Protein AF-0000000071554011 (afdb_homodimer)

Foldseek 3Di:
DVLLVVLLVQFDEDPVLLVVLVCVVCLPPVVLLVCQLPPPPCVQLNPWDKDWFDCVLLVLDGDGQFEGEIEIEDEDPADKDWAADPPAQRFKTWIWHPDPDPVHDQQQDDPRTTGFLVSVQVVVLVSVVVCLVPPRDDFDKDWDDDDPQDQWTKIFTADPVRDTRHMYTYGYKYKAQAFADPQWDQDPLVCVQQNPVLSVLRRIWIWTQGDDPPDDDRRMTGTDSRRSLSVCSVCVASDRCQPVDPVRDFCLSSLLSSVQLLLVLVCVVVVPLQVLDDSVLSSLLSVVLCSVVRHRVLGHPVCNVVSNVSSLVSSLVCLVVLARAGNTRRSDGSSPPPDNSSSVVVSVVSVVCVVVVNVSSVVD/DVLLVVLLVQFDEDPVLVVVLVCVVCLPPVVLLVCQLPPPPCVQQNPWDKDWFDCVLLVLDGDGQFEGEIEIEDEDPADKDWAADPPAQRFKTWIWHPDPDPVHDQQQDDPRTTGFLVSVQVVVLVSVVVCLVPPRDDFDKDWDDDDPQDQWTKIFTADPVRDTRHIYTYGYKYKAQAFADPQWDQDPLVCVQQNPVLSVLRRIWIWTQGDDPPDDDRRMTGTDSRRSLSVCSVCVASDRCQPVDPVRDFCLSSLLSSVQLLLVLVCVVVVPLQVLDDSVLSSLLSVVLCSVVRHRVLGHPVCNVVSNVSSLVSSLVCLVVLARAGNTRRSDGSSPPPDNSSSVVVSVVSVVCVVVVNVSSVVD

Sequence (728 aa):
ALRIKERVKALRLKQEEITKAAAIINGFIDPFIRYLKEYPERPYFKEVTKLTTGSYYEFVKIDHPDEFDVMLALPVTCCVQCTEVDGYNGVYYKVTLPRKSRSFPTPFLEDGNTVSPVKILEEFRKHVSQFIASHYSGWKMTLKRKKQNSPAVTLVLLDDKGGEFMSIDLVPALEILQPWPKSCELEQNVKKWLGKKAKQFTRSFYLVAKQPSGQDDKEVWRISLSRVEKEIMNDHGNTKSCCESYDTKCCRKTCLRLLKSLFEALKKDYPRQLSHLCSYHAKTSFFHTLTQWIADFNWKPSDIVCCFLRVLDDFIQHVENYNLIHFFIPKCNLFSSFPHNGLKFLLARLQEQKENGLQAFADHALRIKERVKALRLKQEEITKAAAIINGFIDPFIRYLKEYPERPYFKEVTKLTTGSYYEFVKIDHPDEFDVMLALPVTCCVQCTEVDGYNGVYYKVTLPRKSRSFPTPFLEDGNTVSPVKILEEFRKHVSQFIASHYSGWKMTLKRKKQNSPAVTLVLLDDKGGEFMSIDLVPALEILQPWPKSCELEQNVKKWLGKKAKQFTRSFYLVAKQPSGQDDKEVWRISLSRVEKEIMNDHGNTKSCCESYDTKCCRKTCLRLLKSLFEALKKDYPRQLSHLCSYHAKTSFFHTLTQWIADFNWKPSDIVCCFLRVLDDFIQHVENYNLIHFFIPKCNLFSSFPHNGLKFLLARLQEQKENGLQAFADH

Structure (mmCIF, N/CA/C/O backbone):
data_AF-0000000071554011-model_v1
#
loop_
_entity.id
_entity.type
_entity.pdbx_description
1 polymer 'Uncharacterized protein'
#
loop_
_atom_site.group_PDB
_atom_site.id
_atom_site.type_symbol
_atom_site.label_atom_id
_atom_site.label_alt_id
_atom_site.label_comp_id
_atom_site.label_asym_id
_atom_site.label_entity_id
_atom_site.label_seq_id
_atom_site.pdbx_PDB_ins_code
_atom_site.Cartn_x
_atom_site.Cartn_y
_atom_site.Cartn_z
_atom_site.occupancy
_atom_site.B_iso_or_equiv
_atom_site.auth_seq_id
_atom_site.auth_comp_id
_atom_site.auth_asym_id
_atom_site.auth_atom_id
_atom_site.pdbx_PDB_model_num
ATOM 1 N N . ALA A 1 1 ? -25.797 -27.766 -2.727 1 84.56 1 ALA A N 1
ATOM 2 C CA . ALA A 1 1 ? -25.281 -26.922 -1.647 1 84.56 1 ALA A CA 1
ATOM 3 C C . ALA A 1 1 ? -24.469 -27.75 -0.656 1 84.56 1 ALA A C 1
ATOM 5 O O . ALA A 1 1 ? -23.359 -27.359 -0.284 1 84.56 1 ALA A O 1
ATOM 6 N N . LEU A 1 2 ? -24.891 -28.859 -0.377 1 88.69 2 LEU A N 1
ATOM 7 C CA . LEU A 1 2 ? -24.219 -29.688 0.616 1 88.69 2 LEU A CA 1
ATOM 8 C C . LEU A 1 2 ? -22.859 -30.172 0.092 1 88.69 2 LEU A C 1
ATOM 10 O O . LEU A 1 2 ? -21.859 -30.141 0.814 1 88.69 2 LEU A O 1
ATOM 14 N N . ARG A 1 3 ? -22.766 -30.594 -1.153 1 94.44 3 ARG A N 1
ATOM 15 C CA . ARG A 1 3 ? -21.531 -31.094 -1.745 1 94.44 3 ARG A CA 1
ATOM 16 C C . ARG A 1 3 ? -20.469 -30 -1.783 1 94.44 3 ARG A C 1
ATOM 18 O O . ARG A 1 3 ? -19.281 -30.281 -1.55 1 94.44 3 ARG A O 1
ATOM 25 N N . ILE A 1 4 ? -20.859 -28.812 -2.092 1 95.94 4 ILE A N 1
ATOM 26 C CA . ILE A 1 4 ? -19.938 -27.703 -2.139 1 95.94 4 ILE A CA 1
ATOM 27 C C . ILE A 1 4 ? -19.344 -27.469 -0.751 1 95.94 4 ILE A C 1
ATOM 29 O O . ILE A 1 4 ? -18.125 -27.359 -0.603 1 95.94 4 ILE A O 1
ATOM 33 N N . LYS A 1 5 ? -20.172 -27.453 0.251 1 95.56 5 LYS A N 1
ATOM 34 C CA . LYS A 1 5 ? -19.734 -27.203 1.621 1 95.56 5 LYS A CA 1
ATOM 35 C C . LYS A 1 5 ? -18.797 -28.312 2.1 1 95.56 5 LYS A C 1
ATOM 37 O O . LYS A 1 5 ? -17.797 -28.047 2.764 1 95.56 5 LYS A O 1
ATOM 42 N N . GLU A 1 6 ? -19.125 -29.516 1.745 1 95.25 6 GLU A N 1
ATOM 43 C CA . GLU A 1 6 ? -18.281 -30.641 2.115 1 95.25 6 GLU A CA 1
ATOM 44 C C . GLU A 1 6 ? -16.922 -30.578 1.412 1 95.25 6 GLU A C 1
ATOM 46 O O . GLU A 1 6 ? -15.898 -30.906 2.004 1 95.25 6 GLU A O 1
ATOM 51 N N . ARG A 1 7 ? -17.016 -30.203 0.177 1 96.06 7 ARG A N 1
ATOM 52 C CA . ARG A 1 7 ? -15.773 -30.125 -0.583 1 96.06 7 ARG A CA 1
ATOM 53 C C . ARG A 1 7 ? -14.859 -29.031 -0.032 1 96.06 7 ARG A C 1
ATOM 55 O O . ARG A 1 7 ? -13.641 -29.172 -0.03 1 96.06 7 ARG A O 1
ATOM 62 N N . VAL A 1 8 ? -15.414 -27.922 0.442 1 96.12 8 VAL A N 1
ATOM 63 C CA . VAL A 1 8 ? -14.648 -26.844 1.066 1 96.12 8 VAL A CA 1
ATOM 64 C C . VAL A 1 8 ? -13.82 -27.406 2.225 1 96.12 8 VAL A C 1
ATOM 66 O O . VAL A 1 8 ? -12.633 -27.109 2.352 1 96.12 8 VAL A O 1
ATOM 69 N N . LYS A 1 9 ? -14.375 -28.234 3.014 1 93.75 9 LYS A N 1
ATOM 70 C CA . LYS A 1 9 ? -13.695 -28.828 4.156 1 93.75 9 LYS A CA 1
ATOM 71 C C . LYS A 1 9 ? -12.586 -29.781 3.707 1 93.75 9 LYS A C 1
ATOM 73 O O . LYS A 1 9 ? -11.508 -29.797 4.305 1 93.75 9 LYS A O 1
ATOM 78 N N . ALA A 1 10 ? -12.898 -30.422 2.641 1 94.25 10 ALA A N 1
ATOM 79 C CA . ALA A 1 10 ? -11.961 -31.438 2.146 1 94.25 10 ALA A CA 1
ATOM 80 C C . ALA A 1 10 ? -10.734 -30.781 1.513 1 94.25 10 ALA A C 1
ATOM 82 O O . ALA A 1 10 ? -9.68 -31.422 1.402 1 94.25 10 ALA A O 1
ATOM 83 N N . LEU A 1 11 ? -10.859 -29.609 1.059 1 94.38 11 LEU A N 1
ATOM 84 C CA . LEU A 1 11 ? -9.797 -28.938 0.324 1 94.38 11 LEU A CA 1
ATOM 85 C C . LEU A 1 11 ? -8.781 -28.312 1.282 1 94.38 11 LEU A C 1
ATOM 87 O O . LEU A 1 11 ? -7.711 -27.875 0.861 1 94.38 11 LEU A O 1
ATOM 91 N N . ARG A 1 12 ? -9.055 -28.25 2.539 1 89.94 12 ARG A N 1
ATOM 92 C CA . ARG A 1 12 ? -8.156 -27.641 3.518 1 89.94 12 ARG A CA 1
ATOM 93 C C . ARG A 1 12 ? -6.879 -28.469 3.66 1 89.94 12 ARG A C 1
ATOM 95 O O . ARG A 1 12 ? -6.934 -29.688 3.811 1 89.94 12 ARG A O 1
ATOM 102 N N . LEU A 1 13 ? -5.785 -27.812 3.529 1 93 13 LEU A N 1
ATOM 103 C CA . LEU A 1 13 ? -4.508 -28.484 3.74 1 93 13 LEU A CA 1
ATOM 104 C C . LEU A 1 13 ? -4.277 -28.766 5.223 1 93 13 LEU A C 1
ATOM 106 O O . LEU A 1 13 ? -4.609 -27.938 6.07 1 93 13 LEU A O 1
ATOM 110 N N . LYS A 1 14 ? -3.693 -29.812 5.5 1 92.75 14 LYS A N 1
ATOM 111 C CA . LYS A 1 14 ? -3.383 -30.156 6.883 1 92.75 14 LYS A CA 1
ATOM 112 C C . LYS A 1 14 ? -2.203 -29.328 7.402 1 92.75 14 LYS A C 1
ATOM 114 O O . LYS A 1 14 ? -1.194 -29.188 6.711 1 92.75 14 LYS A O 1
ATOM 119 N N . GLN A 1 15 ? -2.381 -28.875 8.562 1 92.56 15 GLN A N 1
ATOM 120 C CA . GLN A 1 15 ? -1.373 -28.016 9.172 1 92.56 15 GLN A CA 1
ATOM 121 C C . GLN A 1 15 ? -0.028 -28.734 9.273 1 92.56 15 GLN A C 1
ATOM 123 O O . GLN A 1 15 ? 1.021 -28.125 9.047 1 92.56 15 GLN A O 1
ATOM 128 N N . GLU A 1 16 ? -0.068 -29.922 9.586 1 94.19 16 GLU A N 1
ATOM 129 C CA . GLU A 1 16 ? 1.164 -30.688 9.711 1 94.19 16 GLU A CA 1
ATOM 130 C C . GLU A 1 16 ? 1.902 -30.766 8.375 1 94.19 16 GLU A C 1
ATOM 132 O O . GLU A 1 16 ? 3.131 -30.688 8.336 1 94.19 16 GLU A O 1
ATOM 137 N N . GLU A 1 17 ? 1.088 -30.969 7.32 1 93.81 17 GLU A N 1
ATOM 138 C CA . GLU A 1 17 ? 1.687 -31.047 5.992 1 93.81 17 GLU A CA 1
ATOM 139 C C . GLU A 1 17 ? 2.285 -29.703 5.582 1 93.81 17 GLU A C 1
ATOM 141 O O . GLU A 1 17 ? 3.344 -29.656 4.953 1 93.81 17 GLU A O 1
ATOM 146 N N . ILE A 1 18 ? 1.62 -28.656 5.949 1 94 18 ILE A N 1
ATOM 147 C CA . ILE A 1 18 ? 2.082 -27.312 5.629 1 94 18 ILE A CA 1
ATOM 148 C C . ILE A 1 18 ? 3.41 -27.047 6.332 1 94 18 ILE A C 1
ATOM 150 O O . ILE A 1 18 ? 4.371 -26.594 5.707 1 94 18 ILE A O 1
ATOM 154 N N . THR A 1 19 ? 3.496 -27.297 7.586 1 93.75 19 THR A N 1
ATOM 155 C CA . THR A 1 19 ? 4.688 -27.062 8.391 1 93.75 19 THR A CA 1
ATOM 156 C C . THR A 1 19 ? 5.875 -27.844 7.852 1 93.75 19 THR A C 1
ATOM 158 O O . THR A 1 19 ? 6.977 -27.312 7.711 1 93.75 19 THR A O 1
ATOM 161 N N . LYS A 1 20 ? 5.555 -29.078 7.57 1 92.81 20 LYS A N 1
ATOM 162 C CA . LYS A 1 20 ? 6.602 -29.938 7.027 1 92.81 20 LYS A CA 1
ATOM 163 C C . LYS A 1 20 ? 7.098 -29.422 5.68 1 92.81 20 LYS A C 1
ATOM 165 O O . LYS A 1 20 ? 8.305 -29.328 5.449 1 92.81 20 LYS A O 1
ATOM 170 N N . ALA A 1 21 ? 6.152 -29.141 4.82 1 94.25 21 ALA A N 1
ATOM 171 C CA . ALA A 1 21 ? 6.5 -28.641 3.49 1 94.25 21 ALA A CA 1
ATOM 172 C C . ALA A 1 21 ? 7.309 -27.359 3.582 1 94.25 21 ALA A C 1
ATOM 174 O O . ALA A 1 21 ? 8.297 -27.188 2.869 1 94.25 21 ALA A O 1
ATOM 175 N N . ALA A 1 22 ? 6.926 -26.453 4.461 1 93 22 ALA A N 1
ATOM 176 C CA . ALA A 1 22 ? 7.621 -25.188 4.645 1 93 22 ALA A CA 1
ATOM 177 C C . ALA A 1 22 ? 9.055 -25.406 5.117 1 93 22 ALA A C 1
ATOM 179 O O . ALA A 1 22 ? 9.977 -24.75 4.637 1 93 22 ALA A O 1
ATOM 180 N N . ALA A 1 23 ? 9.211 -26.297 6.039 1 93.88 23 ALA A N 1
ATOM 181 C CA . ALA A 1 23 ? 10.539 -26.609 6.543 1 93.88 23 ALA A CA 1
ATOM 182 C C . ALA A 1 23 ? 11.438 -27.141 5.434 1 93.88 23 ALA A C 1
ATOM 184 O O . ALA A 1 23 ? 12.609 -26.766 5.336 1 93.88 23 ALA A O 1
ATOM 185 N N . ILE A 1 24 ? 10.859 -27.984 4.613 1 93.69 24 ILE A N 1
ATOM 186 C CA . ILE A 1 24 ? 11.617 -28.609 3.537 1 93.69 24 ILE A CA 1
ATOM 187 C C . ILE A 1 24 ? 12.039 -27.562 2.518 1 93.69 24 ILE A C 1
ATOM 189 O O . ILE A 1 24 ? 13.219 -27.453 2.172 1 93.69 24 ILE A O 1
ATOM 193 N N . ILE A 1 25 ? 11.133 -26.797 2.078 1 94.44 25 ILE A N 1
ATOM 194 C CA . ILE A 1 25 ? 11.406 -25.844 1.006 1 94.44 25 ILE A CA 1
ATOM 195 C C . ILE A 1 25 ? 12.375 -24.781 1.497 1 94.44 25 ILE A C 1
ATOM 197 O O . ILE A 1 25 ? 13.32 -24.422 0.793 1 94.44 25 ILE A O 1
ATOM 201 N N . ASN A 1 26 ? 12.141 -24.266 2.691 1 93.25 26 ASN A N 1
ATOM 202 C CA . ASN A 1 26 ? 13.031 -23.25 3.234 1 93.25 26 ASN A CA 1
ATOM 203 C C . ASN A 1 26 ? 14.414 -23.812 3.531 1 93.25 26 ASN A C 1
ATOM 205 O O . ASN A 1 26 ? 15.422 -23.125 3.391 1 93.25 26 ASN A O 1
ATOM 209 N N . GLY A 1 27 ? 14.438 -25.016 3.922 1 94.94 27 GLY A N 1
ATOM 210 C CA . GLY A 1 27 ? 15.695 -25.703 4.176 1 94.94 27 GLY A CA 1
ATOM 211 C C . GLY A 1 27 ? 16.531 -25.891 2.924 1 94.94 27 GLY A C 1
ATOM 212 O O . GLY A 1 27 ? 17.734 -26.109 3.01 1 94.94 27 GLY A O 1
ATOM 213 N N . PHE A 1 28 ? 15.906 -25.859 1.861 1 95.88 28 PHE A N 1
ATOM 214 C CA . PHE A 1 28 ? 16.609 -26.016 0.595 1 95.88 28 PHE A CA 1
ATOM 215 C C . PHE A 1 28 ? 16.906 -24.656 -0.018 1 95.88 28 PHE A C 1
ATOM 217 O O . PHE A 1 28 ? 18.047 -24.375 -0.402 1 95.88 28 PHE A O 1
ATOM 224 N N . ILE A 1 29 ? 15.938 -23.812 -0.161 1 96 29 ILE A N 1
ATOM 225 C CA . ILE A 1 29 ? 16.016 -22.594 -0.958 1 96 29 ILE A CA 1
ATOM 226 C C . ILE A 1 29 ? 17 -21.625 -0.316 1 96 29 ILE A C 1
ATOM 228 O O . ILE A 1 29 ? 17.812 -21 -1.01 1 96 29 ILE A O 1
ATOM 232 N N . ASP A 1 30 ? 17 -21.469 0.981 1 94.62 30 ASP A N 1
ATOM 233 C CA . ASP A 1 30 ? 17.859 -20.484 1.655 1 94.62 30 ASP A CA 1
ATOM 234 C C . ASP A 1 30 ? 19.328 -20.844 1.481 1 94.62 30 ASP A C 1
ATOM 236 O O . ASP A 1 30 ? 20.125 -20 1.048 1 94.62 30 ASP A O 1
ATOM 240 N N . PRO A 1 31 ? 19.703 -22.078 1.719 1 95.5 31 PRO A N 1
ATOM 241 C CA . PRO A 1 31 ? 21.094 -22.438 1.456 1 95.5 31 PRO A CA 1
ATOM 242 C C . PRO A 1 31 ? 21.469 -22.312 -0.019 1 95.5 31 PRO A C 1
ATOM 244 O O . PRO A 1 31 ? 22.609 -21.969 -0.343 1 95.5 31 PRO A O 1
ATOM 247 N N . PHE A 1 32 ? 20.594 -22.672 -0.892 1 96.75 32 PHE A N 1
ATOM 248 C CA . PHE A 1 32 ? 20.875 -22.594 -2.32 1 96.75 32 PHE A CA 1
ATOM 249 C C . PHE A 1 32 ? 21.172 -21.156 -2.729 1 96.75 32 PHE A C 1
ATOM 251 O O . PHE A 1 32 ? 22.109 -20.891 -3.477 1 96.75 32 PHE A O 1
ATOM 258 N N . ILE A 1 33 ? 20.359 -20.219 -2.254 1 95.62 33 ILE A N 1
ATOM 259 C CA . ILE A 1 33 ? 20.547 -18.812 -2.559 1 95.62 33 ILE A CA 1
ATOM 260 C C . ILE A 1 33 ? 21.891 -18.344 -1.995 1 95.62 33 ILE A C 1
ATOM 262 O O . ILE A 1 33 ? 22.609 -17.594 -2.652 1 95.62 33 ILE A O 1
ATOM 266 N N . ARG A 1 34 ? 22.234 -18.734 -0.782 1 94.06 34 ARG A N 1
ATOM 267 C CA . ARG A 1 34 ? 23.531 -18.422 -0.2 1 94.06 34 ARG A CA 1
ATOM 268 C C . ARG A 1 34 ? 24.672 -18.938 -1.075 1 94.06 34 ARG A C 1
ATOM 270 O O . ARG A 1 34 ? 25.672 -18.25 -1.288 1 94.06 34 ARG A O 1
ATOM 277 N N . TYR A 1 35 ? 24.438 -20.125 -1.543 1 94.69 35 TYR A N 1
ATOM 278 C CA . TYR A 1 35 ? 25.406 -20.75 -2.443 1 94.69 35 TYR A CA 1
ATOM 279 C C . TYR A 1 35 ? 25.609 -19.891 -3.695 1 94.69 35 TYR A C 1
ATOM 281 O O . TYR A 1 35 ? 26.734 -19.641 -4.109 1 94.69 35 TYR A O 1
ATOM 289 N N . LEU A 1 36 ? 24.516 -19.453 -4.293 1 94.31 36 LEU A N 1
ATOM 290 C CA . LEU A 1 36 ? 24.594 -18.656 -5.512 1 94.31 36 LEU A CA 1
ATOM 291 C C . LEU A 1 36 ? 25.297 -17.328 -5.246 1 94.31 36 LEU A C 1
ATOM 293 O O . LEU A 1 36 ? 26.078 -16.844 -6.078 1 94.31 36 LEU A O 1
ATOM 297 N N . LYS A 1 37 ? 25.062 -16.781 -4.145 1 91.75 37 LYS A N 1
ATOM 298 C CA . LYS A 1 37 ? 25.609 -15.461 -3.801 1 91.75 37 LYS A CA 1
ATOM 299 C C . LYS A 1 37 ? 27.094 -15.555 -3.459 1 91.75 37 LYS A C 1
ATOM 301 O O . LYS A 1 37 ? 27.844 -14.602 -3.686 1 91.75 37 LYS A O 1
ATOM 306 N N . GLU A 1 38 ? 27.5 -16.625 -2.947 1 89.56 38 GLU A N 1
ATOM 307 C CA . GLU A 1 38 ? 28.859 -16.766 -2.443 1 89.56 38 GLU A CA 1
ATOM 308 C C . GLU A 1 38 ? 29.734 -17.547 -3.416 1 89.56 38 GLU A C 1
ATOM 310 O O . GLU A 1 38 ? 30.938 -17.672 -3.211 1 89.56 38 GLU A O 1
ATOM 315 N N . TYR A 1 39 ? 29.156 -17.969 -4.43 1 81.94 39 TYR A N 1
ATOM 316 C CA . TYR A 1 39 ? 29.906 -18.812 -5.352 1 81.94 39 TYR A CA 1
ATOM 317 C C . TYR A 1 39 ? 30.938 -18 -6.129 1 81.94 39 TYR A C 1
ATOM 319 O O . TYR A 1 39 ? 30.578 -17.156 -6.949 1 81.94 39 TYR A O 1
ATOM 327 N N . PRO A 1 40 ? 32.219 -18.141 -5.98 1 76.94 40 PRO A N 1
ATOM 328 C CA . PRO A 1 40 ? 33.25 -17.25 -6.531 1 76.94 40 PRO A CA 1
ATOM 329 C C . PRO A 1 40 ? 33.531 -17.531 -8 1 76.94 40 PRO A C 1
ATOM 331 O O . PRO A 1 40 ? 33.938 -16.625 -8.742 1 76.94 40 PRO A O 1
ATOM 334 N N . GLU A 1 41 ? 33.469 -18.625 -8.453 1 76.25 41 GLU A N 1
ATOM 335 C CA . GLU A 1 41 ? 33.906 -18.984 -9.797 1 76.25 41 GLU A CA 1
ATOM 336 C C . GLU A 1 41 ? 32.969 -18.422 -10.852 1 76.25 41 GLU A C 1
ATOM 338 O O . GLU A 1 41 ? 33.406 -17.953 -11.906 1 76.25 41 GLU A O 1
ATOM 343 N N . ARG A 1 42 ? 31.703 -18.391 -10.664 1 76.94 42 ARG A N 1
ATOM 344 C CA . ARG A 1 42 ? 30.672 -17.922 -11.586 1 76.94 42 ARG A CA 1
ATOM 345 C C . ARG A 1 42 ? 29.609 -17.094 -10.852 1 76.94 42 ARG A C 1
ATOM 347 O O . ARG A 1 42 ? 28.469 -17.531 -10.711 1 76.94 42 ARG A O 1
ATOM 354 N N . PRO A 1 43 ? 30.156 -15.89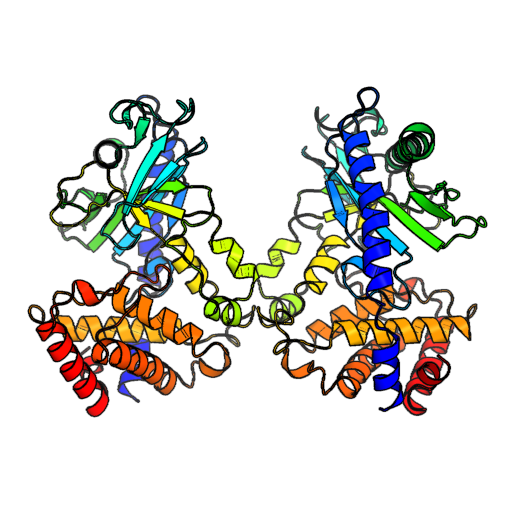8 -10.609 1 78.69 43 PRO A N 1
ATOM 355 C CA . PRO A 1 43 ? 29.297 -15.094 -9.734 1 78.69 43 PRO A CA 1
ATOM 356 C C . PRO A 1 43 ? 28.156 -14.43 -10.492 1 78.69 43 PRO A C 1
ATOM 358 O O . PRO A 1 43 ? 27.812 -13.273 -10.219 1 78.69 43 PRO A O 1
ATOM 361 N N . TYR A 1 44 ? 27.547 -15.211 -11.367 1 85.81 44 TYR A N 1
ATOM 362 C CA . TYR A 1 44 ? 26.578 -14.617 -12.281 1 85.81 44 TYR A CA 1
ATOM 363 C C . TYR A 1 44 ? 25.234 -14.422 -11.602 1 85.81 44 TYR A C 1
ATOM 365 O O . TYR A 1 44 ? 24.406 -13.625 -12.055 1 85.81 44 TYR A O 1
ATOM 373 N N . PHE A 1 45 ? 25.047 -15.125 -10.5 1 90.88 45 PHE A N 1
ATOM 374 C CA . PHE A 1 45 ? 23.75 -15.102 -9.836 1 90.88 45 PHE A CA 1
ATOM 375 C C . PHE A 1 45 ? 23.875 -14.5 -8.445 1 90.88 45 PHE A C 1
ATOM 377 O O . PHE A 1 45 ? 23.031 -14.75 -7.578 1 90.88 45 PHE A O 1
ATOM 384 N N . LYS A 1 46 ? 24.844 -13.688 -8.266 1 89.25 46 LYS A N 1
ATOM 385 C CA . LYS A 1 46 ? 25.125 -13.133 -6.945 1 89.25 46 LYS A CA 1
ATOM 386 C C . LYS A 1 46 ? 24 -12.195 -6.496 1 89.25 46 LYS A C 1
ATOM 388 O O . LYS A 1 46 ? 23.75 -12.055 -5.301 1 89.25 46 LYS A O 1
ATOM 393 N N . GLU A 1 47 ? 23.344 -11.602 -7.445 1 89.12 47 GLU A N 1
ATOM 394 C CA . GLU A 1 47 ? 22.344 -10.578 -7.105 1 89.12 47 GLU A CA 1
ATOM 395 C C . GLU A 1 47 ? 20.938 -11.125 -7.207 1 89.12 47 GLU A C 1
ATOM 397 O O . GLU A 1 47 ? 19.969 -10.359 -7.273 1 89.12 47 GLU A O 1
ATOM 402 N N . VAL A 1 48 ? 20.828 -12.391 -7.219 1 92.75 48 VAL A N 1
ATOM 403 C CA . VAL A 1 48 ? 19.516 -13 -7.402 1 92.75 48 VAL A CA 1
ATOM 404 C C . VAL A 1 48 ? 18.656 -12.742 -6.172 1 92.75 48 VAL A C 1
ATOM 406 O O . VAL A 1 48 ? 19.156 -12.688 -5.051 1 92.75 48 VAL A O 1
ATOM 409 N N . THR A 1 49 ? 17.344 -12.5 -6.445 1 94.31 49 THR A N 1
ATOM 410 C CA . THR A 1 49 ? 16.375 -12.359 -5.379 1 94.31 49 THR A CA 1
ATOM 411 C C . THR A 1 49 ? 15.281 -13.422 -5.492 1 94.31 49 THR A C 1
ATOM 413 O O . THR A 1 49 ? 14.836 -13.742 -6.598 1 94.31 49 THR A O 1
ATOM 416 N N . LYS A 1 50 ? 14.938 -13.961 -4.34 1 96.19 50 LYS A N 1
ATOM 417 C CA . LYS A 1 50 ? 13.914 -15 -4.266 1 96.19 50 LYS A CA 1
ATOM 418 C C . LYS A 1 50 ? 12.516 -14.398 -4.387 1 96.19 50 LYS A C 1
ATOM 420 O O . LYS A 1 50 ? 12.18 -13.438 -3.691 1 96.19 50 LYS A O 1
ATOM 425 N N . LEU A 1 51 ? 11.758 -14.898 -5.293 1 95.19 51 LEU A N 1
ATOM 426 C CA . LEU A 1 51 ? 10.344 -14.555 -5.422 1 95.19 51 LEU A CA 1
ATOM 427 C C . LEU A 1 51 ? 9.477 -15.805 -5.312 1 95.19 51 LEU A C 1
ATOM 429 O O . LEU A 1 51 ? 9.547 -16.703 -6.16 1 95.19 51 LEU A O 1
ATOM 433 N N . THR A 1 52 ? 8.68 -15.836 -4.242 1 92.56 52 THR A N 1
ATOM 434 C CA . THR A 1 52 ? 7.75 -16.953 -4.098 1 92.56 52 THR A CA 1
ATOM 435 C C . THR A 1 52 ? 6.492 -16.719 -4.93 1 92.56 52 THR A C 1
ATOM 437 O O . THR A 1 52 ? 5.918 -15.625 -4.91 1 92.56 52 THR A O 1
ATOM 440 N N . THR A 1 53 ? 6.176 -17.641 -5.734 1 91.31 53 THR A N 1
ATOM 441 C CA . THR A 1 53 ? 5.008 -17.562 -6.598 1 91.31 53 THR A CA 1
ATOM 442 C C . THR A 1 53 ? 4.242 -18.875 -6.594 1 91.31 53 THR A C 1
ATOM 444 O O . THR A 1 53 ? 4.66 -19.844 -5.949 1 91.31 53 THR A O 1
ATOM 447 N N . GLY A 1 54 ? 3.107 -18.875 -7.27 1 92.5 54 GLY A N 1
ATOM 448 C CA . GLY A 1 54 ? 2.354 -20.109 -7.422 1 92.5 54 GLY A CA 1
ATOM 449 C C . GLY A 1 54 ? 1.235 -20.25 -6.406 1 92.5 54 GLY A C 1
ATOM 450 O O . GLY A 1 54 ? 1.068 -19.406 -5.531 1 92.5 54 GLY A O 1
ATOM 451 N N . SER A 1 55 ? 0.655 -21.391 -6.555 1 93.88 55 SER A N 1
ATOM 452 C CA . SER A 1 55 ? -0.599 -21.594 -5.84 1 93.88 55 SER A CA 1
ATOM 453 C C . SER A 1 55 ? -0.365 -21.719 -4.336 1 93.88 55 SER A C 1
ATOM 455 O O . SER A 1 55 ? -1.181 -21.25 -3.537 1 93.88 55 SER A O 1
ATOM 457 N N . TYR A 1 56 ? 0.753 -22.344 -3.971 1 93.44 56 TYR A N 1
ATOM 458 C CA . TYR A 1 56 ? 1.028 -22.516 -2.549 1 93.44 56 TYR A CA 1
ATOM 459 C C . TYR A 1 56 ? 1.163 -21.172 -1.856 1 93.44 56 TYR A C 1
ATOM 461 O O . TYR A 1 56 ? 0.518 -20.922 -0.834 1 93.44 56 TYR A O 1
ATOM 469 N N . TYR A 1 57 ? 1.879 -20.281 -2.457 1 93.69 57 TYR A N 1
ATOM 470 C CA . TYR A 1 57 ? 2.18 -19 -1.828 1 93.69 57 TYR A CA 1
ATOM 471 C C . TYR A 1 57 ? 1.043 -18.016 -2.045 1 93.69 57 TYR A C 1
ATOM 473 O O . TYR A 1 57 ? 1.027 -16.938 -1.44 1 93.69 57 TYR A O 1
ATOM 481 N N . GLU A 1 58 ? 0.112 -18.359 -2.893 1 94.5 58 GLU A N 1
ATOM 482 C CA . GLU A 1 58 ? -1.105 -17.562 -3.078 1 94.5 58 GLU A CA 1
ATOM 483 C C . GLU A 1 58 ? -2.24 -18.094 -2.203 1 94.5 58 GLU A C 1
ATOM 485 O O . GLU A 1 58 ? -3.344 -17.547 -2.211 1 94.5 58 GLU A O 1
ATOM 490 N N . PHE A 1 59 ? -2.014 -19.25 -1.493 1 93.56 59 PHE A N 1
ATOM 491 C CA . PHE A 1 59 ? -2.939 -19.859 -0.545 1 93.56 59 PHE A CA 1
ATOM 492 C C . PHE A 1 59 ? -4.164 -20.422 -1.263 1 93.56 59 PHE A C 1
ATOM 494 O O . PHE A 1 59 ? -5.289 -20.281 -0.774 1 93.56 59 PHE A O 1
ATOM 501 N N . VAL A 1 60 ? -3.896 -20.906 -2.438 1 96.81 60 VAL A N 1
ATOM 502 C CA . VAL A 1 60 ? -5 -21.5 -3.182 1 96.81 60 VAL A CA 1
ATOM 503 C C . VAL A 1 60 ? -4.625 -22.922 -3.613 1 96.81 60 VAL A C 1
ATOM 505 O O . VAL A 1 60 ? -5.223 -23.469 -4.539 1 96.81 60 VAL A O 1
ATOM 508 N N . LYS A 1 61 ? -3.574 -23.438 -2.998 1 94.88 61 LYS A N 1
ATOM 509 C CA . LYS A 1 61 ? -3.205 -24.828 -3.227 1 94.88 61 LYS A CA 1
ATOM 510 C C . LYS A 1 61 ? -4.293 -25.781 -2.727 1 94.88 61 LYS A C 1
ATOM 512 O O . LYS A 1 61 ? -4.867 -25.562 -1.658 1 94.88 61 LYS A O 1
ATOM 517 N N . ILE A 1 62 ? -4.531 -26.75 -3.514 1 93.81 62 ILE A N 1
ATOM 518 C CA . ILE A 1 62 ? -5.531 -27.734 -3.113 1 93.81 62 ILE A CA 1
ATOM 519 C C . ILE A 1 62 ? -4.867 -29.094 -2.889 1 93.81 62 ILE A C 1
ATOM 521 O O . ILE A 1 62 ? -3.811 -29.375 -3.459 1 93.81 62 ILE A O 1
ATOM 525 N N . ASP A 1 63 ? -5.383 -29.938 -2.057 1 87.81 63 ASP A N 1
ATOM 526 C CA . ASP A 1 63 ? -5.02 -31.328 -1.803 1 87.81 63 ASP A CA 1
ATOM 527 C C . ASP A 1 63 ? -3.779 -31.422 -0.916 1 87.81 63 ASP A C 1
ATOM 529 O O . ASP A 1 63 ? -3.887 -31.641 0.293 1 87.81 63 ASP A O 1
ATOM 533 N N . HIS A 1 64 ? -2.57 -31.234 -1.595 1 91.38 64 HIS A N 1
ATOM 534 C CA . HIS A 1 64 ? -1.337 -31.375 -0.827 1 91.38 64 HIS A CA 1
ATOM 535 C C . HIS A 1 64 ? -0.301 -30.344 -1.271 1 91.38 64 HIS A C 1
ATOM 537 O O . HIS A 1 64 ? -0.262 -29.953 -2.443 1 91.38 64 HIS A O 1
ATOM 543 N N . PRO A 1 65 ? 0.367 -29.812 -0.254 1 93.5 65 PRO A N 1
ATOM 544 C CA . PRO A 1 65 ? 1.479 -28.938 -0.625 1 93.5 65 PRO A CA 1
ATOM 545 C C . PRO A 1 65 ? 2.684 -29.703 -1.164 1 93.5 65 PRO A C 1
ATOM 547 O O . PRO A 1 65 ? 3.707 -29.812 -0.484 1 93.5 65 PRO A O 1
ATOM 550 N N . ASP A 1 66 ? 2.592 -30.172 -2.416 1 93.62 66 ASP A N 1
ATOM 551 C CA . ASP A 1 66 ? 3.584 -31.078 -2.984 1 93.62 66 ASP A CA 1
ATOM 552 C C . ASP A 1 66 ? 4.305 -30.422 -4.168 1 93.62 66 ASP A C 1
ATOM 554 O O . ASP A 1 66 ? 5.215 -31.031 -4.746 1 93.62 66 ASP A O 1
ATOM 558 N N . GLU A 1 67 ? 3.875 -29.297 -4.527 1 93.62 67 GLU A N 1
ATOM 559 C CA . GLU A 1 67 ? 4.492 -28.578 -5.637 1 93.62 67 GLU A CA 1
ATOM 560 C C . GLU A 1 67 ? 4.77 -27.125 -5.266 1 93.62 67 GLU A C 1
ATOM 562 O O . GLU A 1 67 ? 3.873 -26.422 -4.805 1 93.62 67 GLU A O 1
ATOM 567 N N . PHE A 1 68 ? 6.035 -26.719 -5.516 1 95.25 68 PHE A N 1
ATOM 568 C CA . PHE A 1 68 ? 6.434 -25.359 -5.168 1 95.25 68 PHE A CA 1
ATOM 569 C C . PHE A 1 68 ? 7.098 -24.672 -6.355 1 95.25 68 PHE A C 1
ATOM 571 O O . PHE A 1 68 ? 7.859 -25.297 -7.094 1 95.25 68 PHE A O 1
ATOM 578 N N . ASP A 1 69 ? 6.742 -23.469 -6.535 1 94.12 69 ASP A N 1
ATOM 579 C CA . ASP A 1 69 ? 7.344 -22.625 -7.559 1 94.12 69 ASP A CA 1
ATOM 580 C C . ASP A 1 69 ? 8.156 -21.5 -6.926 1 94.12 69 ASP A C 1
ATOM 582 O O . ASP A 1 69 ? 7.621 -20.703 -6.141 1 94.12 69 ASP A O 1
ATOM 586 N N . VAL A 1 70 ? 9.383 -21.422 -7.285 1 96.19 70 VAL A N 1
ATOM 587 C CA . VAL A 1 70 ? 10.242 -20.344 -6.801 1 96.19 70 VAL A CA 1
ATOM 588 C C . VAL A 1 70 ? 10.945 -19.672 -7.977 1 96.19 70 VAL A C 1
ATOM 590 O O . VAL A 1 70 ? 11.625 -20.344 -8.766 1 96.19 70 VAL A O 1
ATOM 593 N N . MET A 1 71 ? 10.719 -18.453 -8.062 1 96.69 71 MET A N 1
ATOM 594 C CA . MET A 1 71 ? 11.422 -17.672 -9.07 1 96.69 71 MET A CA 1
ATOM 595 C C . MET A 1 71 ? 12.656 -17 -8.484 1 96.69 71 MET A C 1
ATOM 597 O O . MET A 1 71 ? 12.609 -16.469 -7.375 1 96.69 71 MET A O 1
ATOM 601 N N . LEU A 1 72 ? 13.727 -17.125 -9.125 1 96.5 72 LEU A N 1
ATOM 602 C CA . LEU A 1 72 ? 14.961 -16.422 -8.781 1 96.5 72 LEU A CA 1
ATOM 603 C C . LEU A 1 72 ? 15.266 -15.328 -9.789 1 96.5 72 LEU A C 1
ATOM 605 O O . LEU A 1 72 ? 15.703 -15.602 -10.906 1 96.5 72 LEU A O 1
ATOM 609 N N . ALA A 1 73 ? 15.07 -14.141 -9.352 1 95.62 73 ALA A N 1
ATOM 610 C CA . ALA A 1 73 ? 15.086 -12.992 -10.25 1 95.62 73 ALA A CA 1
ATOM 611 C C . ALA A 1 73 ? 16.484 -12.383 -10.352 1 95.62 73 ALA A C 1
ATOM 613 O O . ALA A 1 73 ? 17.094 -12.062 -9.336 1 95.62 73 ALA A O 1
ATOM 614 N N . LEU A 1 74 ? 16.969 -12.266 -11.531 1 93.38 74 LEU A N 1
ATOM 615 C CA . LEU A 1 74 ? 18.203 -11.562 -11.852 1 93.38 74 LEU A CA 1
ATOM 616 C C . LEU A 1 74 ? 17.922 -10.125 -12.273 1 93.38 74 LEU A C 1
ATOM 618 O O . LEU A 1 74 ? 17.281 -9.898 -13.312 1 93.38 74 LEU A O 1
ATOM 622 N N . PRO A 1 75 ? 18.359 -9.203 -11.5 1 91.5 75 PRO A N 1
ATOM 623 C CA . PRO A 1 75 ? 18.062 -7.812 -11.867 1 91.5 75 PRO A CA 1
ATOM 624 C C . PRO A 1 75 ? 18.844 -7.348 -13.094 1 91.5 75 PRO A C 1
ATOM 626 O O . PRO A 1 75 ? 20.016 -7.711 -13.258 1 91.5 75 PRO A O 1
ATOM 629 N N . VAL A 1 76 ? 18.141 -6.625 -13.922 1 88.44 76 VAL A N 1
ATOM 630 C CA . VAL A 1 76 ? 18.781 -5.969 -15.055 1 88.44 76 VAL A CA 1
ATOM 631 C C . VAL A 1 76 ? 18.828 -4.461 -14.82 1 88.44 76 VAL A C 1
ATOM 633 O O . VAL A 1 76 ? 17.797 -3.783 -14.906 1 88.44 76 VAL A O 1
ATOM 636 N N . THR A 1 77 ? 19.828 -3.895 -14.297 1 74.81 77 THR A N 1
ATOM 637 C CA . THR A 1 77 ? 19.922 -2.533 -13.781 1 74.81 77 THR A CA 1
ATOM 638 C C . THR A 1 77 ? 20.281 -1.557 -14.898 1 74.81 77 THR A C 1
ATOM 640 O O . THR A 1 77 ? 20.125 -0.345 -14.75 1 74.81 77 THR A O 1
ATOM 643 N N . CYS A 1 78 ? 20.797 -1.997 -16.062 1 69.56 78 CYS A N 1
ATOM 644 C CA . CYS A 1 78 ? 21.234 -1.074 -17.094 1 69.56 78 CYS A CA 1
ATOM 645 C C . CYS A 1 78 ? 20.109 -0.765 -18.062 1 69.56 78 CYS A C 1
ATOM 647 O O . CYS A 1 78 ? 19.016 -1.321 -17.953 1 69.56 78 CYS A O 1
ATOM 649 N N . CYS A 1 79 ? 20.406 0.183 -18.922 1 81.19 79 CYS A N 1
ATOM 650 C CA . CYS A 1 79 ? 19.5 0.543 -20 1 81.19 79 CYS A CA 1
ATOM 651 C C . CYS A 1 79 ? 19.078 -0.688 -20.797 1 81.19 79 CYS A C 1
ATOM 653 O O . CYS A 1 79 ? 19.875 -1.238 -21.562 1 81.19 79 CYS A O 1
ATOM 655 N N . VAL A 1 80 ? 18.016 -1.339 -20.375 1 90.38 80 VAL A N 1
ATOM 656 C CA . VAL A 1 80 ? 17.516 -2.557 -21.016 1 90.38 80 VAL A CA 1
ATOM 657 C C . VAL A 1 80 ? 16.391 -2.211 -22 1 90.38 80 VAL A C 1
ATOM 659 O O . VAL A 1 80 ? 15.586 -1.323 -21.734 1 90.38 80 VAL A O 1
ATOM 662 N N . GLN A 1 81 ? 16.484 -2.814 -23.109 1 92.38 81 GLN A N 1
ATOM 663 C CA . GLN A 1 81 ? 15.43 -2.68 -24.109 1 92.38 81 GLN A CA 1
ATOM 664 C C . GLN A 1 81 ? 14.68 -3.996 -24.297 1 92.38 81 GLN A C 1
ATOM 666 O O . GLN A 1 81 ? 15.289 -5.027 -24.578 1 92.38 81 GLN A O 1
ATOM 671 N N . CYS A 1 82 ? 13.414 -3.986 -24.094 1 94.5 82 CYS A N 1
ATOM 672 C CA . CYS A 1 82 ? 12.547 -5.137 -24.312 1 94.5 82 CYS A CA 1
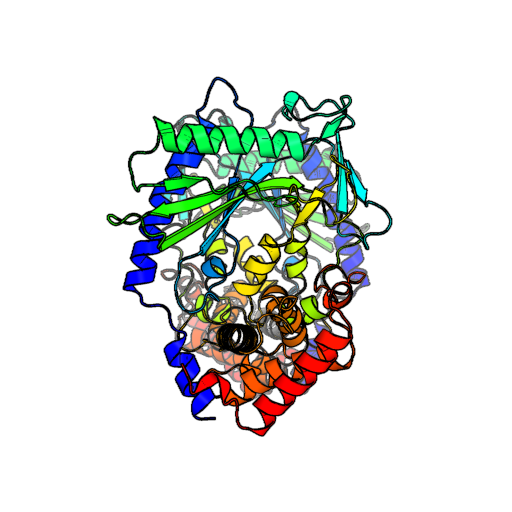ATOM 673 C C . CYS A 1 82 ? 11.68 -4.938 -25.562 1 94.5 82 CYS A C 1
ATOM 675 O O . CYS A 1 82 ? 10.82 -4.059 -25.594 1 94.5 82 CYS A O 1
ATOM 677 N N . THR A 1 83 ? 11.938 -5.77 -26.531 1 94.56 83 THR A N 1
ATOM 678 C CA . THR A 1 83 ? 11.203 -5.648 -27.781 1 94.56 83 THR A CA 1
ATOM 679 C C . THR A 1 83 ? 10.18 -6.777 -27.922 1 94.56 83 THR A C 1
ATOM 681 O O . THR A 1 83 ? 10.539 -7.953 -27.875 1 94.56 83 THR A O 1
ATOM 684 N N . GLU A 1 84 ? 8.961 -6.414 -28.141 1 95.62 84 GLU A N 1
ATOM 685 C CA . GLU A 1 84 ? 7.902 -7.402 -28.312 1 95.62 84 GLU A CA 1
ATOM 686 C C . GLU A 1 84 ? 8.102 -8.211 -29.578 1 95.62 84 GLU A C 1
ATOM 688 O O . GLU A 1 84 ? 8.445 -7.656 -30.625 1 95.62 84 GLU A O 1
ATOM 693 N N . VAL A 1 85 ? 7.953 -9.508 -29.453 1 93.94 85 VAL A N 1
ATOM 694 C CA . VAL A 1 85 ? 8.039 -10.367 -30.625 1 93.94 85 VAL A CA 1
ATOM 695 C C . VAL A 1 85 ? 6.699 -10.367 -31.359 1 93.94 85 VAL A C 1
ATOM 697 O O . VAL A 1 85 ? 5.652 -10.602 -30.75 1 93.94 85 VAL A O 1
ATOM 700 N N . ASP A 1 86 ? 6.711 -10.156 -32.656 1 90.31 86 ASP A N 1
ATOM 701 C CA . ASP A 1 86 ? 5.496 -10.047 -33.438 1 90.31 86 ASP A CA 1
ATOM 702 C C . ASP A 1 86 ? 4.781 -11.398 -33.531 1 90.31 86 ASP A C 1
ATOM 704 O O . ASP A 1 86 ? 5.426 -12.445 -33.625 1 90.31 86 ASP A O 1
ATOM 708 N N . GLY A 1 87 ? 3.51 -11.312 -33.469 1 88.56 87 GLY A N 1
ATOM 709 C CA . GLY A 1 87 ? 2.719 -12.5 -33.75 1 88.56 87 GLY A CA 1
ATOM 710 C C . GLY A 1 87 ? 2.295 -13.25 -32.5 1 88.56 87 GLY A C 1
ATOM 711 O O . GLY A 1 87 ? 1.596 -14.258 -32.594 1 88.56 87 GLY A O 1
ATOM 712 N N . TYR A 1 88 ? 2.701 -12.734 -31.375 1 90.62 88 TYR A N 1
ATOM 713 C CA . TYR A 1 88 ? 2.387 -13.492 -30.172 1 90.62 88 TYR A CA 1
ATOM 714 C C . TYR A 1 88 ? 1.64 -12.633 -29.156 1 90.62 88 TYR A C 1
ATOM 716 O O . TYR A 1 88 ? 1.759 -12.836 -27.953 1 90.62 88 TYR A O 1
ATOM 724 N N . ASN A 1 89 ? 0.996 -11.672 -29.609 1 91.25 89 ASN A N 1
ATOM 725 C CA . ASN A 1 89 ? 0.002 -10.891 -28.891 1 91.25 89 ASN A CA 1
ATOM 726 C C . ASN A 1 89 ? 0.588 -10.281 -27.609 1 91.25 89 ASN A C 1
ATOM 728 O O . ASN A 1 89 ? -0.081 -10.227 -26.578 1 91.25 89 ASN A O 1
ATOM 732 N N . GLY A 1 90 ? 1.886 -10 -27.609 1 93.19 90 GLY A N 1
ATOM 733 C CA . GLY A 1 90 ? 2.482 -9.258 -26.5 1 93.19 90 GLY A CA 1
ATOM 734 C C . GLY A 1 90 ? 2.984 -10.141 -25.391 1 93.19 90 GLY A C 1
ATOM 735 O O . GLY A 1 90 ? 3.271 -9.664 -24.281 1 93.19 90 GLY A O 1
ATOM 736 N N . VAL A 1 91 ? 3.141 -11.422 -25.625 1 95.25 91 VAL A N 1
ATOM 737 C CA . VAL A 1 91 ? 3.504 -12.375 -24.578 1 95.25 91 VAL A CA 1
ATOM 738 C C . VAL A 1 91 ? 5.016 -12.602 -24.578 1 95.25 91 VAL A C 1
ATOM 740 O O . VAL A 1 91 ? 5.613 -12.875 -23.547 1 95.25 91 VAL A O 1
ATOM 743 N N . TYR A 1 92 ? 5.656 -12.398 -25.781 1 96.12 92 TYR A N 1
ATOM 744 C CA . TYR A 1 92 ? 7.062 -12.758 -25.922 1 96.12 92 TYR A CA 1
ATOM 745 C C . TYR A 1 92 ? 7.902 -11.539 -26.281 1 96.12 92 TYR A C 1
ATOM 747 O O . TYR A 1 92 ? 7.445 -10.656 -27.016 1 96.12 92 TYR A O 1
ATOM 755 N N . TYR A 1 93 ? 9.109 -11.594 -25.766 1 96.75 93 TYR A N 1
ATOM 756 C CA . TYR A 1 93 ? 9.977 -10.43 -25.938 1 96.75 93 TYR A CA 1
ATOM 757 C C . TYR A 1 93 ? 11.414 -10.859 -26.203 1 96.75 93 TYR A C 1
ATOM 759 O O . TYR A 1 93 ? 11.828 -11.953 -25.797 1 96.75 93 TYR A O 1
ATOM 767 N N . LYS A 1 94 ? 12.117 -10 -26.891 1 95.12 94 LYS A N 1
ATOM 768 C CA . LYS A 1 94 ? 13.578 -10.047 -26.953 1 95.12 94 LYS A CA 1
ATOM 769 C C . LYS A 1 94 ? 14.195 -8.984 -26.047 1 95.12 94 LYS A C 1
ATOM 771 O O . LYS A 1 94 ? 13.68 -7.867 -25.953 1 95.12 94 LYS A O 1
ATOM 776 N N . VAL A 1 95 ? 15.25 -9.344 -25.375 1 94.69 95 VAL A N 1
ATOM 777 C CA . VAL A 1 95 ? 15.883 -8.43 -24.438 1 94.69 95 VAL A CA 1
ATOM 778 C C . VAL A 1 95 ? 17.297 -8.078 -24.922 1 94.69 95 VAL A C 1
ATOM 780 O O . VAL A 1 95 ? 18.109 -8.969 -25.172 1 94.69 95 VAL A O 1
ATOM 783 N N . THR A 1 96 ? 17.547 -6.781 -25.047 1 93.12 96 THR A N 1
ATOM 784 C CA . THR A 1 96 ? 18.859 -6.32 -25.484 1 93.12 96 THR A CA 1
ATOM 785 C C . THR A 1 96 ? 19.406 -5.262 -24.531 1 93.12 96 THR A C 1
ATOM 787 O O . THR A 1 96 ? 18.641 -4.52 -23.906 1 93.12 96 THR A O 1
ATOM 790 N N . LEU A 1 97 ? 20.703 -5.312 -24.438 1 90.06 97 LEU A N 1
ATOM 791 C CA . LEU A 1 97 ? 21.422 -4.312 -23.656 1 90.06 97 LEU A CA 1
ATOM 792 C C . LEU A 1 97 ? 22.25 -3.4 -24.562 1 90.06 97 LEU A C 1
ATOM 794 O O . LEU A 1 97 ? 23.328 -3.781 -25.016 1 90.06 97 LEU A O 1
ATOM 798 N N . PRO A 1 98 ? 21.75 -2.299 -24.844 1 80.06 98 PRO A N 1
ATOM 799 C CA . PRO A 1 98 ? 22.453 -1.413 -25.766 1 80.06 98 PRO A CA 1
ATOM 800 C C . PRO A 1 98 ? 23.844 -1.027 -25.266 1 80.06 98 PRO A C 1
ATOM 802 O O . PRO A 1 98 ? 24.766 -0.848 -26.062 1 80.06 98 PRO A O 1
ATOM 805 N N . ARG A 1 99 ? 23.922 -0.716 -23.969 1 74.69 99 ARG A N 1
ATOM 806 C CA . ARG A 1 99 ? 25.25 -0.401 -23.453 1 74.69 99 ARG A CA 1
ATOM 807 C C . ARG A 1 99 ? 25.812 -1.553 -22.625 1 74.69 99 ARG A C 1
ATOM 809 O O . ARG A 1 99 ? 25.047 -2.254 -21.938 1 74.69 99 ARG A O 1
ATOM 816 N N . LYS A 1 100 ? 26.938 -1.891 -23.094 1 61 100 LYS A N 1
ATOM 817 C CA . LYS A 1 100 ? 27.562 -2.928 -22.266 1 61 100 LYS A CA 1
ATOM 818 C C . LYS A 1 100 ? 27.484 -2.578 -20.781 1 61 100 LYS A C 1
ATOM 820 O O . LYS A 1 100 ? 27.984 -1.541 -20.359 1 61 100 LYS A O 1
ATOM 825 N N . SER A 1 101 ? 26.562 -3.035 -20.234 1 61.31 101 SER A N 1
ATOM 826 C CA . SER A 1 101 ? 26.406 -2.758 -18.812 1 61.31 101 SER A CA 1
ATOM 827 C C . SER A 1 101 ? 27.422 -3.557 -17.984 1 61.31 101 SER A C 1
ATOM 829 O O . SER A 1 101 ? 27.547 -4.77 -18.156 1 61.31 101 SER A O 1
ATOM 831 N N . ARG A 1 102 ? 28.297 -2.93 -17.359 1 60.78 102 ARG A N 1
ATOM 832 C CA . ARG A 1 102 ? 29.266 -3.535 -16.453 1 60.78 102 ARG A CA 1
ATOM 833 C C . ARG A 1 102 ? 28.578 -4.395 -15.398 1 60.78 102 ARG A C 1
ATOM 835 O O . ARG A 1 102 ? 29.188 -5.293 -14.82 1 60.78 102 ARG A O 1
ATOM 842 N N . SER A 1 103 ? 27.297 -4.301 -15.523 1 70.88 103 SER A N 1
ATOM 843 C CA . SER A 1 103 ? 26.688 -4.906 -14.344 1 70.88 103 SER A CA 1
ATOM 844 C C . SER A 1 103 ? 25.969 -6.207 -14.695 1 70.88 103 SER A C 1
ATOM 846 O O . SER A 1 103 ? 25.594 -6.969 -13.805 1 70.88 103 SER A O 1
ATOM 848 N N . PHE A 1 104 ? 25.906 -6.594 -16.109 1 81.56 104 PHE A N 1
ATOM 849 C CA . PHE A 1 104 ? 25.25 -7.844 -16.438 1 81.56 104 PHE A CA 1
ATOM 850 C C . PHE A 1 104 ? 26.25 -8.875 -16.953 1 81.56 104 PHE A C 1
ATOM 852 O O . PHE A 1 104 ? 27.141 -8.539 -17.734 1 81.56 104 PHE A O 1
ATOM 859 N N . PRO A 1 105 ? 26.078 -10.117 -16.562 1 81.19 105 PRO A N 1
ATOM 860 C CA . PRO A 1 105 ? 27.078 -11.133 -16.922 1 81.19 105 PRO A CA 1
ATOM 861 C C . PRO A 1 105 ? 27.188 -11.328 -18.422 1 81.19 105 PRO A C 1
ATOM 863 O O . PRO A 1 105 ? 26.234 -11.75 -19.078 1 81.19 105 PRO A O 1
ATOM 866 N N . THR A 1 106 ? 28.328 -11.211 -18.891 1 82.94 106 THR A N 1
ATOM 867 C CA . THR A 1 106 ? 28.609 -11.203 -20.328 1 82.94 106 THR A CA 1
ATOM 868 C C . THR A 1 106 ? 28.391 -12.586 -20.938 1 82.94 106 THR A C 1
ATOM 870 O O . THR A 1 106 ? 28 -12.711 -22.094 1 82.94 106 THR A O 1
ATOM 873 N N . PRO A 1 107 ? 28.625 -13.578 -20.203 1 86.94 107 PRO A N 1
ATOM 874 C CA . PRO A 1 107 ? 28.438 -14.906 -20.797 1 86.94 107 PRO A CA 1
ATOM 875 C C . PRO A 1 107 ? 26.984 -15.18 -21.188 1 86.94 107 PRO A C 1
ATOM 877 O O . PRO A 1 107 ? 26.719 -16.109 -21.953 1 86.94 107 PRO A O 1
ATOM 880 N N . PHE A 1 108 ? 26.141 -14.422 -20.719 1 91.44 108 PHE A N 1
ATOM 881 C CA . PHE A 1 108 ? 24.734 -14.641 -21.016 1 91.44 108 PHE A CA 1
ATOM 882 C C . PHE A 1 108 ? 24.312 -13.875 -22.266 1 91.44 108 PHE A C 1
ATOM 884 O O . PHE A 1 108 ? 23.156 -13.992 -22.703 1 91.44 108 PHE A O 1
ATOM 891 N N . LEU A 1 109 ? 25.25 -13.211 -22.828 1 89.88 109 LEU A N 1
ATOM 892 C CA . LEU A 1 109 ? 24.922 -12.383 -23.984 1 89.88 109 LEU A CA 1
ATOM 893 C C . LEU A 1 109 ? 25.234 -13.125 -25.281 1 89.88 109 LEU A C 1
ATOM 895 O O . LEU A 1 109 ? 26.234 -13.82 -25.375 1 89.88 109 LEU A O 1
ATOM 899 N N . GLU A 1 110 ? 24.172 -12.938 -26.125 1 88.06 110 GLU A N 1
ATOM 900 C CA . GLU A 1 110 ? 24.359 -13.398 -27.5 1 88.06 110 GLU A CA 1
ATOM 901 C C . GLU A 1 110 ? 24.688 -12.234 -28.422 1 88.06 110 GLU A C 1
ATOM 903 O O . GLU A 1 110 ? 24.047 -11.18 -28.359 1 88.06 110 GLU A O 1
ATOM 908 N N . ASP A 1 111 ? 25.562 -12.383 -29.375 1 84.38 111 ASP A N 1
ATOM 909 C CA . ASP A 1 111 ? 25.953 -11.383 -30.359 1 84.38 111 ASP A CA 1
ATOM 910 C C . ASP A 1 111 ? 26.344 -10.07 -29.688 1 84.38 111 ASP A C 1
ATOM 912 O O . ASP A 1 111 ? 26.016 -8.992 -30.188 1 84.38 111 ASP A O 1
ATOM 916 N N . GLY A 1 112 ? 26.672 -10.125 -28.469 1 81.81 112 GLY A N 1
ATOM 917 C CA . GLY A 1 112 ? 27.219 -8.977 -27.766 1 81.81 112 GLY A CA 1
ATOM 918 C C . GLY A 1 112 ? 26.188 -8.234 -26.938 1 81.81 112 GLY A C 1
ATOM 919 O O . GLY A 1 112 ? 26.484 -7.73 -25.859 1 81.81 112 GLY A O 1
ATOM 920 N N . ASN A 1 113 ? 24.906 -8.234 -27.438 1 88.62 113 ASN A N 1
ATOM 921 C CA . ASN A 1 113 ? 23.984 -7.344 -26.734 1 88.62 113 ASN A CA 1
ATOM 922 C C . ASN A 1 113 ? 22.688 -8.055 -26.359 1 88.62 113 ASN A C 1
ATOM 924 O O . ASN A 1 113 ? 21.938 -7.566 -25.516 1 88.62 113 ASN A O 1
ATOM 928 N N . THR A 1 114 ? 22.438 -9.133 -26.984 1 92.12 114 THR A N 1
ATOM 929 C CA . THR A 1 114 ? 21.172 -9.812 -26.75 1 92.12 114 THR A CA 1
ATOM 930 C C . THR A 1 114 ? 21.281 -10.789 -25.578 1 92.12 114 THR A C 1
ATOM 932 O O . THR A 1 114 ? 22.172 -11.641 -25.562 1 92.12 114 THR A O 1
ATOM 935 N N . VAL A 1 115 ? 20.391 -10.695 -24.609 1 93.19 115 VAL A N 1
ATOM 936 C CA . VAL A 1 115 ? 20.406 -11.578 -23.453 1 93.19 115 VAL A CA 1
ATOM 937 C C . VAL A 1 115 ? 19.797 -12.93 -23.812 1 93.19 115 VAL A C 1
ATOM 939 O O . VAL A 1 115 ? 18.656 -12.992 -24.266 1 93.19 115 VAL A O 1
ATOM 942 N N . SER A 1 116 ? 20.5 -13.984 -23.609 1 93.94 116 SER A N 1
ATOM 943 C CA . SER A 1 116 ? 20.078 -15.32 -24.031 1 93.94 116 SER A CA 1
ATOM 944 C C . SER A 1 116 ? 19.375 -16.062 -22.891 1 93.94 116 SER A C 1
ATOM 946 O O . SER A 1 116 ? 19.984 -16.391 -21.875 1 93.94 116 SER A O 1
ATOM 948 N N . PRO A 1 117 ? 18.047 -16.391 -23.125 1 95.25 117 PRO A N 1
ATOM 949 C CA . PRO A 1 117 ? 17.375 -17.203 -22.109 1 95.25 117 PRO A CA 1
ATOM 950 C C . PRO A 1 117 ? 17.953 -18.609 -21.969 1 95.25 117 PRO A C 1
ATOM 952 O O . PRO A 1 117 ? 18.031 -19.141 -20.875 1 95.25 117 PRO A O 1
ATOM 955 N N . VAL A 1 118 ? 18.438 -19.141 -23.047 1 92.69 118 VAL A N 1
ATOM 956 C CA . VAL A 1 118 ? 18.969 -20.5 -23.062 1 92.69 118 VAL A CA 1
ATOM 957 C C . VAL A 1 118 ? 20.25 -20.578 -22.25 1 92.69 118 VAL A C 1
ATOM 959 O O . VAL A 1 118 ? 20.422 -21.484 -21.438 1 92.69 118 VAL A O 1
ATOM 962 N N . LYS A 1 119 ? 21.094 -19.656 -22.422 1 93.06 119 LYS A N 1
ATOM 963 C CA . LYS A 1 119 ? 22.359 -19.656 -21.703 1 93.06 119 LYS A CA 1
ATOM 964 C C . LYS A 1 119 ? 22.141 -19.484 -20.203 1 93.06 119 LYS A C 1
ATOM 966 O O . LYS A 1 119 ? 22.797 -20.156 -19.406 1 93.06 119 LYS A O 1
ATOM 971 N N . ILE A 1 120 ? 21.234 -18.641 -19.891 1 94.69 120 ILE A N 1
ATOM 972 C CA . ILE A 1 120 ? 20.953 -18.422 -18.484 1 94.69 120 ILE A CA 1
ATOM 973 C C . ILE A 1 120 ? 20.375 -19.688 -17.859 1 94.69 120 ILE A C 1
ATOM 975 O O . ILE A 1 120 ? 20.797 -20.109 -16.781 1 94.69 120 ILE A O 1
ATOM 979 N N . LEU A 1 121 ? 19.438 -20.266 -18.547 1 95.5 121 LEU A N 1
ATOM 980 C CA . LEU A 1 121 ? 18.797 -21.469 -18.016 1 95.5 121 LEU A CA 1
ATOM 981 C C . LEU A 1 121 ? 19.797 -22.609 -17.875 1 95.5 121 LEU A C 1
ATOM 983 O O . LEU A 1 121 ? 19.781 -23.344 -16.891 1 95.5 121 LEU A O 1
ATOM 987 N N . GLU A 1 122 ? 20.641 -22.719 -18.812 1 93.69 122 GLU A N 1
ATOM 988 C CA . GLU A 1 122 ? 21.656 -23.781 -18.781 1 93.69 122 GLU A CA 1
ATOM 989 C C . GLU A 1 122 ? 22.625 -23.594 -17.625 1 93.69 122 GLU A C 1
ATOM 991 O O . GLU A 1 122 ? 22.953 -24.547 -16.906 1 93.69 122 GLU A O 1
ATOM 996 N N . GLU A 1 123 ? 23.109 -22.391 -17.516 1 94.06 123 GLU A N 1
ATOM 997 C CA . GLU A 1 123 ? 24.016 -22.109 -16.422 1 94.06 123 GLU A CA 1
ATOM 998 C C . GLU A 1 123 ? 23.328 -22.312 -15.062 1 94.06 123 GLU A C 1
ATOM 1000 O O . GLU A 1 123 ? 23.953 -22.812 -14.125 1 94.06 123 GLU A O 1
ATOM 1005 N N . PHE A 1 124 ? 22.125 -21.906 -14.992 1 95.69 124 PHE A N 1
ATOM 1006 C CA . PHE A 1 124 ? 21.344 -22.062 -13.773 1 95.69 124 PHE A CA 1
ATOM 1007 C C . PHE A 1 124 ? 21.188 -23.547 -13.422 1 95.69 124 PHE A C 1
ATOM 1009 O O . PHE A 1 124 ? 21.375 -23.938 -12.266 1 95.69 124 PHE A O 1
ATOM 1016 N N . ARG A 1 125 ? 20.859 -24.281 -14.359 1 95.88 125 ARG A N 1
ATOM 1017 C CA . ARG A 1 125 ? 20.703 -25.719 -14.164 1 95.88 125 ARG A CA 1
ATOM 1018 C C . ARG A 1 125 ? 21.984 -26.344 -13.648 1 95.88 125 ARG A C 1
ATOM 1020 O O . ARG A 1 125 ? 21.953 -27.219 -12.766 1 95.88 125 ARG A O 1
ATOM 1027 N N . LYS A 1 126 ? 23.109 -25.922 -14.156 1 94.25 126 LYS A N 1
ATOM 1028 C CA . LYS A 1 126 ? 24.406 -26.406 -13.688 1 94.25 126 LYS A CA 1
ATOM 1029 C C . LYS A 1 126 ? 24.594 -26.109 -12.211 1 94.25 126 LYS A C 1
ATOM 1031 O O . LYS A 1 126 ? 25.078 -26.953 -11.453 1 94.25 126 LYS A O 1
ATOM 1036 N N . HIS A 1 127 ? 24.219 -24.906 -11.875 1 95.06 127 HIS A N 1
ATOM 1037 C CA . HIS A 1 127 ? 24.359 -24.516 -10.477 1 95.06 127 HIS A CA 1
ATOM 1038 C C . HIS A 1 127 ? 23.469 -25.359 -9.57 1 95.06 127 HIS A C 1
ATOM 1040 O O . HIS A 1 127 ? 23.891 -25.766 -8.484 1 95.06 127 HIS A O 1
ATOM 1046 N N . VAL A 1 128 ? 22.219 -25.609 -10 1 96.19 128 VAL A N 1
ATOM 1047 C CA . VAL A 1 128 ? 21.312 -26.422 -9.195 1 96.19 128 VAL A CA 1
ATOM 1048 C C . VAL A 1 128 ? 21.859 -27.828 -9.047 1 96.19 128 VAL A C 1
ATOM 1050 O O . VAL A 1 128 ? 21.891 -28.375 -7.945 1 96.19 128 VAL A O 1
ATOM 1053 N N . SER A 1 129 ? 22.328 -28.328 -10.148 1 95.5 129 SER A N 1
ATOM 1054 C CA . SER A 1 129 ? 22.891 -29.672 -10.156 1 95.5 129 SER A CA 1
ATOM 1055 C C . SER A 1 129 ? 24.094 -29.781 -9.219 1 95.5 129 SER A C 1
ATOM 1057 O O . SER A 1 129 ? 24.188 -30.719 -8.422 1 95.5 129 SER A O 1
ATOM 1059 N N . GLN A 1 130 ? 24.984 -28.844 -9.328 1 94.12 130 GLN A N 1
ATOM 1060 C CA . GLN A 1 130 ? 26.172 -28.844 -8.484 1 94.12 130 GLN A CA 1
ATOM 1061 C C . GLN A 1 130 ? 25.812 -28.688 -7.012 1 94.12 130 GLN A C 1
ATOM 1063 O O . GLN A 1 130 ? 26.406 -29.344 -6.148 1 94.12 130 GLN A O 1
ATOM 1068 N N . PHE A 1 131 ? 24.859 -27.891 -6.781 1 95.44 131 PHE A N 1
ATOM 1069 C CA . PHE A 1 131 ? 24.453 -27.641 -5.402 1 95.44 131 PHE A CA 1
ATOM 1070 C C . PHE A 1 131 ? 23.906 -28.906 -4.758 1 95.44 131 PHE A C 1
ATOM 1072 O O . PHE A 1 131 ? 24.281 -29.25 -3.639 1 95.44 131 PHE A O 1
ATOM 1079 N N . ILE A 1 132 ? 23 -29.594 -5.41 1 95.81 132 ILE A N 1
ATOM 1080 C CA . ILE A 1 132 ? 22.359 -30.766 -4.805 1 95.81 132 ILE A CA 1
ATOM 1081 C C . ILE A 1 132 ? 23.359 -31.906 -4.715 1 95.81 132 ILE A C 1
ATOM 1083 O O . ILE A 1 132 ? 23.234 -32.781 -3.848 1 95.81 132 ILE A O 1
ATOM 1087 N N . ALA A 1 133 ? 24.359 -31.922 -5.52 1 93.75 133 ALA A N 1
ATOM 1088 C CA . ALA A 1 133 ? 25.359 -33 -5.535 1 93.75 133 ALA A CA 1
ATOM 1089 C C . ALA A 1 133 ? 26.375 -32.812 -4.426 1 93.75 133 ALA A C 1
ATOM 1091 O O . ALA A 1 133 ? 26.812 -33.781 -3.799 1 93.75 133 ALA A O 1
ATOM 1092 N N . SER A 1 134 ? 26.734 -31.531 -4.145 1 91.69 134 SER A N 1
ATOM 1093 C CA . SER A 1 134 ? 27.953 -31.406 -3.348 1 91.69 134 SER A CA 1
ATOM 1094 C C . SER A 1 134 ? 27.734 -30.438 -2.18 1 91.69 134 SER A C 1
ATOM 1096 O O . SER A 1 134 ? 28.547 -30.391 -1.256 1 91.69 134 SER A O 1
ATOM 1098 N N . HIS A 1 135 ? 26.719 -29.734 -2.236 1 90.38 135 HIS A N 1
ATOM 1099 C CA . HIS A 1 135 ? 26.609 -28.672 -1.241 1 90.38 135 HIS A CA 1
ATOM 1100 C C . HIS A 1 135 ? 25.359 -28.828 -0.39 1 90.38 135 HIS A C 1
ATOM 1102 O O . HIS A 1 135 ? 25.203 -28.141 0.626 1 90.38 135 HIS A O 1
ATOM 1108 N N . TYR A 1 136 ? 24.484 -29.688 -0.836 1 92.12 136 TYR A N 1
ATOM 1109 C CA . TYR A 1 136 ? 23.234 -29.891 -0.123 1 92.12 136 TYR A CA 1
ATOM 1110 C C . TYR A 1 136 ? 23.219 -31.219 0.616 1 92.12 136 TYR A C 1
ATOM 1112 O O . TYR A 1 136 ? 23.547 -32.25 0.037 1 92.12 136 TYR A O 1
ATOM 1120 N N . SER A 1 137 ? 22.906 -31.266 1.928 1 87 137 SER A N 1
ATOM 1121 C CA . SER A 1 137 ? 22.938 -32.5 2.725 1 87 137 SER A CA 1
ATOM 1122 C C . SER A 1 137 ? 21.562 -32.781 3.332 1 87 137 SER A C 1
ATOM 1124 O O . SER A 1 137 ? 21.438 -33.594 4.234 1 87 137 SER A O 1
ATOM 1126 N N . GLY A 1 138 ? 20.625 -32.219 2.891 1 86.62 138 GLY A N 1
ATOM 1127 C CA . GLY A 1 138 ? 19.297 -32.438 3.457 1 86.62 138 GLY A CA 1
ATOM 1128 C C . GLY A 1 138 ? 18.578 -33.625 2.844 1 86.62 138 GLY A C 1
ATOM 1129 O O . GLY A 1 138 ? 19.031 -34.75 2.969 1 86.62 138 GLY A O 1
ATOM 1130 N N . TRP A 1 139 ? 17.547 -33.469 2.174 1 89.75 139 TRP A N 1
ATOM 1131 C CA . TRP A 1 139 ? 16.719 -34.5 1.568 1 89.75 139 TRP A CA 1
ATOM 1132 C C . TRP A 1 139 ? 17.359 -35.031 0.286 1 89.75 139 TRP A C 1
ATOM 1134 O O . TRP A 1 139 ? 18.125 -34.312 -0.371 1 89.75 139 TRP A O 1
ATOM 1144 N N . LYS A 1 140 ? 17.016 -36.25 0.032 1 91.62 140 LYS A N 1
ATOM 1145 C CA . LYS A 1 140 ? 17.422 -36.781 -1.267 1 91.62 140 LYS A CA 1
ATOM 1146 C C . LYS A 1 140 ? 16.656 -36.094 -2.398 1 91.62 140 LYS A C 1
ATOM 1148 O O . LYS A 1 140 ? 15.422 -36.094 -2.393 1 91.62 140 LYS A O 1
ATOM 1153 N N . MET A 1 141 ? 17.375 -35.531 -3.305 1 94.25 141 MET A N 1
ATOM 1154 C CA . MET A 1 141 ? 16.766 -34.781 -4.406 1 94.25 141 MET A CA 1
ATOM 1155 C C . MET A 1 141 ? 17.406 -35.188 -5.738 1 94.25 141 MET A C 1
ATOM 1157 O O . MET A 1 141 ? 18.594 -35.5 -5.793 1 94.25 141 MET A O 1
ATOM 1161 N N . THR A 1 142 ? 16.609 -35.156 -6.77 1 93.94 142 THR A N 1
ATOM 1162 C CA . THR A 1 142 ? 17.094 -35.406 -8.125 1 93.94 142 THR A CA 1
ATOM 1163 C C . THR A 1 142 ? 16.5 -34.375 -9.102 1 93.94 142 THR A C 1
ATOM 1165 O O . THR A 1 142 ? 15.414 -33.844 -8.875 1 93.94 142 THR A O 1
ATOM 1168 N N . LEU A 1 143 ? 17.266 -34.125 -10.148 1 95.12 143 LEU A N 1
ATOM 1169 C CA . LEU A 1 143 ? 16.797 -33.25 -11.203 1 95.12 143 LEU A CA 1
ATOM 1170 C C . LEU A 1 143 ? 15.953 -34 -12.227 1 95.12 143 LEU A C 1
ATOM 1172 O O . LEU A 1 143 ? 16.328 -35.094 -12.641 1 95.12 143 LEU A O 1
ATOM 1176 N N . LYS A 1 144 ? 14.797 -33.406 -12.508 1 93.44 144 LYS A N 1
ATOM 1177 C CA . LYS A 1 144 ? 14.039 -33.969 -13.625 1 93.44 144 LYS A CA 1
ATOM 1178 C C . LYS A 1 144 ? 14.688 -33.594 -14.961 1 93.44 144 LYS A C 1
ATOM 1180 O O . LYS A 1 144 ? 15.383 -32.562 -15.062 1 93.44 144 LYS A O 1
ATOM 1185 N N . ARG A 1 145 ? 14.328 -34.406 -15.859 1 88.19 145 ARG A N 1
ATOM 1186 C CA . ARG A 1 145 ? 14.844 -34.156 -17.203 1 88.19 145 ARG A CA 1
ATOM 1187 C C . ARG A 1 145 ? 14.32 -32.812 -17.75 1 88.19 145 ARG A C 1
ATOM 1189 O O . ARG A 1 145 ? 13.164 -32.469 -17.516 1 88.19 145 ARG A O 1
ATOM 1196 N N . LYS A 1 146 ? 15.234 -32.281 -18.484 1 85.12 146 LYS A N 1
ATOM 1197 C CA . LYS A 1 146 ? 14.883 -31 -19.078 1 85.12 146 LYS A CA 1
ATOM 1198 C C . LYS A 1 146 ? 13.719 -31.156 -20.047 1 85.12 146 LYS A C 1
ATOM 1200 O O . LYS A 1 146 ? 13.742 -32.031 -20.922 1 85.12 146 LYS A O 1
ATOM 1205 N N . LYS A 1 147 ? 12.68 -30.406 -19.766 1 82.31 147 LYS A N 1
ATOM 1206 C CA . LYS A 1 147 ? 11.562 -30.344 -20.703 1 82.31 147 LYS A CA 1
ATOM 1207 C C . LYS A 1 147 ? 11.75 -29.203 -21.703 1 82.31 147 LYS A C 1
ATOM 1209 O O . LYS A 1 147 ? 12.188 -28.109 -21.328 1 82.31 147 LYS A O 1
ATOM 1214 N N . GLN A 1 148 ? 11.422 -29.578 -22.859 1 79.56 148 GLN A N 1
ATOM 1215 C CA . GLN A 1 148 ? 11.555 -28.562 -23.906 1 79.56 148 GLN A CA 1
ATOM 1216 C C . GLN A 1 148 ? 10.664 -27.359 -23.609 1 79.56 148 GLN A C 1
ATOM 1218 O O . GLN A 1 148 ? 9.516 -27.516 -23.188 1 79.56 148 GLN A O 1
ATOM 1223 N N . ASN A 1 149 ? 11.172 -26.234 -23.672 1 80.44 149 ASN A N 1
ATOM 1224 C CA . ASN A 1 149 ? 10.469 -24.969 -23.578 1 80.44 149 ASN A CA 1
ATOM 1225 C C . ASN A 1 149 ? 9.977 -24.719 -22.156 1 80.44 149 ASN A C 1
ATOM 1227 O O . ASN A 1 149 ? 8.992 -24 -21.953 1 80.44 149 ASN A O 1
ATOM 1231 N N . SER A 1 150 ? 10.484 -25.5 -21.25 1 89.38 150 SER A N 1
ATOM 1232 C CA . SER A 1 150 ? 10.18 -25.219 -19.844 1 89.38 150 SER A CA 1
ATOM 1233 C C . SER A 1 150 ? 11.188 -24.234 -19.25 1 89.38 150 SER A C 1
ATOM 1235 O O . SER A 1 150 ? 12.398 -24.422 -19.391 1 89.38 150 SER A O 1
ATOM 1237 N N . PRO A 1 151 ? 10.656 -23.312 -18.625 1 94.44 151 PRO A N 1
ATOM 1238 C CA . PRO A 1 151 ? 11.586 -22.344 -18.031 1 94.44 151 PRO A CA 1
ATOM 1239 C C . PRO A 1 151 ? 12.102 -22.797 -16.672 1 94.44 151 PRO A C 1
ATOM 1241 O O . PRO A 1 151 ? 12.898 -22.094 -16.047 1 94.44 151 PRO A O 1
ATOM 1244 N N . ALA A 1 152 ? 11.695 -23.953 -16.172 1 96.12 152 ALA A N 1
ATOM 1245 C CA . ALA A 1 152 ? 11.969 -24.344 -14.789 1 96.12 152 ALA A CA 1
ATOM 1246 C C . ALA A 1 152 ? 13.016 -25.453 -14.734 1 96.12 152 ALA A C 1
ATOM 1248 O O . ALA A 1 152 ? 13.109 -26.281 -15.656 1 96.12 152 ALA A O 1
ATOM 1249 N N . VAL A 1 153 ? 13.852 -25.375 -13.797 1 97.12 153 VAL A N 1
ATOM 1250 C CA . VAL A 1 153 ? 14.641 -26.5 -13.344 1 97.12 153 VAL A CA 1
ATOM 1251 C C . VAL A 1 153 ? 13.906 -27.234 -12.211 1 97.12 153 VAL A C 1
ATOM 1253 O O . VAL A 1 153 ? 13.812 -26.719 -11.102 1 97.12 153 VAL A O 1
ATOM 1256 N N . THR A 1 154 ? 13.422 -28.375 -12.523 1 96.88 154 THR A N 1
ATOM 1257 C CA . THR A 1 154 ? 12.531 -29.078 -11.602 1 96.88 154 THR A CA 1
ATOM 1258 C C . THR A 1 154 ? 13.305 -30.078 -10.75 1 96.88 154 THR A C 1
ATOM 1260 O O . THR A 1 154 ? 13.977 -30.953 -11.281 1 96.88 154 THR A O 1
ATOM 1263 N N . LEU A 1 155 ? 13.203 -29.922 -9.461 1 96.62 155 LEU A N 1
ATOM 1264 C CA . LEU A 1 155 ? 13.758 -30.859 -8.484 1 96.62 155 LEU A CA 1
ATOM 1265 C C . LEU A 1 155 ? 12.672 -31.75 -7.898 1 96.62 155 LEU A C 1
ATOM 1267 O O . LEU A 1 155 ? 11.562 -31.281 -7.629 1 96.62 155 LEU A O 1
ATOM 1271 N N . VAL A 1 156 ? 13.008 -33 -7.785 1 96.56 156 VAL A N 1
ATOM 1272 C CA . VAL A 1 156 ? 12.094 -33.938 -7.164 1 96.56 156 VAL A CA 1
ATOM 1273 C C . VAL A 1 156 ? 12.703 -34.5 -5.875 1 96.56 156 VAL A C 1
ATOM 1275 O O . VAL A 1 156 ? 13.898 -34.812 -5.836 1 96.56 156 VAL A O 1
ATOM 1278 N N . LEU A 1 157 ? 11.914 -34.438 -4.867 1 95.44 157 LEU A N 1
ATOM 1279 C CA . LEU A 1 157 ? 12.344 -35 -3.592 1 95.44 157 LEU A CA 1
ATOM 1280 C C . LEU A 1 157 ? 11.859 -36.438 -3.439 1 95.44 157 LEU A C 1
ATOM 1282 O O . LEU A 1 157 ? 10.711 -36.75 -3.781 1 95.44 157 LEU A O 1
ATOM 1286 N N . LEU A 1 158 ? 12.719 -37.219 -2.939 1 94.25 158 LEU A N 1
ATOM 1287 C CA . LEU A 1 158 ? 12.43 -38.625 -2.814 1 94.25 158 LEU A CA 1
ATOM 1288 C C . LEU A 1 158 ? 12.352 -39.031 -1.348 1 94.25 158 LEU A C 1
ATOM 1290 O O . LEU A 1 158 ? 13.117 -38.562 -0.518 1 94.25 158 LEU A O 1
ATOM 1294 N N . ASP A 1 159 ? 11.398 -39.844 -1.098 1 90.69 159 ASP A N 1
ATOM 1295 C CA . ASP A 1 159 ? 11.336 -40.406 0.246 1 90.69 159 ASP A CA 1
ATOM 1296 C C . ASP A 1 159 ? 12.305 -41.562 0.391 1 90.69 159 ASP A C 1
ATOM 1298 O O . ASP A 1 159 ? 13.109 -41.844 -0.507 1 90.69 159 ASP A O 1
ATOM 1302 N N . ASP A 1 160 ? 12.273 -42.156 1.617 1 89.12 160 ASP A N 1
ATOM 1303 C CA . ASP A 1 160 ? 13.211 -43.219 1.935 1 89.12 160 ASP A CA 1
ATOM 1304 C C . ASP A 1 160 ? 13.039 -44.406 0.986 1 89.12 160 ASP A C 1
ATOM 1306 O O . ASP A 1 160 ? 13.992 -45.156 0.728 1 89.12 160 ASP A O 1
ATOM 1310 N N . LYS A 1 161 ? 11.859 -44.625 0.42 1 92.56 161 LYS A N 1
ATOM 1311 C CA . LYS A 1 161 ? 11.57 -45.719 -0.473 1 92.56 161 LYS A CA 1
ATOM 1312 C C . LYS A 1 161 ? 11.82 -45.344 -1.93 1 92.56 161 LYS A C 1
ATOM 1314 O O . LYS A 1 161 ? 11.617 -46.156 -2.834 1 92.56 161 LYS A O 1
ATOM 1319 N N . GLY A 1 162 ? 12.242 -44.125 -2.189 1 88.12 162 GLY A N 1
ATOM 1320 C CA . GLY A 1 162 ? 12.547 -43.688 -3.539 1 88.12 162 GLY A CA 1
ATOM 1321 C C . GLY A 1 162 ? 11.344 -43.062 -4.242 1 88.12 162 GLY A C 1
ATOM 1322 O O . GLY A 1 162 ? 11.414 -42.75 -5.438 1 88.12 162 GLY A O 1
ATOM 1323 N N . GLY A 1 163 ? 10.305 -42.969 -3.506 1 92.38 163 GLY A N 1
ATOM 1324 C CA . GLY A 1 163 ? 9.109 -42.375 -4.082 1 92.38 163 GLY A CA 1
ATOM 1325 C C . GLY A 1 163 ? 9.125 -40.875 -4.062 1 92.38 163 GLY A C 1
ATOM 1326 O O . GLY A 1 163 ? 9.562 -40.25 -3.08 1 92.38 163 GLY A O 1
ATOM 1327 N N . GLU A 1 164 ? 8.695 -40.281 -5.156 1 91.94 164 GLU A N 1
ATOM 1328 C CA . GLU A 1 164 ? 8.602 -38.844 -5.23 1 91.94 164 GLU A CA 1
ATOM 1329 C C . GLU A 1 164 ? 7.445 -38.312 -4.375 1 91.94 164 GLU A C 1
ATOM 1331 O O . GLU A 1 164 ? 6.324 -38.812 -4.465 1 91.94 164 GLU A O 1
ATOM 1336 N N . PHE A 1 165 ? 7.719 -37.344 -3.51 1 92.81 165 PHE A N 1
ATOM 1337 C CA . PHE A 1 165 ? 6.625 -36.844 -2.676 1 92.81 165 PHE A CA 1
ATOM 1338 C C . PHE A 1 165 ? 6.508 -35.344 -2.773 1 92.81 165 PHE A C 1
ATOM 1340 O O . PHE A 1 165 ? 5.523 -34.75 -2.312 1 92.81 165 PHE A O 1
ATOM 1347 N N . MET A 1 166 ? 7.434 -34.688 -3.426 1 95.12 166 MET A N 1
ATOM 1348 C CA . MET A 1 166 ? 7.426 -33.25 -3.559 1 95.12 166 MET A CA 1
ATOM 1349 C C . MET A 1 166 ? 8.281 -32.781 -4.742 1 95.12 166 MET A C 1
ATOM 1351 O O . MET A 1 166 ? 9.242 -33.469 -5.102 1 95.12 166 MET A O 1
ATOM 1355 N N . SER A 1 167 ? 7.852 -31.75 -5.355 1 95.81 167 SER A N 1
ATOM 1356 C CA . SER A 1 167 ? 8.633 -31.188 -6.457 1 95.81 167 SER A CA 1
ATOM 1357 C C . SER A 1 167 ? 8.812 -29.688 -6.289 1 95.81 167 SER A C 1
ATOM 1359 O O . SER A 1 167 ? 7.941 -29 -5.746 1 95.81 167 SER A O 1
ATOM 1361 N N . ILE A 1 168 ? 9.945 -29.219 -6.699 1 96.12 168 ILE A N 1
ATOM 1362 C CA . ILE A 1 168 ? 10.258 -27.781 -6.664 1 96.12 168 ILE A CA 1
ATOM 1363 C C . ILE A 1 168 ? 10.641 -27.312 -8.062 1 96.12 168 ILE A C 1
ATOM 1365 O O . ILE A 1 168 ? 11.57 -27.844 -8.672 1 96.12 168 ILE A O 1
ATOM 1369 N N . ASP A 1 169 ? 9.922 -26.359 -8.547 1 96.06 169 ASP A N 1
ATOM 1370 C CA . ASP A 1 169 ? 10.266 -25.703 -9.812 1 96.06 169 ASP A CA 1
ATOM 1371 C C . ASP A 1 169 ? 11.055 -24.422 -9.562 1 96.06 169 ASP A C 1
ATOM 1373 O O . ASP A 1 169 ? 10.492 -23.422 -9.094 1 96.06 169 ASP A O 1
ATOM 1377 N N . LEU A 1 170 ? 12.312 -24.453 -9.875 1 97.12 170 LEU A N 1
ATOM 1378 C CA . LEU A 1 170 ? 13.156 -23.266 -9.82 1 97.12 170 LEU A CA 1
ATOM 1379 C C . LEU A 1 170 ? 13.195 -22.547 -11.164 1 97.12 170 LEU A C 1
ATOM 1381 O O . LEU A 1 170 ? 13.617 -23.141 -12.164 1 97.12 170 LEU A O 1
ATOM 1385 N N . VAL A 1 171 ? 12.773 -21.328 -11.133 1 97.06 171 VAL A N 1
ATOM 1386 C CA . VAL A 1 171 ? 12.648 -20.625 -12.406 1 97.06 171 VAL A CA 1
ATOM 1387 C C . VAL A 1 171 ? 13.523 -19.375 -12.398 1 97.06 171 VAL A C 1
ATOM 1389 O O . VAL A 1 171 ? 13.172 -18.375 -11.766 1 97.06 171 VAL A O 1
ATOM 1392 N N . PRO A 1 172 ? 14.617 -19.406 -13.094 1 96.56 172 PRO A N 1
ATOM 1393 C CA . PRO A 1 172 ? 15.344 -18.156 -13.258 1 96.56 172 PRO A CA 1
ATOM 1394 C C . PRO A 1 172 ? 14.578 -17.125 -14.102 1 96.56 172 PRO A C 1
ATOM 1396 O O . PRO A 1 172 ? 13.914 -17.5 -15.07 1 96.56 172 PRO A O 1
ATOM 1399 N N . ALA A 1 173 ? 14.57 -15.898 -13.68 1 97.12 173 ALA A N 1
ATOM 1400 C CA . ALA A 1 173 ? 13.844 -14.836 -14.383 1 97.12 173 ALA A CA 1
ATOM 1401 C C . ALA A 1 173 ? 14.664 -13.547 -14.422 1 97.12 173 ALA A C 1
ATOM 1403 O O . ALA A 1 173 ? 15.547 -13.344 -13.586 1 97.12 173 ALA A O 1
ATOM 1404 N N . LEU A 1 174 ? 14.461 -12.789 -15.43 1 96.31 174 LEU A N 1
ATOM 1405 C CA . LEU A 1 174 ? 14.977 -11.422 -15.445 1 96.31 174 LEU A CA 1
ATOM 1406 C C . LEU A 1 174 ? 14 -10.469 -14.766 1 96.31 174 LEU A C 1
ATOM 1408 O O . LEU A 1 174 ? 12.789 -10.57 -14.953 1 96.31 174 LEU A O 1
ATOM 1412 N N . GLU A 1 175 ? 14.508 -9.695 -13.961 1 95.75 175 GLU A N 1
ATOM 1413 C CA . GLU A 1 175 ? 13.727 -8.617 -13.367 1 95.75 175 GLU A CA 1
ATOM 1414 C C . GLU A 1 175 ? 13.93 -7.309 -14.117 1 95.75 175 GLU A C 1
ATOM 1416 O O . GLU A 1 175 ? 15.047 -6.781 -14.164 1 95.75 175 GLU A O 1
ATOM 1421 N N . ILE A 1 176 ? 12.891 -6.809 -14.664 1 94.69 176 ILE A N 1
ATOM 1422 C CA . ILE A 1 176 ? 12.922 -5.562 -15.422 1 94.69 176 ILE A CA 1
ATOM 1423 C C . ILE A 1 176 ? 12.289 -4.441 -14.594 1 94.69 176 ILE A C 1
ATOM 1425 O O . ILE A 1 176 ? 11.078 -4.453 -14.352 1 94.69 176 ILE A O 1
ATOM 1429 N N . LEU A 1 177 ? 13.117 -3.527 -14.219 1 90.94 177 LEU A N 1
ATOM 1430 C CA . LEU A 1 177 ? 12.641 -2.428 -13.383 1 90.94 177 LEU A CA 1
ATOM 1431 C C . LEU A 1 177 ? 12.164 -1.261 -14.242 1 90.94 177 LEU A C 1
ATOM 1433 O O . LEU A 1 177 ? 12.68 -0.146 -14.117 1 90.94 177 LEU A O 1
ATOM 1437 N N . GLN A 1 178 ? 11.281 -1.495 -15.102 1 91.31 178 GLN A N 1
ATOM 1438 C CA . GLN A 1 178 ? 10.594 -0.553 -15.977 1 91.31 178 GLN A CA 1
ATOM 1439 C C . GLN A 1 178 ? 9.078 -0.762 -15.93 1 91.31 178 GLN A C 1
ATOM 1441 O O . GLN A 1 178 ? 8.609 -1.815 -15.492 1 91.31 178 GLN A O 1
ATOM 1446 N N . PRO A 1 179 ? 8.359 0.288 -16.312 1 90.69 179 PRO A N 1
ATOM 1447 C CA . PRO A 1 179 ? 6.906 0.096 -16.391 1 90.69 179 PRO A CA 1
ATOM 1448 C C . PRO A 1 179 ? 6.516 -1.026 -17.359 1 90.69 179 PRO A C 1
ATOM 1450 O O . PRO A 1 179 ? 7.285 -1.362 -18.266 1 90.69 179 PRO A O 1
ATOM 1453 N N . TRP A 1 180 ? 5.375 -1.591 -17.125 1 94.25 180 TRP A N 1
ATOM 1454 C CA . TRP A 1 180 ? 4.844 -2.652 -17.969 1 94.25 180 TRP A CA 1
ATOM 1455 C C . TRP A 1 180 ? 4.898 -2.252 -19.438 1 94.25 180 TRP A C 1
ATOM 1457 O O . TRP A 1 180 ? 4.754 -1.073 -19.781 1 94.25 180 TRP A O 1
ATOM 1467 N N . PRO A 1 181 ? 5.219 -3.186 -20.328 1 94 181 PRO A N 1
ATOM 1468 C CA . PRO A 1 181 ? 5.129 -2.883 -21.75 1 94 181 PRO A CA 1
ATOM 1469 C C . PRO A 1 181 ? 3.711 -2.527 -22.203 1 94 181 PRO A C 1
ATOM 1471 O O . PRO A 1 181 ? 2.754 -2.756 -21.453 1 94 181 PRO A O 1
ATOM 1474 N N . LYS A 1 182 ? 3.615 -2.008 -23.375 1 92.06 182 LYS A N 1
ATOM 1475 C CA . LYS A 1 182 ? 2.35 -1.508 -23.906 1 92.06 182 LYS A CA 1
ATOM 1476 C C . LYS A 1 182 ? 1.324 -2.631 -24.031 1 92.06 182 LYS A C 1
ATOM 1478 O O . LYS A 1 182 ? 0.117 -2.379 -24.016 1 92.06 182 LYS A O 1
ATOM 1483 N N . SER A 1 183 ? 1.857 -3.836 -24.125 1 93.25 183 SER A N 1
ATOM 1484 C CA . SER A 1 183 ? 0.972 -4.984 -24.312 1 93.25 183 SER A CA 1
ATOM 1485 C C . SER A 1 183 ? 0.253 -5.332 -23 1 93.25 183 SER A C 1
ATOM 1487 O O . SER A 1 183 ? -0.721 -6.086 -23.016 1 93.25 183 SER A O 1
ATOM 1489 N N . CYS A 1 184 ? 0.736 -4.859 -21.859 1 93.81 184 CYS A N 1
ATOM 1490 C CA . CYS A 1 184 ? 0.159 -5.156 -20.547 1 93.81 184 CYS A CA 1
ATOM 1491 C C . CYS A 1 184 ? -0.632 -3.967 -20.016 1 93.81 184 CYS A C 1
ATOM 1493 O O . CYS A 1 184 ? -0.253 -2.816 -20.25 1 93.81 184 CYS A O 1
ATOM 1495 N N . GLU A 1 185 ? -1.727 -4.289 -19.391 1 91.12 185 GLU A N 1
ATOM 1496 C CA . GLU A 1 185 ? -2.543 -3.211 -18.844 1 91.12 185 GLU A CA 1
ATOM 1497 C C . GLU A 1 185 ? -3.277 -3.66 -17.578 1 91.12 185 GLU A C 1
ATOM 1499 O O . GLU A 1 185 ? -3.656 -4.828 -17.469 1 91.12 185 GLU A O 1
ATOM 1504 N N . LEU A 1 186 ? -3.238 -2.754 -16.656 1 85.31 186 LEU A N 1
ATOM 1505 C CA . LEU A 1 186 ? -4.148 -2.945 -15.531 1 85.31 186 LEU A CA 1
ATOM 1506 C C . LEU A 1 186 ? -5.516 -2.336 -15.828 1 85.31 186 LEU A C 1
ATOM 1508 O O . LEU A 1 186 ? -5.633 -1.122 -16 1 85.31 186 LEU A O 1
ATOM 1512 N N . GLU A 1 187 ? -6.453 -3.117 -16.016 1 73.56 187 GLU A N 1
ATOM 1513 C CA . GLU A 1 187 ? -7.785 -2.711 -16.453 1 73.56 187 GLU A CA 1
ATOM 1514 C C . GLU A 1 187 ? -8.43 -1.754 -15.453 1 73.56 187 GLU A C 1
ATOM 1516 O O . GLU A 1 187 ? -8.07 -1.751 -14.273 1 73.56 187 GLU A O 1
ATOM 1521 N N . GLN A 1 188 ? -9.289 -0.941 -16.016 1 76 188 GLN A N 1
ATOM 1522 C CA . GLN A 1 188 ? -10.078 0.04 -15.281 1 76 188 GLN A CA 1
ATOM 1523 C C . GLN A 1 188 ? -10.867 -0.623 -14.156 1 76 188 GLN A C 1
ATOM 1525 O O . GLN A 1 188 ? -10.984 -0.065 -13.062 1 76 188 GLN A O 1
ATOM 1530 N N . ASN A 1 189 ? -11.117 -1.834 -14.422 1 78.38 189 ASN A N 1
ATOM 1531 C CA . ASN A 1 189 ? -11.945 -2.506 -13.43 1 78.38 189 ASN A CA 1
ATOM 1532 C C . ASN A 1 189 ? -11.141 -2.877 -12.188 1 78.38 189 ASN A C 1
ATOM 1534 O O . ASN A 1 189 ? -11.68 -2.938 -11.086 1 78.38 189 ASN A O 1
ATOM 1538 N N . VAL A 1 190 ? -9.82 -3.035 -12.391 1 87.31 190 VAL A N 1
ATOM 1539 C CA . VAL A 1 190 ? -8.977 -3.318 -11.234 1 87.31 190 VAL A CA 1
ATOM 1540 C C . VAL A 1 190 ? -8.906 -2.088 -10.328 1 87.31 190 VAL A C 1
ATOM 1542 O O . VAL A 1 190 ? -8.961 -2.205 -9.102 1 87.31 190 VAL A O 1
ATOM 1545 N N . LYS A 1 191 ? -9 -0.978 -10.992 1 86.75 191 LYS A N 1
ATOM 1546 C CA . LYS A 1 191 ? -8.945 0.271 -10.242 1 86.75 191 LYS A CA 1
ATOM 1547 C C . LYS A 1 191 ? -10.195 0.46 -9.391 1 86.75 191 LYS A C 1
ATOM 1549 O O . LYS A 1 191 ? -10.125 0.995 -8.281 1 86.75 191 LYS A O 1
ATOM 1554 N N . LYS A 1 192 ? -11.234 0.043 -9.906 1 88.06 192 LYS A N 1
ATOM 1555 C CA . LYS A 1 192 ? -12.484 0.152 -9.164 1 88.06 192 LYS A CA 1
ATOM 1556 C C . LYS A 1 192 ? -12.508 -0.816 -7.984 1 88.06 192 LYS A C 1
ATOM 1558 O O . LYS A 1 192 ? -13.195 -0.569 -6.984 1 88.06 192 LYS A O 1
ATOM 1563 N N . TRP A 1 193 ? -11.703 -1.861 -8.109 1 92.88 193 TRP A N 1
ATOM 1564 C CA . TRP A 1 193 ? -11.648 -2.939 -7.133 1 92.88 193 TRP A CA 1
ATOM 1565 C C . TRP A 1 193 ? -10.516 -2.707 -6.133 1 92.88 193 TRP A C 1
ATOM 1567 O O . TRP A 1 193 ? -10.758 -2.561 -4.934 1 92.88 193 TRP A O 1
ATOM 1577 N N . LEU A 1 194 ? -9.328 -2.441 -6.621 1 93.19 194 LEU A N 1
ATOM 1578 C CA . LEU A 1 194 ? -8.148 -2.346 -5.766 1 93.19 194 LEU A CA 1
ATOM 1579 C C . LEU A 1 194 ? -7.719 -0.892 -5.594 1 93.19 194 LEU A C 1
ATOM 1581 O O . LEU A 1 194 ? -6.809 -0.597 -4.816 1 93.19 194 LEU A O 1
ATOM 1585 N N . GLY A 1 195 ? -8.312 -0.051 -6.336 1 89.75 195 GLY A N 1
ATOM 1586 C CA . GLY A 1 195 ? -7.977 1.358 -6.219 1 89.75 195 GLY A CA 1
ATOM 1587 C C . GLY A 1 195 ? -6.863 1.785 -7.156 1 89.75 195 GLY A C 1
ATOM 1588 O O . GLY A 1 195 ? -6.242 0.946 -7.812 1 89.75 195 GLY A O 1
ATOM 1589 N N . LYS A 1 196 ? -6.617 3.039 -7.168 1 87.62 196 LYS A N 1
ATOM 1590 C CA . LYS A 1 196 ? -5.613 3.623 -8.047 1 87.62 196 LYS A CA 1
ATOM 1591 C C . LYS A 1 196 ? -4.203 3.246 -7.602 1 87.62 196 LYS A C 1
ATOM 1593 O O . LYS A 1 196 ? -3.273 3.23 -8.414 1 87.62 196 LYS A O 1
ATOM 1598 N N . LYS A 1 197 ? -4.078 2.973 -6.367 1 84.06 197 LYS A N 1
ATOM 1599 C CA . LYS A 1 197 ? -2.77 2.602 -5.832 1 84.06 197 LYS A CA 1
ATOM 1600 C C . LYS A 1 197 ? -2.285 1.285 -6.434 1 84.06 197 LYS A C 1
ATOM 1602 O O . LYS A 1 197 ? -1.099 0.96 -6.355 1 84.06 197 LYS A O 1
ATOM 1607 N N . ALA A 1 198 ? -3.148 0.535 -7.066 1 89.12 198 ALA A N 1
ATOM 1608 C CA . ALA A 1 198 ? -2.777 -0.706 -7.742 1 89.12 198 ALA A CA 1
ATOM 1609 C C . ALA A 1 198 ? -1.802 -0.438 -8.883 1 89.12 198 ALA A C 1
ATOM 1611 O O . ALA A 1 198 ? -1.148 -1.358 -9.383 1 89.12 198 ALA A O 1
ATOM 1612 N N . LYS A 1 199 ? -1.672 0.812 -9.266 1 86.75 199 LYS A N 1
ATOM 1613 C CA . LYS A 1 199 ? -0.746 1.193 -10.328 1 86.75 199 LYS A CA 1
ATOM 1614 C C . LYS A 1 199 ? 0.687 0.809 -9.969 1 86.75 199 LYS A C 1
ATOM 1616 O O . LYS A 1 199 ? 1.523 0.621 -10.859 1 86.75 199 LYS A O 1
ATOM 1621 N N . GLN A 1 200 ? 0.947 0.682 -8.695 1 87.38 200 GLN A N 1
ATOM 1622 C CA . GLN A 1 200 ? 2.291 0.327 -8.25 1 87.38 200 GLN A CA 1
ATOM 1623 C C . GLN A 1 200 ? 2.688 -1.058 -8.758 1 87.38 200 GLN A C 1
ATOM 1625 O O . GLN A 1 200 ? 3.875 -1.38 -8.836 1 87.38 200 GLN A O 1
ATOM 1630 N N . PHE A 1 201 ? 1.688 -1.867 -9.164 1 87.5 201 PHE A N 1
ATOM 1631 C CA . PHE A 1 201 ? 1.947 -3.207 -9.672 1 87.5 201 PHE A CA 1
ATOM 1632 C C . PHE A 1 201 ? 2.625 -3.146 -11.039 1 87.5 201 PHE A C 1
ATOM 1634 O O . PHE A 1 201 ? 3.252 -4.117 -11.469 1 87.5 201 PHE A O 1
ATOM 1641 N N . THR A 1 202 ? 2.525 -2.014 -11.727 1 90.12 202 THR A N 1
ATOM 1642 C CA . THR A 1 202 ? 2.93 -1.949 -13.125 1 90.12 202 THR A CA 1
ATOM 1643 C C . THR A 1 202 ? 4.34 -1.382 -13.25 1 90.12 202 THR A C 1
ATOM 1645 O O . THR A 1 202 ? 4.805 -1.105 -14.359 1 90.12 202 THR A O 1
ATOM 1648 N N . ARG A 1 203 ? 5.059 -1.259 -12.148 1 89.5 203 ARG A N 1
ATOM 1649 C CA . ARG A 1 203 ? 6.348 -0.577 -12.148 1 89.5 203 ARG A CA 1
ATOM 1650 C C . ARG A 1 203 ? 7.473 -1.528 -12.547 1 89.5 203 ARG A C 1
ATOM 1652 O O . ARG A 1 203 ? 8.594 -1.094 -12.828 1 89.5 203 ARG A O 1
ATOM 1659 N N . SER A 1 204 ? 7.23 -2.77 -12.594 1 92.31 204 SER A N 1
ATOM 1660 C CA . SER A 1 204 ? 8.227 -3.766 -12.969 1 92.31 204 SER A CA 1
ATOM 1661 C C . SER A 1 204 ? 7.566 -5.043 -13.477 1 92.31 204 SER A C 1
ATOM 1663 O O . SER A 1 204 ? 6.359 -5.23 -13.312 1 92.31 204 SER A O 1
ATOM 1665 N N . PHE A 1 205 ? 8.312 -5.816 -14.141 1 95.12 205 PHE A N 1
ATOM 1666 C CA . PHE A 1 205 ? 7.84 -7.117 -14.602 1 95.12 205 PHE A CA 1
ATOM 1667 C C . PHE A 1 205 ? 9 -8.086 -14.758 1 95.12 205 PHE A C 1
ATOM 1669 O O . PHE A 1 205 ? 10.156 -7.734 -14.5 1 95.12 205 PHE A O 1
ATOM 1676 N N . TYR A 1 206 ? 8.633 -9.367 -15.094 1 97.06 206 TYR A N 1
ATOM 1677 C CA . TYR A 1 206 ? 9.641 -10.414 -15.156 1 97.06 206 TYR A CA 1
ATOM 1678 C C . TYR A 1 206 ? 9.57 -11.156 -16.484 1 97.06 206 TYR A C 1
ATOM 1680 O O . TYR A 1 206 ? 8.523 -11.195 -17.125 1 97.06 206 TYR A O 1
ATOM 1688 N N . LEU A 1 207 ? 10.703 -11.633 -16.906 1 97.69 207 LEU A N 1
ATOM 1689 C CA . LEU A 1 207 ? 10.812 -12.445 -18.125 1 97.69 207 LEU A CA 1
ATOM 1690 C C . LEU A 1 207 ? 11.438 -13.797 -17.812 1 97.69 207 LEU A C 1
ATOM 1692 O O . LEU A 1 207 ? 12.461 -13.875 -17.125 1 97.69 207 LEU A O 1
ATOM 1696 N N . VAL A 1 208 ? 10.797 -14.844 -18.281 1 97.31 208 VAL A N 1
ATOM 1697 C CA . VAL A 1 208 ? 11.297 -16.188 -18.016 1 97.31 208 VAL A CA 1
ATOM 1698 C C . VAL A 1 208 ? 11.727 -16.844 -19.328 1 97.31 208 VAL A C 1
ATOM 1700 O O . VAL A 1 208 ? 11.289 -16.438 -20.406 1 97.31 208 VAL A O 1
ATOM 1703 N N . ALA A 1 209 ? 12.562 -17.828 -19.203 1 94.69 209 ALA A N 1
ATOM 1704 C CA . ALA A 1 209 ? 13.164 -18.484 -20.359 1 94.69 209 ALA A CA 1
ATOM 1705 C C . ALA A 1 209 ? 12.211 -19.5 -20.969 1 94.69 209 ALA A C 1
ATOM 1707 O O . ALA A 1 209 ? 12.438 -20.719 -20.875 1 94.69 209 ALA A O 1
ATOM 1708 N N . LYS A 1 210 ? 11.188 -19.078 -21.578 1 92.81 210 LYS A N 1
ATOM 1709 C CA . LYS A 1 210 ? 10.219 -19.938 -22.25 1 92.81 210 LYS A CA 1
ATOM 1710 C C . LYS A 1 210 ? 9.977 -19.469 -23.672 1 92.81 210 LYS A C 1
ATOM 1712 O O . LYS A 1 210 ? 9.609 -18.312 -23.906 1 92.81 210 LYS A O 1
ATOM 1717 N N . GLN A 1 211 ? 10.133 -20.359 -24.578 1 87.81 211 GLN A N 1
ATOM 1718 C CA . GLN A 1 211 ? 9.961 -20.047 -26 1 87.81 211 GLN A CA 1
ATOM 1719 C C . GLN A 1 211 ? 8.555 -20.391 -26.469 1 87.81 211 GLN A C 1
ATOM 1721 O O . GLN A 1 211 ? 7.879 -21.234 -25.875 1 87.81 211 GLN A O 1
ATOM 1726 N N . PRO A 1 212 ? 8.172 -19.578 -27.5 1 86.19 212 PRO A N 1
ATOM 1727 C CA . PRO A 1 212 ? 6.875 -19.938 -28.078 1 86.19 212 PRO A CA 1
ATOM 1728 C C . PRO A 1 212 ? 6.891 -21.328 -28.734 1 86.19 212 PRO A C 1
ATOM 1730 O O . PRO A 1 212 ? 7.941 -21.781 -29.172 1 86.19 212 PRO A O 1
ATOM 1733 N N . SER A 1 213 ? 5.766 -21.906 -28.766 1 78.12 213 SER A N 1
ATOM 1734 C CA . SER A 1 213 ? 5.676 -23.234 -29.359 1 78.12 213 SER A CA 1
ATOM 1735 C C . SER A 1 213 ? 5.973 -23.188 -30.859 1 78.12 213 SER A C 1
ATOM 1737 O O . SER A 1 213 ? 5.52 -22.281 -31.562 1 78.12 213 SER A O 1
ATOM 1739 N N . GLY A 1 214 ? 6.719 -24.078 -31.422 1 70.06 214 GLY A N 1
ATOM 1740 C CA . GLY A 1 214 ? 6.938 -24.297 -32.844 1 70.06 214 GLY A CA 1
ATOM 1741 C C . GLY A 1 214 ? 8.078 -23.453 -33.406 1 70.06 214 GLY A C 1
ATOM 1742 O O . GLY A 1 214 ? 8.453 -23.609 -34.562 1 70.06 214 GLY A O 1
ATOM 1743 N N . GLN A 1 215 ? 8.516 -22.469 -32.688 1 67.06 215 GLN A N 1
ATOM 1744 C CA . GLN A 1 215 ? 9.609 -21.656 -33.219 1 67.06 215 GLN A CA 1
ATOM 1745 C C . GLN A 1 215 ? 10.883 -21.859 -32.406 1 67.06 215 GLN A C 1
ATOM 1747 O O . GLN A 1 215 ? 10.828 -22.078 -31.203 1 67.06 215 GLN A O 1
ATOM 1752 N N . ASP A 1 216 ? 11.828 -22.047 -33.219 1 66.38 216 ASP A N 1
ATOM 1753 C CA . ASP A 1 216 ? 13.133 -22.203 -32.562 1 66.38 216 ASP A CA 1
ATOM 1754 C C . ASP A 1 216 ? 13.852 -20.859 -32.438 1 66.38 216 ASP A C 1
ATOM 1756 O O . ASP A 1 216 ? 14.805 -20.594 -33.188 1 66.38 216 ASP A O 1
ATOM 1760 N N . ASP A 1 217 ? 13.242 -19.969 -31.719 1 76.69 217 ASP A N 1
ATOM 1761 C CA . ASP A 1 217 ? 13.914 -18.703 -31.453 1 76.69 217 ASP A CA 1
ATOM 1762 C C . ASP A 1 217 ? 14.531 -18.688 -30.047 1 76.69 217 ASP A C 1
ATOM 1764 O O . ASP A 1 217 ? 13.867 -18.328 -29.078 1 76.69 217 ASP A O 1
ATOM 1768 N N . LYS A 1 218 ? 15.75 -18.938 -29.984 1 82.62 218 LYS A N 1
ATOM 1769 C CA . LYS A 1 218 ? 16.516 -19.172 -28.766 1 82.62 218 LYS A CA 1
ATOM 1770 C C . LYS A 1 218 ? 16.75 -17.875 -27.984 1 82.62 218 LYS A C 1
ATOM 1772 O O . LYS A 1 218 ? 17.281 -17.891 -26.875 1 82.62 218 LYS A O 1
ATOM 1777 N N . GLU A 1 219 ? 16.219 -16.859 -28.5 1 90.31 219 GLU A N 1
ATOM 1778 C CA . GLU A 1 219 ? 16.484 -15.578 -27.844 1 90.31 219 GLU A CA 1
ATOM 1779 C C . GLU A 1 219 ? 15.219 -14.961 -27.281 1 90.31 219 GLU A C 1
ATOM 1781 O O . GLU A 1 219 ? 15.227 -13.82 -26.812 1 90.31 219 GLU A O 1
ATOM 1786 N N . VAL A 1 220 ? 14.195 -15.711 -27.266 1 93.5 220 VAL A N 1
ATOM 1787 C CA . VAL A 1 220 ? 12.891 -15.141 -26.922 1 93.5 220 VAL A CA 1
ATOM 1788 C C . VAL A 1 220 ? 12.547 -15.477 -25.469 1 93.5 220 VAL A C 1
ATOM 1790 O O . VAL A 1 220 ? 12.805 -16.594 -25 1 93.5 220 VAL A O 1
ATOM 1793 N N . TRP A 1 221 ? 12.047 -14.453 -24.766 1 96.38 221 TRP A N 1
ATOM 1794 C CA . TRP A 1 221 ? 11.594 -14.547 -23.375 1 96.38 221 TRP A CA 1
ATOM 1795 C C . TRP A 1 221 ? 10.07 -14.445 -23.297 1 96.38 221 TRP A C 1
ATOM 1797 O O . TRP A 1 221 ? 9.445 -13.766 -24.109 1 96.38 221 TRP A O 1
ATOM 1807 N N . ARG A 1 222 ? 9.531 -15.125 -22.359 1 96.81 222 ARG A N 1
ATOM 1808 C CA . ARG A 1 222 ? 8.109 -14.938 -22.062 1 96.81 222 ARG A CA 1
ATOM 1809 C C . ARG A 1 222 ? 7.91 -14.047 -20.844 1 96.81 222 ARG A C 1
ATOM 1811 O O . ARG A 1 222 ? 8.617 -14.18 -19.844 1 96.81 222 ARG A O 1
ATOM 1818 N N . ILE A 1 223 ? 6.941 -13.172 -20.922 1 97.31 223 ILE A N 1
ATOM 1819 C CA . ILE A 1 223 ? 6.648 -12.297 -19.797 1 97.31 223 ILE A CA 1
ATOM 1820 C C . ILE A 1 223 ? 5.969 -13.086 -18.688 1 97.31 223 ILE A C 1
ATOM 1822 O O . ILE A 1 223 ? 5.168 -13.984 -18.953 1 97.31 223 ILE A O 1
ATOM 1826 N N . SER A 1 224 ? 6.387 -12.844 -17.453 1 96.56 224 SER A N 1
ATOM 1827 C CA . SER A 1 224 ? 5.766 -13.438 -16.281 1 96.56 224 SER A CA 1
ATOM 1828 C C . SER A 1 224 ? 5.16 -12.375 -15.367 1 96.56 224 SER A C 1
ATOM 1830 O O . SER A 1 224 ? 5.84 -11.422 -14.984 1 96.56 224 SER A O 1
ATOM 1832 N N . LEU A 1 225 ? 3.904 -12.586 -15.031 1 92.81 225 LEU A N 1
ATOM 1833 C CA . LEU A 1 225 ? 3.201 -11.648 -14.156 1 92.81 225 LEU A CA 1
ATOM 1834 C C . LEU A 1 225 ? 2.775 -12.328 -12.859 1 92.81 225 LEU A C 1
ATOM 1836 O O . LEU A 1 225 ? 1.793 -11.922 -12.234 1 92.81 225 LEU A O 1
ATOM 1840 N N . SER A 1 226 ? 3.527 -13.328 -12.484 1 93.06 226 SER A N 1
ATOM 1841 C CA . SER A 1 226 ? 3.215 -14.133 -11.305 1 93.06 226 SER A CA 1
ATOM 1842 C C . SER A 1 226 ? 3.293 -13.297 -10.031 1 93.06 226 SER A C 1
ATOM 1844 O O . SER A 1 226 ? 2.531 -13.516 -9.086 1 93.06 226 SER A O 1
ATOM 1846 N N . ARG A 1 227 ? 4.188 -12.414 -10 1 92.75 227 ARG A N 1
ATOM 1847 C CA . ARG A 1 227 ? 4.324 -11.578 -8.812 1 92.75 227 ARG A CA 1
ATOM 1848 C C . ARG A 1 227 ? 3.066 -10.758 -8.57 1 92.75 227 ARG A C 1
ATOM 1850 O O . ARG A 1 227 ? 2.562 -10.695 -7.445 1 92.75 227 ARG A O 1
ATOM 1857 N N . VAL A 1 228 ? 2.631 -10.094 -9.586 1 93.56 228 VAL A N 1
ATOM 1858 C CA . VAL A 1 228 ? 1.444 -9.25 -9.469 1 93.56 228 VAL A CA 1
ATOM 1859 C C . VAL A 1 228 ? 0.237 -10.109 -9.102 1 93.56 228 VAL A C 1
ATOM 1861 O O . VAL A 1 228 ? -0.603 -9.703 -8.297 1 93.56 228 VAL A O 1
ATOM 1864 N N . GLU A 1 229 ? 0.188 -11.289 -9.664 1 94.56 229 GLU A N 1
ATOM 1865 C CA . GLU A 1 229 ? -0.893 -12.211 -9.328 1 94.56 229 GLU A CA 1
ATOM 1866 C C . GLU A 1 229 ? -0.896 -12.547 -7.84 1 94.56 229 GLU A C 1
ATOM 1868 O O . GLU A 1 229 ? -1.948 -12.531 -7.199 1 94.56 229 GLU A O 1
ATOM 1873 N N . LYS A 1 230 ? 0.217 -12.82 -7.367 1 94.69 230 LYS A N 1
ATOM 1874 C CA . LYS A 1 230 ? 0.334 -13.125 -5.941 1 94.69 230 LYS A CA 1
ATOM 1875 C C . LYS A 1 230 ? -0.053 -11.922 -5.086 1 94.69 230 LYS A C 1
ATOM 1877 O O . LYS A 1 230 ? -0.756 -12.07 -4.086 1 94.69 230 LYS A O 1
ATOM 1882 N N . GLU A 1 231 ? 0.406 -10.781 -5.488 1 92.75 231 GLU A N 1
ATOM 1883 C CA . GLU A 1 231 ? 0.082 -9.57 -4.738 1 92.75 231 GLU A CA 1
ATOM 1884 C C . GLU A 1 231 ? -1.425 -9.328 -4.703 1 92.75 231 GLU A C 1
ATOM 1886 O O . GLU A 1 231 ? -1.979 -8.977 -3.662 1 92.75 231 GLU A O 1
ATOM 1891 N N . ILE A 1 232 ? -2.057 -9.547 -5.781 1 93.56 232 ILE A N 1
ATOM 1892 C CA . ILE A 1 232 ? -3.502 -9.359 -5.871 1 93.56 232 ILE A CA 1
ATOM 1893 C C . ILE A 1 232 ? -4.207 -10.391 -4.988 1 93.56 232 ILE A C 1
ATOM 1895 O O . ILE A 1 232 ? -5.137 -10.055 -4.25 1 93.56 232 ILE A O 1
ATOM 1899 N N . MET A 1 233 ? -3.709 -11.594 -5.043 1 95.38 233 MET A N 1
ATOM 1900 C CA . MET A 1 233 ? -4.32 -12.648 -4.246 1 95.38 233 MET A CA 1
ATOM 1901 C C . MET A 1 233 ? -4.176 -12.367 -2.756 1 95.38 233 MET A C 1
ATOM 1903 O O . MET A 1 233 ? -5.082 -12.656 -1.974 1 95.38 233 MET A O 1
ATOM 1907 N N . ASN A 1 234 ? -3.08 -11.789 -2.385 1 91.19 234 ASN A N 1
ATOM 1908 C CA . ASN A 1 234 ? -2.818 -11.508 -0.978 1 91.19 234 ASN A CA 1
ATOM 1909 C C . ASN A 1 234 ? -3.549 -10.25 -0.512 1 91.19 234 ASN A C 1
ATOM 1911 O O . ASN A 1 234 ? -3.736 -10.047 0.688 1 91.19 234 ASN A O 1
ATOM 1915 N N . ASP A 1 235 ? -3.912 -9.438 -1.432 1 90.88 235 ASP A N 1
ATOM 1916 C CA . ASP A 1 235 ? -4.637 -8.203 -1.144 1 90.88 235 ASP A CA 1
ATOM 1917 C C . ASP A 1 235 ? -5.91 -8.102 -1.978 1 90.88 235 ASP A C 1
ATOM 1919 O O . ASP A 1 235 ? -6.16 -7.086 -2.627 1 90.88 235 ASP A O 1
ATOM 1923 N N . HIS A 1 236 ? -6.688 -9.078 -1.884 1 94.44 236 HIS A N 1
ATOM 1924 C CA . HIS A 1 236 ? -7.75 -9.281 -2.863 1 94.44 236 HIS A CA 1
ATOM 1925 C C . HIS A 1 236 ? -9.023 -8.547 -2.459 1 94.44 236 HIS A C 1
ATOM 1927 O O . HIS A 1 236 ? -9.961 -8.438 -3.252 1 94.44 236 HIS A O 1
ATOM 1933 N N . GLY A 1 237 ? -9.109 -8.094 -1.309 1 93.69 237 GLY A N 1
ATOM 1934 C CA . GLY A 1 237 ? -10.336 -7.453 -0.871 1 93.69 237 GLY A CA 1
ATOM 1935 C C . GLY A 1 237 ? -10.477 -6.027 -1.369 1 93.69 237 GLY A C 1
ATOM 1936 O O . GLY A 1 237 ? -9.492 -5.398 -1.747 1 93.69 237 GLY A O 1
ATOM 1937 N N . ASN A 1 238 ? -11.695 -5.629 -1.426 1 93.69 238 ASN A N 1
ATOM 1938 C CA . ASN A 1 238 ? -11.945 -4.211 -1.671 1 93.69 238 ASN A CA 1
ATOM 1939 C C . ASN A 1 238 ? -11.664 -3.369 -0.429 1 93.69 238 ASN A C 1
ATOM 1941 O O . ASN A 1 238 ? -11.164 -2.25 -0.531 1 93.69 238 ASN A O 1
ATOM 1945 N N . THR A 1 239 ? -12.062 -3.973 0.705 1 93.81 239 THR A N 1
ATOM 1946 C CA . THR A 1 239 ? -11.727 -3.303 1.957 1 93.81 239 THR A CA 1
ATOM 1947 C C . THR A 1 239 ? -10.289 -3.605 2.363 1 93.81 239 THR A C 1
ATOM 1949 O O . THR A 1 239 ? -9.773 -4.691 2.084 1 93.81 239 THR A O 1
ATOM 1952 N N . LYS A 1 240 ? -9.719 -2.744 3.061 1 92.5 240 LYS A N 1
ATOM 1953 C CA . LYS A 1 240 ? -8.336 -2.879 3.494 1 92.5 240 LYS A CA 1
ATOM 1954 C C . LYS A 1 240 ? -8.195 -3.951 4.57 1 92.5 240 LYS A C 1
ATOM 1956 O O . LYS A 1 240 ? -7.094 -4.453 4.812 1 92.5 240 LYS A O 1
ATOM 1961 N N . SER A 1 241 ? -9.219 -4.348 5.227 1 90.44 241 SER A N 1
ATOM 1962 C CA . SER A 1 241 ? -9.18 -5.281 6.348 1 90.44 241 SER A CA 1
ATOM 1963 C C . SER A 1 241 ? -9.625 -6.676 5.926 1 90.44 241 SER A C 1
ATOM 1965 O O . SER A 1 241 ? -9.719 -7.582 6.758 1 90.44 241 SER A O 1
ATOM 1967 N N . CYS A 1 242 ? -9.875 -6.844 4.684 1 93.88 242 CYS A N 1
ATOM 1968 C CA . CYS A 1 242 ? -10.328 -8.148 4.207 1 93.88 242 CYS A CA 1
ATOM 1969 C C . CYS A 1 242 ? -9.344 -9.242 4.605 1 93.88 242 CYS A C 1
ATOM 1971 O O . CYS A 1 242 ? -8.164 -9.172 4.266 1 93.88 242 CYS A O 1
ATOM 1973 N N . CYS A 1 243 ? -9.844 -10.242 5.336 1 93.12 243 CYS A N 1
ATOM 1974 C CA . CYS A 1 243 ? -9.133 -11.461 5.707 1 93.12 243 CYS A CA 1
ATOM 1975 C C . CYS A 1 243 ? -8.008 -11.164 6.691 1 93.12 243 CYS A C 1
ATOM 1977 O O . CYS A 1 243 ? -7.043 -11.922 6.789 1 93.12 243 CYS A O 1
ATOM 1979 N N . GLU A 1 244 ? -8.086 -10.047 7.293 1 89.62 244 GLU A N 1
ATOM 1980 C CA . GLU A 1 244 ? -7.062 -9.719 8.281 1 89.62 244 GLU A CA 1
ATOM 1981 C C . GLU A 1 244 ? -7.48 -10.156 9.68 1 89.62 244 GLU A C 1
ATOM 1983 O O . GLU A 1 244 ? -6.676 -10.117 10.617 1 89.62 244 GLU A O 1
ATOM 1988 N N . SER A 1 245 ? -8.688 -10.469 9.867 1 86.12 245 SER A N 1
ATOM 1989 C CA . SER A 1 245 ? -9.242 -11.039 11.094 1 86.12 245 SER A CA 1
ATOM 1990 C C . SER A 1 245 ? -10.312 -12.078 10.781 1 86.12 245 SER A C 1
ATOM 1992 O O . SER A 1 245 ? -10.727 -12.227 9.625 1 86.12 245 SER A O 1
ATOM 1994 N N . TYR A 1 246 ? -10.672 -12.797 11.758 1 86.81 246 TYR A N 1
ATOM 1995 C CA . TYR A 1 246 ? -11.695 -13.82 11.578 1 86.81 246 TYR A CA 1
ATOM 1996 C C . TYR A 1 246 ? -13 -13.211 11.078 1 86.81 246 TYR A C 1
ATOM 1998 O O . TYR A 1 246 ? -13.672 -13.781 10.219 1 86.81 246 TYR A O 1
ATOM 2006 N N . ASP A 1 247 ? -13.258 -12.039 11.586 1 86.62 247 ASP A N 1
ATOM 2007 C CA . ASP A 1 247 ? -14.531 -11.383 11.297 1 86.62 247 ASP A CA 1
ATOM 2008 C C . ASP A 1 247 ? -14.547 -10.812 9.875 1 86.62 247 ASP A C 1
ATOM 2010 O O . ASP A 1 247 ? -15.609 -10.523 9.336 1 86.62 247 ASP A O 1
ATOM 2014 N N . THR A 1 248 ? -13.398 -10.609 9.289 1 91 248 THR A N 1
ATOM 2015 C CA . THR A 1 248 ? -13.336 -9.992 7.973 1 91 248 THR A CA 1
ATOM 2016 C C . THR A 1 248 ? -12.922 -11.008 6.91 1 91 248 THR A C 1
ATOM 2018 O O . THR A 1 248 ? -12.516 -10.633 5.809 1 91 248 THR A O 1
ATOM 2021 N N . LYS A 1 249 ? -13.086 -12.273 7.242 1 94.62 249 LYS A N 1
ATOM 2022 C CA . LYS A 1 249 ? -12.719 -13.336 6.316 1 94.62 249 LYS A CA 1
ATOM 2023 C C . LYS A 1 249 ? -13.68 -13.398 5.133 1 94.62 249 LYS A C 1
ATOM 2025 O O . LYS A 1 249 ? -14.891 -13.25 5.305 1 94.62 249 LYS A O 1
ATOM 2030 N N . CYS A 1 250 ? -13.164 -13.578 3.965 1 97.81 250 CYS A N 1
ATOM 2031 C CA . CYS A 1 250 ? -13.992 -13.789 2.783 1 97.81 250 CYS A CA 1
ATOM 2032 C C . CYS A 1 250 ? -13.797 -15.188 2.219 1 97.81 250 CYS A C 1
ATOM 2034 O O . CYS A 1 250 ? -12.969 -15.953 2.719 1 97.81 250 CYS A O 1
ATOM 2036 N N . CYS A 1 251 ? -14.531 -15.578 1.161 1 98.38 251 CYS A N 1
ATOM 2037 C CA . CYS A 1 251 ? -14.422 -16.938 0.637 1 98.38 251 CYS A CA 1
ATOM 2038 C C . CYS A 1 251 ? -13.922 -16.922 -0.8 1 98.38 251 CYS A C 1
ATOM 2040 O O . CYS A 1 251 ? -14.062 -17.922 -1.519 1 98.38 251 CYS A O 1
ATOM 2042 N N . ARG A 1 252 ? -13.367 -15.773 -1.233 1 98.5 252 ARG A N 1
ATOM 2043 C CA . ARG A 1 252 ? -12.906 -15.656 -2.611 1 98.5 252 ARG A CA 1
ATOM 2044 C C . ARG A 1 252 ? -11.93 -16.766 -2.959 1 98.5 252 ARG A C 1
ATOM 2046 O O . ARG A 1 252 ? -12.148 -17.516 -3.914 1 98.5 252 ARG A O 1
ATOM 2053 N N . LYS A 1 253 ? -10.891 -16.938 -2.193 1 98 253 LYS A N 1
ATOM 2054 C CA . LYS A 1 253 ? -9.867 -17.922 -2.492 1 98 253 LYS A CA 1
ATOM 2055 C C . LYS A 1 253 ? -10.43 -19.344 -2.42 1 98 253 LYS A C 1
ATOM 2057 O O . LYS A 1 253 ? -10.023 -20.219 -3.18 1 98 253 LYS A O 1
ATOM 2062 N N . THR A 1 254 ? -11.352 -19.547 -1.485 1 98.06 254 THR A N 1
ATOM 2063 C CA . THR A 1 254 ? -12.016 -20.844 -1.396 1 98.06 254 THR A CA 1
ATOM 2064 C C . THR A 1 254 ? -12.758 -21.156 -2.689 1 98.06 254 THR A C 1
ATOM 2066 O O . THR A 1 254 ? -12.766 -22.297 -3.145 1 98.06 254 THR A O 1
ATOM 2069 N N . CYS A 1 255 ? -13.383 -20.172 -3.264 1 98.75 255 CYS A N 1
ATOM 2070 C CA . CYS A 1 255 ? -14.086 -20.359 -4.527 1 98.75 255 CYS A CA 1
ATOM 2071 C C . CYS A 1 255 ? -13.133 -20.781 -5.633 1 98.75 255 CYS A C 1
ATOM 2073 O O . CYS A 1 255 ? -13.453 -21.656 -6.438 1 98.75 255 CYS A O 1
ATOM 2075 N N . LEU A 1 256 ? -11.953 -20.156 -5.656 1 98.75 256 LEU A N 1
ATOM 2076 C CA . LEU A 1 256 ? -10.961 -20.547 -6.652 1 98.75 256 LEU A CA 1
ATOM 2077 C C . LEU A 1 256 ? -10.484 -21.969 -6.43 1 98.75 256 LEU A C 1
ATOM 2079 O O . LEU A 1 256 ? -10.312 -22.734 -7.391 1 98.75 256 LEU A O 1
ATOM 2083 N N . ARG A 1 257 ? -10.297 -22.344 -5.176 1 98.25 257 ARG A N 1
ATOM 2084 C CA . ARG A 1 257 ? -9.891 -23.719 -4.859 1 98.25 257 ARG A CA 1
ATOM 2085 C C . ARG A 1 257 ? -10.953 -24.719 -5.312 1 98.25 257 ARG A C 1
ATOM 2087 O O . ARG A 1 257 ? -10.625 -25.781 -5.82 1 98.25 257 ARG A O 1
ATOM 2094 N N . LEU A 1 258 ? -12.195 -24.375 -5.117 1 98.31 258 LEU A N 1
ATOM 2095 C CA . LEU A 1 258 ? -13.289 -25.234 -5.555 1 98.31 258 LEU A CA 1
ATOM 2096 C C . LEU A 1 258 ? -13.273 -25.406 -7.07 1 98.31 258 LEU A C 1
ATOM 2098 O O . LEU A 1 258 ? -13.453 -26.516 -7.574 1 98.31 258 LEU A O 1
ATOM 2102 N N . LEU A 1 259 ? -13.07 -24.281 -7.766 1 98.75 259 LEU A N 1
ATOM 2103 C CA . LEU A 1 259 ? -13.039 -24.359 -9.219 1 98.75 259 LEU A CA 1
ATOM 2104 C C . LEU A 1 259 ? -11.875 -25.219 -9.695 1 98.75 259 LEU A C 1
ATOM 2106 O O . LEU A 1 259 ? -12.039 -26.062 -10.57 1 98.75 259 LEU A O 1
ATOM 2110 N N . LYS A 1 260 ? -10.719 -25.031 -9.07 1 98 260 LYS A N 1
ATOM 2111 C CA . LYS A 1 260 ? -9.555 -25.859 -9.391 1 98 260 LYS A CA 1
ATOM 2112 C C . LYS A 1 260 ? -9.836 -27.344 -9.125 1 98 260 LYS A C 1
ATOM 2114 O O . LYS A 1 260 ? -9.438 -28.203 -9.906 1 98 260 LYS A O 1
ATOM 2119 N N . SER A 1 261 ? -10.484 -27.562 -8.031 1 97.38 261 SER A N 1
ATOM 2120 C CA . SER A 1 261 ? -10.836 -28.922 -7.676 1 97.38 261 SER A CA 1
ATOM 2121 C C . SER A 1 261 ? -11.773 -29.547 -8.703 1 97.38 261 SER A C 1
ATOM 2123 O O . SER A 1 261 ? -11.648 -30.719 -9.047 1 97.38 261 SER A O 1
ATOM 2125 N N . LEU A 1 262 ? -12.711 -28.797 -9.148 1 98.06 262 LEU A N 1
ATOM 2126 C CA . LEU A 1 262 ? -13.625 -29.266 -10.18 1 98.06 262 LEU A CA 1
ATOM 2127 C C . LEU A 1 262 ? -12.867 -29.594 -11.469 1 98.06 262 LEU A C 1
ATOM 2129 O O . LEU A 1 262 ? -13.125 -30.625 -12.094 1 98.06 262 LEU A O 1
ATOM 2133 N N . PHE A 1 263 ? -11.922 -28.703 -11.852 1 98.12 263 PHE A N 1
ATOM 2134 C CA . PHE A 1 263 ? -11.086 -28.938 -13.023 1 98.12 263 PHE A CA 1
ATOM 2135 C C . PHE A 1 263 ? -10.344 -30.266 -12.891 1 98.12 263 PHE A C 1
ATOM 2137 O O . PHE A 1 263 ? -10.328 -31.062 -13.828 1 98.12 263 PHE A O 1
ATOM 2144 N N . GLU A 1 264 ? -9.805 -30.484 -11.711 1 95.94 264 GLU A N 1
ATOM 2145 C CA . GLU A 1 264 ? -9.031 -31.703 -11.484 1 95.94 264 GLU A CA 1
ATOM 2146 C C . GLU A 1 264 ? -9.914 -32.938 -11.594 1 95.94 264 GLU A C 1
ATOM 2148 O O . GLU A 1 264 ? -9.516 -33.938 -12.18 1 95.94 264 GLU A O 1
ATOM 2153 N N . ALA A 1 265 ? -11.078 -32.875 -11.016 1 96.31 265 ALA A N 1
ATOM 2154 C CA . ALA A 1 265 ? -12.008 -34 -11.07 1 96.31 265 ALA A CA 1
ATOM 2155 C C . ALA A 1 265 ? -12.422 -34.312 -12.5 1 96.31 265 ALA A C 1
ATOM 2157 O O . ALA A 1 265 ? -12.445 -35.469 -12.914 1 96.31 265 ALA A O 1
ATOM 2158 N N . LEU A 1 266 ? -12.727 -33.25 -13.227 1 97.31 266 LEU A N 1
ATOM 2159 C CA . LEU A 1 266 ? -13.148 -33.438 -14.609 1 97.31 266 LEU A CA 1
ATOM 2160 C C . LEU A 1 266 ? -12 -33.969 -15.461 1 97.31 266 LEU A C 1
ATOM 2162 O O . LEU A 1 266 ? -12.211 -34.844 -16.312 1 97.31 266 LEU A O 1
ATOM 2166 N N . LYS A 1 267 ? -10.828 -33.469 -15.289 1 96.81 267 LYS A N 1
ATOM 2167 C CA . LYS A 1 267 ? -9.672 -33.938 -16.047 1 96.81 267 LYS A CA 1
ATOM 2168 C C . LYS A 1 267 ? -9.359 -35.406 -15.719 1 96.81 267 LYS A C 1
ATOM 2170 O O . LYS A 1 267 ? -8.875 -36.156 -16.578 1 96.81 267 LYS A O 1
ATOM 2175 N N . LYS A 1 268 ? -9.578 -35.812 -14.508 1 95.69 268 LYS A N 1
ATOM 2176 C CA . LYS A 1 268 ? -9.398 -37.219 -14.133 1 95.69 268 LYS A CA 1
ATOM 2177 C C . LYS A 1 268 ? -10.367 -38.125 -14.891 1 95.69 268 LYS A C 1
ATOM 2179 O O . LYS A 1 268 ? -9.992 -39.188 -15.336 1 95.69 268 LYS A O 1
ATOM 2184 N N . ASP A 1 269 ? -11.547 -37.688 -15.008 1 95.5 269 ASP A N 1
ATOM 2185 C CA . ASP A 1 269 ? -12.578 -38.469 -15.688 1 95.5 269 ASP A CA 1
ATOM 2186 C C . ASP A 1 269 ? -12.375 -38.438 -17.203 1 95.5 269 ASP A C 1
ATOM 2188 O O . ASP A 1 269 ? -12.719 -39.406 -17.906 1 95.5 269 ASP A O 1
ATOM 2192 N N . TYR A 1 270 ? -11.867 -37.312 -17.672 1 96.38 270 TYR A N 1
ATOM 2193 C CA . TYR A 1 270 ? -11.703 -37.125 -19.109 1 96.38 270 TYR A CA 1
ATOM 2194 C C . TYR A 1 270 ? -10.312 -36.562 -19.438 1 96.38 270 TYR A C 1
ATOM 2196 O O . TYR A 1 270 ? -10.188 -35.5 -20.016 1 96.38 270 TYR A O 1
ATOM 2204 N N . PRO A 1 271 ? -9.281 -37.312 -19.219 1 96.25 271 PRO A N 1
ATOM 2205 C CA . PRO A 1 271 ? -7.898 -36.844 -19.312 1 96.25 271 PRO A CA 1
ATOM 2206 C C . PRO A 1 271 ? -7.516 -36.438 -20.734 1 96.25 271 PRO A C 1
ATOM 2208 O O . PRO A 1 271 ? -6.758 -35.469 -20.938 1 96.25 271 PRO A O 1
ATOM 2211 N N . ARG A 1 272 ? -8.008 -37.125 -21.719 1 94.81 272 ARG A N 1
ATOM 2212 C CA . ARG A 1 272 ? -7.656 -36.812 -23.109 1 94.81 272 ARG A CA 1
ATOM 2213 C C . ARG A 1 272 ? -8.43 -35.625 -23.625 1 94.81 272 ARG A C 1
ATOM 2215 O O . ARG A 1 272 ? -7.844 -34.688 -24.172 1 94.81 272 ARG A O 1
ATOM 2222 N N . GLN A 1 273 ? -9.703 -35.594 -23.391 1 94.44 273 GLN A N 1
ATOM 2223 C CA . GLN A 1 273 ? -10.578 -34.562 -23.938 1 94.44 273 GLN A CA 1
ATOM 2224 C C . GLN A 1 273 ? -10.289 -33.188 -23.297 1 94.44 273 GLN A C 1
ATOM 2226 O O . GLN A 1 273 ? -10.469 -32.156 -23.938 1 94.44 273 GLN A O 1
ATOM 2231 N N . LEU A 1 274 ? -9.781 -33.312 -22.016 1 96.69 274 LEU A N 1
ATOM 2232 C CA . LEU A 1 274 ? -9.594 -32.062 -21.281 1 96.69 274 LEU A CA 1
ATOM 2233 C C . LEU A 1 274 ? -8.125 -31.828 -20.953 1 96.69 274 LEU A C 1
ATOM 2235 O O . LEU A 1 274 ? -7.801 -31.188 -19.953 1 96.69 274 LEU A O 1
ATOM 2239 N N . SER A 1 275 ? -7.27 -32.312 -21.797 1 95 275 SER A N 1
ATOM 2240 C CA . SER A 1 275 ? -5.832 -32.25 -21.578 1 95 275 SER A CA 1
ATOM 2241 C C . SER A 1 275 ? -5.344 -30.797 -21.625 1 95 275 SER A C 1
ATOM 2243 O O . SER A 1 275 ? -4.344 -30.453 -20.984 1 95 275 SER A O 1
ATOM 2245 N N . HIS A 1 276 ? -6.051 -29.891 -22.297 1 95.06 276 HIS A N 1
ATOM 2246 C CA . HIS A 1 276 ? -5.625 -28.516 -22.484 1 95.06 276 HIS A CA 1
ATOM 2247 C C . HIS A 1 276 ? -6.125 -27.625 -21.344 1 95.06 276 HIS A C 1
ATOM 2249 O O . HIS A 1 276 ? -5.68 -26.484 -21.203 1 95.06 276 HIS A O 1
ATOM 2255 N N . LEU A 1 277 ? -7.031 -28.141 -20.531 1 96.94 277 LEU A N 1
ATOM 2256 C CA . LEU A 1 277 ? -7.547 -27.391 -19.406 1 96.94 277 LEU A CA 1
ATOM 2257 C C . LEU A 1 277 ? -6.504 -27.281 -18.297 1 96.94 277 LEU A C 1
ATOM 2259 O O . LEU A 1 277 ? -5.918 -28.297 -17.891 1 96.94 277 LEU A O 1
ATOM 2263 N N . CYS A 1 278 ? -6.156 -26.109 -17.891 1 94.38 278 CYS A N 1
ATOM 2264 C CA . CYS A 1 278 ? -5.18 -25.969 -16.812 1 94.38 278 CYS A CA 1
ATOM 2265 C C . CYS A 1 278 ? -5.672 -24.984 -15.75 1 94.38 278 CYS A C 1
ATOM 2267 O O . CYS A 1 278 ? -6.703 -24.328 -15.938 1 94.38 278 CYS A O 1
ATOM 2269 N N . SER A 1 279 ? -4.941 -24.938 -14.656 1 95 279 SER A N 1
ATOM 2270 C CA . SER A 1 279 ? -5.34 -24.141 -13.5 1 95 279 SER A CA 1
ATOM 2271 C C . SER A 1 279 ? -5.305 -22.641 -13.812 1 95 279 SER A C 1
ATOM 2273 O O . SER A 1 279 ? -6.031 -21.859 -13.203 1 95 279 SER A O 1
ATOM 2275 N N . TYR A 1 280 ? -4.5 -22.281 -14.781 1 95.88 280 TYR A N 1
ATOM 2276 C CA . TYR A 1 280 ? -4.375 -20.859 -15.094 1 95.88 280 TYR A CA 1
ATOM 2277 C C . TYR A 1 280 ? -5.66 -20.328 -15.727 1 95.88 280 TYR A C 1
ATOM 2279 O O . TYR A 1 280 ? -5.973 -19.141 -15.594 1 95.88 280 TYR A O 1
ATOM 2287 N N . HIS A 1 281 ? -6.406 -21.172 -16.391 1 98.12 281 HIS A N 1
ATOM 2288 C CA . HIS A 1 281 ? -7.723 -20.766 -16.891 1 98.12 281 HIS A CA 1
ATOM 2289 C C . HIS A 1 281 ? -8.648 -20.375 -15.734 1 98.12 281 HIS A C 1
ATOM 2291 O O . HIS A 1 281 ? -9.344 -19.359 -15.812 1 98.12 281 HIS A O 1
ATOM 2297 N N . ALA A 1 282 ? -8.555 -21.188 -14.695 1 98.38 282 ALA A N 1
ATOM 2298 C CA . ALA A 1 282 ? -9.375 -20.922 -13.523 1 98.38 282 ALA A CA 1
ATOM 2299 C C . ALA A 1 282 ? -8.992 -19.609 -12.867 1 98.38 282 ALA A C 1
ATOM 2301 O O . ALA A 1 282 ? -9.859 -18.781 -12.57 1 98.38 282 ALA A O 1
ATOM 2302 N N . LYS A 1 283 ? -7.727 -19.406 -12.719 1 97.81 283 LYS A N 1
ATOM 2303 C CA . LYS A 1 283 ? -7.238 -18.203 -12.055 1 97.81 283 LYS A CA 1
ATOM 2304 C C . LYS A 1 283 ? -7.594 -16.953 -12.844 1 97.81 283 LYS A C 1
ATOM 2306 O O . LYS A 1 283 ? -8.047 -15.961 -12.273 1 97.81 283 LYS A O 1
ATOM 2311 N N . THR A 1 284 ? -7.375 -17.016 -14.18 1 97.56 284 THR A N 1
ATOM 2312 C CA . THR A 1 284 ? -7.664 -15.859 -15.031 1 97.56 284 THR A CA 1
ATOM 2313 C C . THR A 1 284 ? -9.148 -15.516 -14.984 1 97.56 284 THR A C 1
ATOM 2315 O O . THR A 1 284 ? -9.516 -14.352 -14.789 1 97.56 284 THR A O 1
ATOM 2318 N N . SER A 1 285 ? -9.977 -16.516 -15.133 1 98.56 285 SER A N 1
ATOM 2319 C CA . SER A 1 285 ? -11.414 -16.281 -15.055 1 98.56 285 SER A CA 1
ATOM 2320 C C . SER A 1 285 ? -11.812 -15.711 -13.703 1 98.56 285 SER A C 1
ATOM 2322 O O . SER A 1 285 ? -12.648 -14.805 -13.625 1 98.56 285 SER A O 1
ATOM 2324 N N . PHE A 1 286 ? -11.211 -16.266 -12.711 1 98.5 286 PHE A N 1
ATOM 2325 C CA . PHE A 1 286 ? -11.477 -15.836 -11.344 1 98.5 286 PHE A CA 1
ATOM 2326 C C . PHE A 1 286 ? -11.148 -14.359 -11.172 1 98.5 286 PHE A C 1
ATOM 2328 O O . PHE A 1 286 ? -11.938 -13.609 -10.586 1 98.5 286 PHE A O 1
ATOM 2335 N N . PHE A 1 287 ? -10.031 -13.93 -11.695 1 96.94 287 PHE A N 1
ATOM 2336 C CA . PHE A 1 287 ? -9.664 -12.523 -11.625 1 96.94 287 PHE A CA 1
ATOM 2337 C C . PHE A 1 287 ? -10.711 -11.648 -12.312 1 96.94 287 PHE A C 1
ATOM 2339 O O . PHE A 1 287 ? -11.078 -10.594 -11.805 1 96.94 287 PHE A O 1
ATOM 2346 N N . HIS A 1 288 ? -11.172 -12.094 -13.422 1 96.81 288 HIS A N 1
ATOM 2347 C CA . HIS A 1 288 ? -12.227 -11.352 -14.109 1 96.81 288 HIS A CA 1
ATOM 2348 C C . HIS A 1 288 ? -13.484 -11.266 -13.258 1 96.81 288 HIS A C 1
ATOM 2350 O O . HIS A 1 288 ? -14.141 -10.219 -13.211 1 96.81 288 HIS A O 1
ATOM 2356 N N . THR A 1 289 ? -13.82 -12.352 -12.578 1 97.69 289 THR A N 1
ATOM 2357 C CA . THR A 1 289 ? -14.984 -12.359 -11.703 1 97.69 289 THR A CA 1
ATOM 2358 C C . THR A 1 289 ? -14.836 -11.32 -10.594 1 97.69 289 THR A C 1
ATOM 2360 O O . THR A 1 289 ? -15.797 -10.633 -10.25 1 97.69 289 THR A O 1
ATOM 2363 N N . LEU A 1 290 ? -13.617 -11.219 -10.047 1 96.25 290 LEU A N 1
ATOM 2364 C CA . LEU A 1 290 ? -13.367 -10.305 -8.938 1 96.25 290 LEU A CA 1
ATOM 2365 C C . LEU A 1 290 ? -13.578 -8.852 -9.367 1 96.25 290 LEU A C 1
ATOM 2367 O O . LEU A 1 290 ? -13.93 -8 -8.555 1 96.25 290 LEU A O 1
ATOM 2371 N N . THR A 1 291 ? -13.383 -8.562 -10.656 1 94.19 291 THR A N 1
ATOM 2372 C CA . THR A 1 291 ? -13.578 -7.199 -11.133 1 94.19 291 THR A CA 1
ATOM 2373 C C . THR A 1 291 ? -15.062 -6.895 -11.32 1 94.19 291 THR A C 1
ATOM 2375 O O . THR A 1 291 ? -15.453 -5.73 -11.414 1 94.19 291 THR A O 1
ATOM 2378 N N . GLN A 1 292 ? -15.828 -7.898 -11.43 1 93.94 292 GLN A N 1
ATOM 2379 C CA . GLN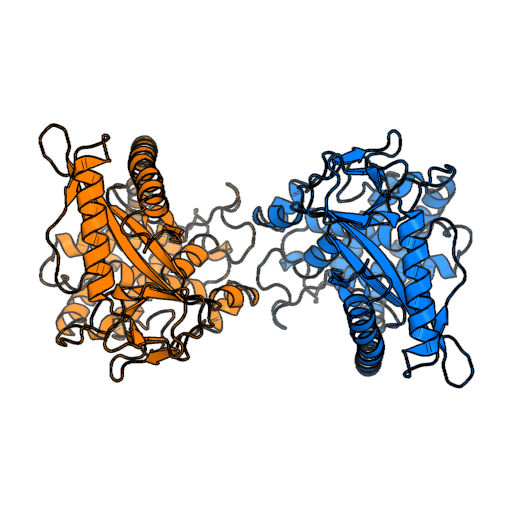 A 1 292 ? -17.266 -7.727 -11.617 1 93.94 292 GLN A CA 1
ATOM 2380 C C . GLN A 1 292 ? -17.984 -7.637 -10.281 1 93.94 292 GLN A C 1
ATOM 2382 O O . GLN A 1 292 ? -18.984 -6.914 -10.156 1 93.94 292 GLN A O 1
ATOM 2387 N N . TRP A 1 293 ? -17.453 -8.398 -9.359 1 95.31 293 TRP A N 1
ATOM 2388 C CA . TRP A 1 293 ? -18.016 -8.422 -8.008 1 95.31 293 TRP A CA 1
ATOM 2389 C C . TRP A 1 293 ? -17.016 -7.883 -6.996 1 95.31 293 TRP A C 1
ATOM 2391 O O . TRP A 1 293 ? -16.375 -8.656 -6.273 1 95.31 293 TRP A O 1
ATOM 2401 N N . ILE A 1 294 ? -16.938 -6.609 -6.836 1 93 294 ILE A N 1
ATOM 2402 C CA . ILE A 1 294 ? -15.812 -5.957 -6.18 1 93 294 ILE A CA 1
ATOM 2403 C C . ILE A 1 294 ? -16.062 -5.887 -4.672 1 93 294 ILE A C 1
ATOM 2405 O O . ILE A 1 294 ? -15.125 -5.973 -3.877 1 93 294 ILE A O 1
ATOM 2409 N N . ALA A 1 295 ? -17.344 -5.809 -4.219 1 92.5 295 ALA A N 1
ATOM 2410 C CA . ALA A 1 295 ? -17.656 -5.555 -2.816 1 92.5 295 ALA A CA 1
ATOM 2411 C C . ALA A 1 295 ? -17.406 -6.797 -1.964 1 92.5 295 ALA A C 1
ATOM 2413 O O . ALA A 1 295 ? -17.891 -7.887 -2.299 1 92.5 295 ALA A O 1
ATOM 2414 N N . ASP A 1 296 ? -16.828 -6.625 -0.833 1 94.31 296 ASP A N 1
ATOM 2415 C CA . ASP A 1 296 ? -16.484 -7.742 0.038 1 94.31 296 ASP A CA 1
ATOM 2416 C C . ASP A 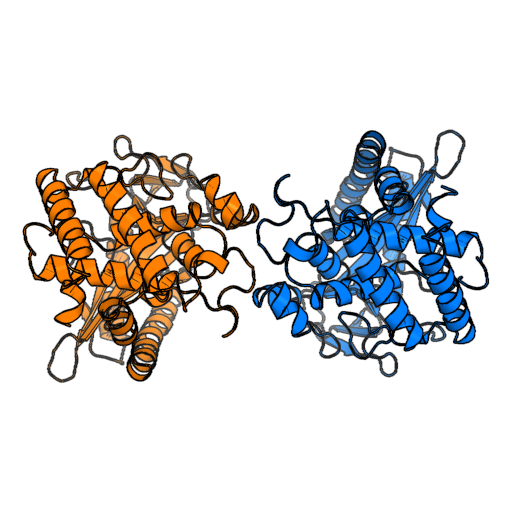1 296 ? -17.734 -8.445 0.571 1 94.31 296 ASP A C 1
ATOM 2418 O O . ASP A 1 296 ? -17.703 -9.648 0.828 1 94.31 296 ASP A O 1
ATOM 2422 N N . PHE A 1 297 ? -18.75 -7.727 0.71 1 93.19 297 PHE A N 1
ATOM 2423 C CA . PHE A 1 297 ? -19.953 -8.312 1.279 1 93.19 297 PHE A CA 1
ATOM 2424 C C . PHE A 1 297 ? -20.547 -9.352 0.34 1 93.19 297 PHE A C 1
ATOM 2426 O O . PHE A 1 297 ? -21.359 -10.18 0.754 1 93.19 297 PHE A O 1
ATOM 2433 N N . ASN A 1 298 ? -20.156 -9.375 -0.906 1 96.56 298 ASN A N 1
ATOM 2434 C CA . ASN A 1 298 ? -20.625 -10.367 -1.871 1 96.56 298 ASN A CA 1
ATOM 2435 C C . ASN A 1 298 ? -19.859 -11.68 -1.725 1 96.56 298 ASN A C 1
ATOM 2437 O O . ASN A 1 298 ? -20.141 -12.648 -2.434 1 96.56 298 ASN A O 1
ATOM 2441 N N . TRP A 1 299 ? -18.938 -11.773 -0.772 1 98.12 299 TRP A N 1
ATOM 2442 C CA . TRP A 1 299 ? -18.047 -12.93 -0.674 1 98.12 299 TRP A CA 1
ATOM 2443 C C . TRP A 1 299 ? -18 -13.469 0.752 1 98.12 299 TRP A C 1
ATOM 2445 O O . TRP A 1 299 ? -16.969 -13.945 1.212 1 98.12 299 TRP A O 1
ATOM 2455 N N . LYS A 1 300 ? -19.047 -13.359 1.438 1 97 300 LYS A N 1
ATOM 2456 C CA . LYS A 1 300 ? -19.125 -13.875 2.805 1 97 300 LYS A CA 1
ATOM 2457 C C . LYS A 1 300 ? -18.969 -15.391 2.836 1 97 300 LYS A C 1
ATOM 2459 O O . LYS A 1 300 ? -19.547 -16.094 2.004 1 97 300 LYS A O 1
ATOM 2464 N N . PRO A 1 301 ? -18.266 -15.891 3.799 1 97 301 PRO A N 1
ATOM 2465 C CA . PRO A 1 301 ? -18.094 -17.344 3.916 1 97 301 PRO A CA 1
ATOM 2466 C C . PRO A 1 301 ? -19.438 -18.078 4.051 1 97 301 PRO A C 1
ATOM 2468 O O . PRO A 1 301 ? -19.578 -19.188 3.547 1 97 301 PRO A O 1
ATOM 2471 N N . SER A 1 302 ? -20.391 -17.469 4.703 1 96.56 302 SER A N 1
ATOM 2472 C CA . SER A 1 302 ? -21.719 -18.078 4.871 1 96.56 302 SER A CA 1
ATOM 2473 C C . SER A 1 302 ? -22.406 -18.281 3.527 1 96.56 302 SER A C 1
ATOM 2475 O O . SER A 1 302 ? -23.312 -19.109 3.41 1 96.56 302 SER A O 1
ATOM 2477 N N . ASP A 1 303 ? -21.938 -17.531 2.533 1 97.56 303 ASP A N 1
ATOM 2478 C CA . ASP A 1 303 ? -22.562 -17.578 1.216 1 97.56 303 ASP A CA 1
ATOM 2479 C C . ASP A 1 303 ? -21.688 -18.344 0.219 1 97.56 303 ASP A C 1
ATOM 2481 O O . ASP A 1 303 ? -21.703 -18.047 -0.977 1 97.56 303 ASP A O 1
ATOM 2485 N N . ILE A 1 304 ? -20.953 -19.266 0.676 1 98.19 304 ILE A N 1
ATOM 2486 C CA . ILE A 1 304 ? -19.938 -19.938 -0.125 1 98.19 304 ILE A CA 1
ATOM 2487 C C . ILE A 1 304 ? -20.594 -20.609 -1.329 1 98.19 304 ILE A C 1
ATOM 2489 O O . ILE A 1 304 ? -20.031 -20.641 -2.422 1 98.19 304 ILE A O 1
ATOM 2493 N N . VAL A 1 305 ? -21.812 -21.094 -1.172 1 97.56 305 VAL A N 1
ATOM 2494 C CA . VAL A 1 305 ? -22.469 -21.812 -2.254 1 97.56 305 VAL A CA 1
ATOM 2495 C C . VAL A 1 305 ? -22.781 -20.844 -3.4 1 97.56 305 VAL A C 1
ATOM 2497 O O . VAL A 1 305 ? -22.406 -21.094 -4.547 1 97.56 305 VAL A O 1
ATOM 2500 N N . CYS A 1 306 ? -23.406 -19.734 -3.064 1 97.81 306 CYS A N 1
ATOM 2501 C CA . CYS A 1 306 ? -23.734 -18.734 -4.074 1 97.81 306 CYS A CA 1
ATOM 2502 C C . CYS A 1 306 ? -22.469 -18.125 -4.676 1 97.81 306 CYS A C 1
ATOM 2504 O O . CYS A 1 306 ? -22.422 -17.859 -5.879 1 97.81 306 CYS A O 1
ATOM 2506 N N . CYS A 1 307 ? -21.5 -17.891 -3.852 1 98.5 307 CYS A N 1
ATOM 2507 C CA . CYS A 1 307 ? -20.234 -17.312 -4.316 1 98.5 307 CYS A CA 1
ATOM 2508 C C . CYS A 1 307 ? -19.547 -18.234 -5.309 1 98.5 307 CYS A C 1
ATOM 2510 O O . CYS A 1 307 ? -19.062 -17.781 -6.355 1 98.5 307 CYS A O 1
ATOM 2512 N N . PHE A 1 308 ? -19.578 -19.531 -5.02 1 98.69 308 PHE A N 1
ATOM 2513 C CA . PHE A 1 308 ? -18.922 -20.469 -5.926 1 98.69 308 PHE A CA 1
ATOM 2514 C C . PHE A 1 308 ? -19.688 -20.562 -7.242 1 98.69 308 PHE A C 1
ATOM 2516 O O . PHE A 1 308 ? -19.094 -20.609 -8.312 1 98.69 308 PHE A O 1
ATOM 2523 N N . LEU A 1 309 ? -20.953 -20.641 -7.168 1 98.19 309 LEU A N 1
ATOM 2524 C CA . LEU A 1 309 ? -21.75 -20.719 -8.383 1 98.19 309 LEU A CA 1
ATOM 2525 C C . LEU A 1 309 ? -21.531 -19.484 -9.258 1 98.19 309 LEU A C 1
ATOM 2527 O O . LEU A 1 309 ? -21.547 -19.578 -10.484 1 98.19 309 LEU A O 1
ATOM 2531 N N . ARG A 1 310 ? -21.312 -18.328 -8.641 1 98.25 310 ARG A N 1
ATOM 2532 C CA . ARG A 1 310 ? -20.969 -17.109 -9.359 1 98.25 310 ARG A CA 1
ATOM 2533 C C . ARG A 1 310 ? -19.688 -17.281 -10.156 1 98.25 310 ARG A C 1
ATOM 2535 O O . ARG A 1 310 ? -19.609 -16.922 -11.328 1 98.25 310 ARG A O 1
ATOM 2542 N N . VAL A 1 311 ? -18.688 -17.828 -9.484 1 98.75 311 VAL A N 1
ATOM 2543 C CA . VAL A 1 311 ? -17.375 -18.062 -10.094 1 98.75 311 VAL A CA 1
ATOM 2544 C C . VAL A 1 311 ? -17.516 -19.078 -11.219 1 98.75 311 VAL A C 1
ATOM 2546 O O . VAL A 1 311 ? -16.984 -18.875 -12.312 1 98.75 311 VAL A O 1
ATOM 2549 N N . LEU A 1 312 ? -18.25 -20.109 -10.945 1 98.69 312 LEU A N 1
ATOM 2550 C CA . LEU A 1 312 ? -18.453 -21.172 -11.938 1 98.69 312 LEU A CA 1
ATOM 2551 C C . LEU A 1 312 ? -19.219 -20.641 -13.148 1 98.69 312 LEU A C 1
ATOM 2553 O O . LEU A 1 312 ? -18.844 -20.906 -14.289 1 98.69 312 LEU A O 1
ATOM 2557 N N . ASP A 1 313 ? -20.25 -19.875 -12.883 1 98.5 313 ASP A N 1
ATOM 2558 C CA . ASP A 1 313 ? -21.062 -19.328 -13.961 1 98.5 313 ASP A CA 1
ATOM 2559 C C . ASP A 1 313 ? -20.234 -18.406 -14.852 1 98.5 313 ASP A C 1
ATOM 2561 O O . ASP A 1 313 ? -20.391 -18.406 -16.078 1 98.5 313 ASP A O 1
ATOM 2565 N N . ASP A 1 314 ? -19.469 -17.609 -14.242 1 98.56 314 ASP A N 1
ATOM 2566 C CA . ASP A 1 314 ? -18.594 -16.719 -15.008 1 98.56 314 ASP A CA 1
ATOM 2567 C C . ASP A 1 314 ? -17.656 -17.516 -15.914 1 98.56 314 ASP A C 1
ATOM 2569 O O . ASP A 1 314 ? -17.469 -17.156 -17.078 1 98.56 314 ASP A O 1
ATOM 2573 N N . PHE A 1 315 ? -17.047 -18.578 -15.383 1 98.81 315 PHE A N 1
ATOM 2574 C CA . PHE A 1 315 ? -16.156 -19.406 -16.188 1 98.81 315 PHE A CA 1
ATOM 2575 C C . PHE A 1 315 ? -16.922 -20.031 -17.359 1 98.81 315 PHE A C 1
ATOM 2577 O O . PHE A 1 315 ? -16.422 -20.062 -18.484 1 98.81 315 PHE A O 1
ATOM 2584 N N . ILE A 1 316 ? -18.094 -20.547 -17.062 1 98.69 316 ILE A N 1
ATOM 2585 C CA . ILE A 1 316 ? -18.922 -21.172 -18.094 1 98.69 316 ILE A CA 1
ATOM 2586 C C . ILE A 1 316 ? -19.203 -20.172 -19.203 1 98.69 316 ILE A C 1
ATOM 2588 O O . ILE A 1 316 ? -19.172 -20.516 -20.391 1 98.69 316 ILE A O 1
ATOM 2592 N N . GLN A 1 317 ? -19.438 -18.953 -18.812 1 98.44 317 GLN A N 1
ATOM 2593 C CA . GLN A 1 317 ? -19.703 -17.922 -19.812 1 98.44 317 GLN A CA 1
ATOM 2594 C C . GLN A 1 317 ? -18.484 -17.703 -20.703 1 98.44 317 GLN A C 1
ATOM 2596 O O . GLN A 1 317 ? -18.625 -17.5 -21.906 1 98.44 317 GLN A O 1
ATOM 2601 N N . HIS A 1 318 ? -17.312 -17.703 -20.141 1 98.56 318 HIS A N 1
ATOM 2602 C CA . HIS A 1 318 ? -16.094 -17.594 -20.938 1 98.56 318 HIS A CA 1
ATOM 2603 C C . HIS A 1 318 ? -15.953 -18.75 -21.906 1 98.56 318 HIS A C 1
ATOM 2605 O O . HIS A 1 318 ? -15.578 -18.562 -23.062 1 98.56 318 HIS A O 1
ATOM 2611 N N . VAL A 1 319 ? -16.203 -19.953 -21.422 1 98.62 319 VAL A N 1
ATOM 2612 C CA . VAL A 1 319 ? -16.094 -21.141 -22.266 1 98.62 319 VAL A CA 1
ATOM 2613 C C . VAL A 1 319 ? -17.125 -21.062 -23.406 1 98.62 319 VAL A C 1
ATOM 2615 O O . VAL A 1 319 ? -16.797 -21.344 -24.562 1 98.62 319 VAL A O 1
ATOM 2618 N N . GLU A 1 320 ? -18.297 -20.641 -23.078 1 97.81 320 GLU A N 1
ATOM 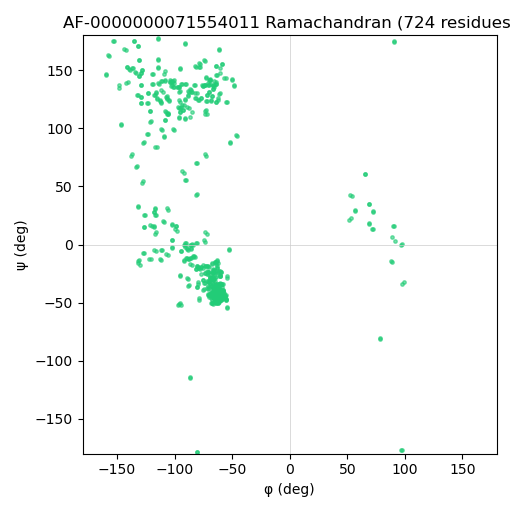2619 C CA . GLU A 1 320 ? -19.375 -20.531 -24.047 1 97.81 320 GLU A CA 1
ATOM 2620 C C . GLU A 1 320 ? -19.016 -19.531 -25.156 1 97.81 320 GLU A C 1
ATOM 2622 O O . GLU A 1 320 ? -19.328 -19.75 -26.328 1 97.81 320 GLU A O 1
ATOM 2627 N N . ASN A 1 321 ? -18.375 -18.516 -24.781 1 97.56 321 ASN A N 1
ATOM 2628 C CA . ASN A 1 321 ? -18.031 -17.438 -25.719 1 97.56 321 ASN A CA 1
ATOM 2629 C C . ASN A 1 321 ? -16.672 -17.703 -26.391 1 97.56 321 ASN A C 1
ATOM 2631 O O . ASN A 1 321 ? -16.266 -16.938 -27.266 1 97.56 321 ASN A O 1
ATOM 2635 N N . TYR A 1 322 ? -16 -18.734 -26.016 1 96.69 322 TYR A N 1
ATOM 2636 C CA . TYR A 1 322 ? -14.68 -19.078 -26.516 1 96.69 322 TYR A CA 1
ATOM 2637 C C . TYR A 1 322 ? -13.719 -17.906 -26.344 1 96.69 322 TYR A C 1
ATOM 2639 O O . TYR A 1 322 ? -12.984 -17.547 -27.266 1 96.69 322 TYR A O 1
ATOM 2647 N N . ASN A 1 323 ? -13.906 -17.328 -25.156 1 97.62 323 ASN A N 1
ATOM 2648 C CA . ASN A 1 323 ? -13.164 -16.094 -24.938 1 97.62 323 ASN A CA 1
ATOM 2649 C C . ASN A 1 323 ? -12.766 -15.945 -23.469 1 97.62 323 ASN A C 1
ATOM 2651 O O . ASN A 1 323 ? -13.594 -15.609 -22.625 1 97.62 323 ASN A O 1
ATOM 2655 N N . LEU A 1 324 ? -11.508 -16.219 -23.219 1 98 324 LEU A N 1
ATOM 2656 C CA . LEU A 1 324 ? -10.906 -15.969 -21.922 1 98 324 LEU A CA 1
ATOM 2657 C C . LEU A 1 324 ? -9.641 -15.125 -22.062 1 98 324 LEU A C 1
ATOM 2659 O O . LEU A 1 324 ? -8.531 -15.656 -22.094 1 98 324 LEU A O 1
ATOM 2663 N N . ILE A 1 325 ? -9.883 -13.852 -22.031 1 96.25 325 ILE A N 1
ATOM 2664 C CA . ILE A 1 325 ? -8.797 -12.898 -22.25 1 96.25 325 ILE A CA 1
ATOM 2665 C C . ILE A 1 325 ? -7.855 -12.914 -21.047 1 96.25 325 ILE A C 1
ATOM 2667 O O . ILE A 1 325 ? -8.305 -12.922 -19.891 1 96.25 325 ILE A O 1
ATOM 2671 N N . HIS A 1 326 ? -6.59 -13.023 -21.344 1 95.88 326 HIS A N 1
ATOM 2672 C CA . HIS A 1 326 ? -5.586 -12.891 -20.297 1 95.88 326 HIS A CA 1
ATOM 2673 C C . HIS A 1 326 ? -5.84 -11.656 -19.438 1 95.88 326 HIS A C 1
ATOM 2675 O O . HIS A 1 326 ? -6.109 -10.578 -19.969 1 95.88 326 HIS A O 1
ATOM 2681 N N . PHE A 1 327 ? -5.73 -11.781 -18.188 1 95.62 327 PHE A N 1
ATOM 2682 C CA . PHE A 1 327 ? -6.184 -10.719 -17.297 1 95.62 327 PHE A CA 1
ATOM 2683 C C . PHE A 1 327 ? -5.324 -9.469 -17.453 1 95.62 327 PHE A C 1
ATOM 2685 O O . PHE A 1 327 ? -5.82 -8.352 -17.328 1 95.62 327 PHE A O 1
ATOM 2692 N N . PHE A 1 328 ? -4.039 -9.625 -17.797 1 95.31 328 PHE A N 1
ATOM 2693 C CA . PHE A 1 328 ? -3.105 -8.5 -17.859 1 95.31 328 PHE A CA 1
ATOM 2694 C C . PHE A 1 328 ? -2.691 -8.211 -19.297 1 95.31 328 PHE A C 1
ATOM 2696 O O . PHE A 1 328 ? -2 -7.227 -19.562 1 95.31 328 PHE A O 1
ATOM 2703 N N . ILE A 1 329 ? -2.988 -9.102 -20.156 1 95.38 329 ILE A N 1
ATOM 2704 C CA . ILE A 1 329 ? -2.627 -8.953 -21.562 1 95.38 329 ILE A CA 1
ATOM 2705 C C . ILE A 1 329 ? -3.881 -9.047 -22.438 1 95.38 329 ILE A C 1
ATOM 2707 O O . ILE A 1 329 ? -4.211 -10.117 -22.953 1 95.38 329 ILE A O 1
ATOM 2711 N N . PRO A 1 330 ? -4.461 -7.965 -22.781 1 94.06 330 PRO A N 1
ATOM 2712 C CA . PRO A 1 330 ? -5.789 -7.938 -23.406 1 94.06 330 PRO A CA 1
ATOM 2713 C C . PRO A 1 330 ? -5.801 -8.562 -24.797 1 94.06 330 PRO A C 1
ATOM 2715 O O . PRO A 1 330 ? -6.855 -8.992 -25.281 1 94.06 330 PRO A O 1
ATOM 2718 N N . LYS A 1 331 ? -4.719 -8.648 -25.469 1 94.06 331 LYS A N 1
ATOM 2719 C CA . LYS A 1 331 ? -4.68 -9.203 -26.828 1 94.06 331 LYS A CA 1
ATOM 2720 C C . LYS A 1 331 ? -4.547 -10.719 -26.797 1 94.06 331 LYS A C 1
ATOM 2722 O O . LYS A 1 331 ? -4.625 -11.375 -27.828 1 94.06 331 LYS A O 1
ATOM 2727 N N . CYS A 1 332 ? -4.418 -11.25 -25.641 1 94.88 332 CYS A N 1
ATOM 2728 C CA . CYS A 1 332 ? -4.16 -12.68 -25.516 1 94.88 332 CYS A CA 1
ATOM 2729 C C . CYS A 1 332 ? -5.406 -13.414 -25.031 1 94.88 332 CYS A C 1
ATOM 2731 O O . CYS A 1 332 ? -5.828 -13.234 -23.891 1 94.88 332 CYS A O 1
ATOM 2733 N N . ASN A 1 333 ? -5.953 -14.211 -25.891 1 96.25 333 ASN A N 1
ATOM 2734 C CA . ASN A 1 333 ? -7.031 -15.117 -25.516 1 96.25 333 ASN A CA 1
ATOM 2735 C C . ASN A 1 333 ? -6.496 -16.484 -25.109 1 96.25 333 ASN A C 1
ATOM 2737 O O . ASN A 1 333 ? -5.969 -17.219 -25.953 1 96.25 333 ASN A O 1
ATOM 2741 N N . LEU A 1 334 ? -6.656 -16.906 -23.891 1 95.94 334 LEU A N 1
ATOM 2742 C CA . LEU A 1 334 ? -6.09 -18.141 -23.375 1 95.94 334 LEU A CA 1
ATOM 2743 C C . LEU A 1 334 ? -6.723 -19.344 -24.047 1 95.94 334 LEU A C 1
ATOM 2745 O O . LEU A 1 334 ? -6.137 -20.438 -24.062 1 95.94 334 LEU A O 1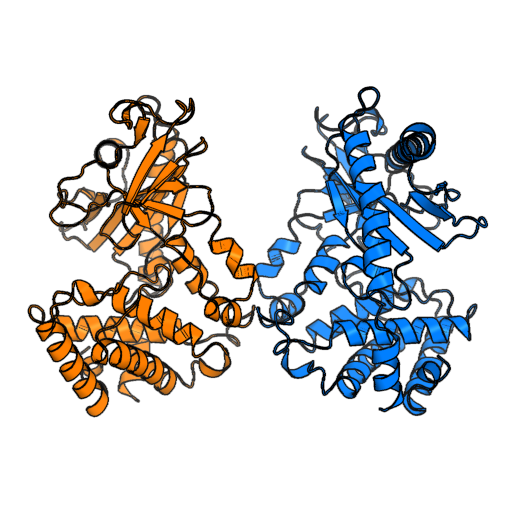
ATOM 2749 N N . PHE A 1 335 ? -7.93 -19.203 -24.641 1 96.81 335 PHE A N 1
ATOM 2750 C CA . PHE A 1 335 ? -8.609 -20.328 -25.266 1 96.81 335 PHE A CA 1
ATOM 2751 C C . PHE A 1 335 ? -8.156 -20.484 -26.719 1 96.81 335 PHE A C 1
ATOM 2753 O O . PHE A 1 335 ? -8.562 -21.422 -27.391 1 96.81 335 PHE A O 1
ATOM 2760 N N . SER A 1 336 ? -7.273 -19.609 -27.141 1 91.5 336 SER A N 1
ATOM 2761 C CA . SER A 1 336 ? -6.789 -19.703 -28.516 1 91.5 336 SER A CA 1
ATOM 2762 C C . SER A 1 336 ? -6.07 -21.031 -28.766 1 91.5 336 SER A C 1
ATOM 2764 O O . SER A 1 336 ? -6.086 -21.562 -29.875 1 91.5 336 SER A O 1
ATOM 2766 N N . SER A 1 337 ? -5.398 -21.531 -27.75 1 84.69 337 SER A N 1
ATOM 2767 C CA . SER A 1 337 ? -4.668 -22.797 -27.875 1 84.69 337 SER A CA 1
ATOM 2768 C C . SER A 1 337 ? -5.555 -23.984 -27.547 1 84.69 337 SER A C 1
ATOM 2770 O O . SER A 1 337 ? -5.121 -25.141 -27.641 1 84.69 337 SER A O 1
ATOM 2772 N N . PHE A 1 338 ? -6.77 -23.75 -27.125 1 90 338 PHE A N 1
ATOM 2773 C CA . PHE A 1 338 ? -7.73 -24.781 -26.766 1 90 338 PHE A CA 1
ATOM 2774 C C . PHE A 1 338 ? -8.523 -25.234 -27.984 1 90 338 PHE A C 1
ATOM 2776 O O . PHE A 1 338 ? -9.203 -24.422 -28.625 1 90 338 PHE A O 1
ATOM 2783 N N . PRO A 1 339 ? -8.398 -26.484 -28.344 1 92.75 339 PRO A N 1
ATOM 2784 C CA . PRO A 1 339 ? -9.203 -26.938 -29.484 1 92.75 339 PRO A CA 1
ATOM 2785 C C . PRO A 1 339 ? -10.695 -26.688 -29.297 1 92.75 339 PRO A C 1
ATOM 2787 O O . PRO A 1 339 ? -11.219 -26.844 -28.188 1 92.75 339 PRO A O 1
ATOM 2790 N N . HIS A 1 340 ? -11.383 -26.344 -30.344 1 93.5 340 HIS A N 1
ATOM 2791 C CA . HIS A 1 340 ? -12.797 -25.984 -30.297 1 93.5 340 HIS A CA 1
ATOM 2792 C C . HIS A 1 340 ? -13.633 -27.141 -29.766 1 93.5 340 HIS A C 1
ATOM 2794 O O . HIS A 1 340 ? -14.555 -26.938 -28.969 1 93.5 340 HIS A O 1
ATOM 2800 N N . ASN A 1 341 ? -13.328 -28.266 -30.25 1 94.44 341 ASN A N 1
ATOM 2801 C CA . ASN A 1 341 ? -14.07 -29.438 -29.781 1 94.44 341 ASN A CA 1
ATOM 2802 C C . ASN A 1 341 ? -13.859 -29.688 -28.297 1 94.44 341 ASN A C 1
ATOM 2804 O O . ASN A 1 341 ? -14.766 -30.141 -27.609 1 94.44 341 ASN A O 1
ATOM 2808 N N . GLY A 1 342 ? -12.633 -29.422 -27.828 1 95.81 342 GLY A N 1
ATOM 2809 C CA . GLY A 1 342 ? -12.352 -29.516 -26.406 1 95.81 342 GLY A CA 1
ATOM 2810 C C . GLY A 1 342 ? -13.156 -28.562 -25.562 1 95.81 342 GLY A C 1
ATOM 2811 O O . GLY A 1 342 ? -13.656 -28.922 -24.5 1 95.81 342 GLY A O 1
ATOM 2812 N N . LEU A 1 343 ? -13.344 -27.375 -26.078 1 97.38 343 LEU A N 1
ATOM 2813 C CA . LEU A 1 343 ? -14.117 -26.359 -25.359 1 97.38 343 LEU A CA 1
ATOM 2814 C C . LEU A 1 343 ? -15.594 -26.719 -25.328 1 97.38 343 LEU A C 1
ATOM 2816 O O . LEU A 1 343 ? -16.266 -26.516 -24.328 1 97.38 343 LEU A O 1
ATOM 2820 N N . LYS A 1 344 ? -16.094 -27.172 -26.438 1 97.38 344 LYS A N 1
ATOM 2821 C CA . LYS A 1 344 ? -17.484 -27.625 -26.484 1 97.38 344 LYS A CA 1
ATOM 2822 C C . LYS A 1 344 ? -17.719 -28.75 -25.484 1 97.38 344 LYS A C 1
ATOM 2824 O O . LYS A 1 344 ? -18.75 -28.781 -24.812 1 97.38 344 LYS A O 1
ATOM 2829 N N . PHE A 1 345 ? -16.766 -29.641 -25.516 1 98.25 345 PHE A N 1
ATOM 2830 C CA . PHE A 1 345 ? -16.859 -30.75 -24.578 1 98.25 345 PHE A CA 1
ATOM 2831 C C . PHE A 1 345 ? -16.828 -30.234 -23.141 1 98.25 345 PHE A C 1
ATOM 2833 O O . PHE A 1 345 ? -17.641 -30.672 -22.312 1 98.25 345 PHE A O 1
ATOM 2840 N N . LEU A 1 346 ? -15.891 -29.391 -22.828 1 98.44 346 LEU A N 1
ATOM 2841 C CA . LEU A 1 346 ? -15.781 -28.797 -21.5 1 98.44 346 LEU A CA 1
ATOM 2842 C C . LEU A 1 346 ? -17.078 -28.109 -21.109 1 98.44 346 LEU A C 1
ATOM 2844 O O . LEU A 1 346 ? -17.547 -28.266 -19.969 1 98.44 346 LEU A O 1
ATOM 2848 N N . LEU A 1 347 ? -17.672 -27.312 -21.984 1 98.44 347 LEU A N 1
ATOM 2849 C CA . LEU A 1 347 ? -18.922 -26.609 -21.734 1 98.44 347 LEU A CA 1
ATOM 2850 C C . LEU A 1 347 ? -20.016 -27.578 -21.328 1 98.44 347 LEU A C 1
ATOM 2852 O O . LEU A 1 347 ? -20.719 -27.359 -20.344 1 98.44 347 LEU A O 1
ATOM 2856 N N . ALA A 1 348 ? -20.125 -28.609 -22.062 1 98.38 348 ALA A N 1
ATOM 2857 C CA . ALA A 1 348 ? -21.156 -29.609 -21.781 1 98.38 348 ALA A CA 1
ATOM 2858 C C . ALA A 1 348 ? -20.969 -30.25 -20.406 1 98.38 348 ALA A C 1
ATOM 2860 O O . ALA A 1 348 ? -21.938 -30.469 -19.688 1 98.38 348 ALA A O 1
ATOM 2861 N N . ARG A 1 349 ? -19.734 -30.578 -20.078 1 98.06 349 ARG A N 1
ATOM 2862 C CA . ARG A 1 349 ? -19.438 -31.219 -18.797 1 98.06 349 ARG A CA 1
ATOM 2863 C C . ARG A 1 349 ? -19.719 -30.266 -17.625 1 98.06 349 ARG A C 1
ATOM 2865 O O . ARG A 1 349 ? -20.234 -30.672 -16.594 1 98.06 349 ARG A O 1
ATOM 2872 N N . LEU A 1 350 ? -19.359 -29.016 -17.797 1 98.44 350 LEU A N 1
ATOM 2873 C CA . LEU A 1 350 ? -19.578 -28.016 -16.75 1 98.44 350 LEU A CA 1
ATOM 2874 C C . LEU A 1 350 ? -21.078 -27.797 -16.516 1 98.44 350 LEU A C 1
ATOM 2876 O O . LEU A 1 350 ? -21.516 -27.719 -15.367 1 98.44 350 LEU A O 1
ATOM 2880 N N . GLN A 1 351 ? -21.812 -27.703 -17.594 1 97.69 351 GLN A N 1
ATOM 2881 C CA . GLN A 1 351 ? -23.266 -27.547 -17.484 1 97.69 351 GLN A CA 1
ATOM 2882 C C . GLN A 1 351 ? -23.906 -28.75 -16.812 1 97.69 351 GLN A C 1
ATOM 2884 O O . GLN A 1 351 ? -24.812 -28.594 -16 1 97.69 351 GLN A O 1
ATOM 2889 N N . GLU A 1 352 ? -23.453 -29.844 -17.172 1 97.12 352 GLU A N 1
ATOM 2890 C CA . GLU A 1 352 ? -23.922 -31.062 -16.531 1 97.12 352 GLU A CA 1
ATOM 2891 C C . GLU A 1 352 ? -23.656 -31.047 -15.031 1 97.12 352 GLU A C 1
ATOM 2893 O O . GLU A 1 352 ? -24.531 -31.422 -14.242 1 97.12 352 GLU A O 1
ATOM 2898 N N . GLN A 1 353 ? -22.453 -30.672 -14.648 1 96.5 353 GLN A N 1
ATOM 2899 C CA . GLN A 1 353 ? -22.094 -30.578 -13.234 1 96.5 353 GLN A CA 1
ATOM 2900 C C . GLN A 1 353 ? -23.016 -29.609 -12.5 1 96.5 353 GLN A C 1
ATOM 2902 O O . GLN A 1 353 ? -23.484 -29.906 -11.398 1 96.5 353 GLN A O 1
AT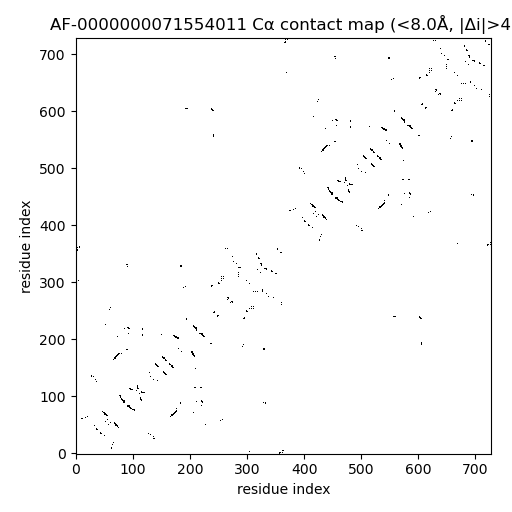OM 2907 N N . LYS A 1 354 ? -23.219 -28.5 -13.094 1 95.12 354 LYS A N 1
ATOM 2908 C CA . LYS A 1 354 ? -24.062 -27.484 -12.477 1 95.12 354 LYS A CA 1
ATOM 2909 C C . LYS A 1 354 ? -25.5 -27.984 -12.297 1 95.12 354 LYS A C 1
ATOM 2911 O O . LYS A 1 354 ? -26.109 -27.797 -11.242 1 95.12 354 LYS A O 1
ATOM 2916 N N . GLU A 1 355 ? -26.016 -28.656 -13.266 1 94.38 355 GLU A N 1
ATOM 2917 C CA . GLU A 1 355 ? -27.391 -29.141 -13.258 1 94.38 355 GLU A CA 1
ATOM 2918 C C . GLU A 1 355 ? -27.562 -30.297 -12.273 1 94.38 355 GLU A C 1
ATOM 2920 O O . GLU A 1 355 ? -28.641 -30.469 -11.703 1 94.38 355 GLU A O 1
ATOM 2925 N N . ASN A 1 356 ? -26.531 -31.031 -12.125 1 92.69 356 ASN A N 1
ATOM 2926 C CA . ASN A 1 356 ? -26.625 -32.219 -11.281 1 92.69 356 ASN A CA 1
ATOM 2927 C C . ASN A 1 356 ? -26.062 -31.969 -9.883 1 92.69 356 ASN A C 1
ATOM 2929 O O . ASN A 1 356 ? -25.703 -32.906 -9.172 1 92.69 356 ASN A O 1
ATOM 2933 N N . GLY A 1 357 ? -25.891 -30.719 -9.508 1 92.62 357 GLY A N 1
ATOM 2934 C CA . GLY A 1 357 ? -25.484 -30.344 -8.164 1 92.62 357 GLY A CA 1
ATOM 2935 C C . GLY A 1 357 ? -24.031 -30.656 -7.879 1 92.62 357 GLY A C 1
ATOM 2936 O O . GLY A 1 357 ? -23.688 -31.109 -6.781 1 92.62 357 GLY A O 1
ATOM 2937 N N . LEU A 1 358 ? -23.172 -30.656 -8.906 1 95.69 358 LEU A N 1
ATOM 2938 C CA . LEU A 1 358 ? -21.719 -30.812 -8.789 1 95.69 358 LEU A CA 1
ATOM 2939 C C . LEU A 1 358 ? -21.375 -32.188 -8.258 1 95.69 358 LEU A C 1
ATOM 2941 O O . LEU A 1 358 ? -20.656 -32.312 -7.262 1 95.69 358 LEU A O 1
ATOM 2945 N N . GLN A 1 359 ? -21.75 -33.156 -8.953 1 93.81 359 GLN A N 1
ATOM 2946 C CA . GLN A 1 359 ? -21.531 -34.562 -8.594 1 93.81 359 GLN A CA 1
ATOM 2947 C C . GLN A 1 359 ? -20.047 -34.875 -8.477 1 93.81 359 GLN A C 1
ATOM 2949 O O . GLN A 1 359 ? -19.656 -35.781 -7.711 1 93.81 359 GLN A O 1
ATOM 2954 N N . ALA A 1 360 ? -19.25 -34.156 -9.172 1 94.06 360 ALA A N 1
ATOM 2955 C CA . ALA A 1 360 ? -17.797 -34.344 -9.156 1 94.06 360 ALA A CA 1
ATOM 2956 C C . ALA A 1 360 ? -17.234 -34.156 -7.75 1 94.06 360 ALA A C 1
ATOM 2958 O O . ALA A 1 360 ? -16.156 -34.656 -7.43 1 94.06 360 ALA A O 1
ATOM 2959 N N . PHE A 1 361 ? -17.922 -33.438 -6.938 1 93.44 361 PHE A N 1
ATOM 2960 C CA . PHE A 1 361 ? -17.469 -33.156 -5.582 1 93.44 361 PHE A CA 1
ATOM 2961 C C . PHE A 1 361 ? -17.781 -34.312 -4.656 1 93.44 361 PHE A C 1
ATOM 2963 O O . PHE A 1 361 ? -17.25 -34.406 -3.545 1 93.44 361 PHE A O 1
ATOM 2970 N N . ALA A 1 362 ? -18.719 -35.188 -4.965 1 84.19 362 ALA A N 1
ATOM 2971 C CA . ALA A 1 362 ? -19.109 -36.312 -4.129 1 84.19 362 ALA A CA 1
ATOM 2972 C C . ALA A 1 362 ? -18.016 -37.375 -4.086 1 84.19 362 ALA A C 1
ATOM 2974 O O . ALA A 1 362 ? -17.844 -38.062 -3.072 1 84.19 362 ALA A O 1
ATOM 2975 N N . ASP A 1 363 ? -17.422 -37.75 -5.172 1 66.06 363 ASP A N 1
ATOM 2976 C CA . ASP A 1 363 ? -16.5 -38.875 -5.309 1 66.06 363 ASP A CA 1
ATOM 2977 C C . ASP A 1 363 ? -15.164 -38.562 -4.645 1 66.06 363 ASP A C 1
ATOM 2979 O O . ASP A 1 363 ? -14.227 -39.375 -4.715 1 66.06 363 ASP A O 1
ATOM 2983 N N . HIS A 1 364 ? -15.086 -37.531 -3.959 1 54.19 364 HIS A N 1
ATOM 2984 C CA . HIS A 1 364 ? -13.805 -37.25 -3.322 1 54.19 364 HIS A CA 1
ATOM 2985 C C . HIS A 1 364 ? -13.977 -37 -1.829 1 54.19 364 HIS A C 1
ATOM 2987 O O . HIS A 1 364 ? -14.992 -36.469 -1.402 1 54.19 364 HIS A O 1
ATOM 2993 N N . ALA B 1 1 ? -29.844 21.5 9.633 1 84.06 1 ALA B N 1
ATOM 2994 C CA . ALA B 1 1 ? -29.438 20.766 8.438 1 84.06 1 ALA B CA 1
ATOM 2995 C C . ALA B 1 1 ? -29.094 21.719 7.297 1 84.06 1 ALA B C 1
ATOM 2997 O O . ALA B 1 1 ? -28.047 21.562 6.656 1 84.06 1 ALA B O 1
ATOM 2998 N N . LEU B 1 2 ? -29.812 22.688 7.16 1 88.62 2 LEU B N 1
ATOM 2999 C CA . LEU B 1 2 ? -29.594 23.609 6.051 1 88.62 2 LEU B CA 1
ATOM 3000 C C . LEU B 1 2 ? -28.297 24.391 6.238 1 88.62 2 LEU B C 1
ATOM 3002 O O . LEU B 1 2 ? -27.516 24.562 5.293 1 88.62 2 LEU B O 1
ATOM 3006 N N . ARG B 1 3 ? -28 24.859 7.438 1 94.38 3 ARG B N 1
ATOM 3007 C CA . ARG B 1 3 ? -26.797 25.641 7.719 1 94.38 3 ARG B CA 1
ATOM 3008 C C . ARG B 1 3 ? -25.547 24.828 7.469 1 94.38 3 ARG B C 1
ATOM 3010 O O . ARG B 1 3 ? -24.547 25.344 6.957 1 94.38 3 ARG B O 1
ATOM 3017 N N . ILE B 1 4 ? -25.594 23.594 7.84 1 95.81 4 ILE B N 1
ATOM 3018 C CA . ILE B 1 4 ? -24.453 22.703 7.629 1 95.81 4 ILE B CA 1
ATOM 3019 C C . ILE B 1 4 ? -24.172 22.562 6.133 1 95.81 4 ILE B C 1
ATOM 3021 O O . ILE B 1 4 ? -23.031 22.719 5.688 1 95.81 4 ILE B O 1
ATOM 3025 N N . LYS B 1 5 ? -25.203 22.328 5.363 1 95.56 5 LYS B N 1
ATOM 3026 C CA . LYS B 1 5 ? -25.062 22.141 3.92 1 95.56 5 LYS B CA 1
ATOM 3027 C C . LYS B 1 5 ? -24.547 23.422 3.254 1 95.56 5 LYS B C 1
ATOM 3029 O O . LYS B 1 5 ? -23.703 23.359 2.359 1 95.56 5 LYS B O 1
ATOM 3034 N N . GLU B 1 6 ? -25.016 24.531 3.705 1 95.25 6 GLU B N 1
ATOM 3035 C CA . GLU B 1 6 ? -24.562 25.797 3.168 1 95.25 6 GLU B CA 1
ATOM 3036 C C . GLU B 1 6 ? -23.109 26.062 3.518 1 95.25 6 GLU B C 1
ATOM 3038 O O . GLU B 1 6 ? -22.344 26.594 2.699 1 95.25 6 GLU B O 1
ATOM 3043 N N . ARG B 1 7 ? -22.797 25.719 4.73 1 96 7 ARG B N 1
ATOM 3044 C CA . ARG B 1 7 ? -21.422 25.938 5.16 1 96 7 ARG B CA 1
ATOM 3045 C C . ARG B 1 7 ? -20.469 25.047 4.375 1 96 7 ARG B C 1
ATOM 3047 O O . ARG B 1 7 ? -19.344 25.469 4.082 1 96 7 ARG B O 1
ATOM 3054 N N . VAL B 1 8 ? -20.859 23.844 4.023 1 96.06 8 VAL B N 1
ATOM 3055 C CA . VAL B 1 8 ? -20.047 22.938 3.205 1 96.06 8 VAL B CA 1
ATOM 3056 C C . VAL B 1 8 ? -19.672 23.625 1.895 1 96.06 8 VAL B C 1
ATOM 3058 O O . VAL B 1 8 ? -18.516 23.594 1.473 1 96.06 8 VAL B O 1
ATOM 3061 N N . LYS B 1 9 ? -20.578 24.266 1.282 1 93.75 9 LYS B N 1
ATOM 3062 C CA . LYS B 1 9 ? -20.344 24.969 0.021 1 93.75 9 LYS B CA 1
ATOM 3063 C C . LYS B 1 9 ? -19.391 26.156 0.209 1 93.75 9 LYS B C 1
ATOM 3065 O O . LYS B 1 9 ? -18.531 26.406 -0.635 1 93.75 9 LYS B O 1
ATOM 3070 N N . ALA B 1 10 ? -19.578 26.75 1.337 1 94.19 10 ALA B N 1
ATOM 3071 C CA . ALA B 1 10 ? -18.797 27.969 1.61 1 94.19 10 ALA B CA 1
ATOM 3072 C C . ALA B 1 10 ? -17.344 27.625 1.908 1 94.19 10 ALA B C 1
ATOM 3074 O O . ALA B 1 10 ? -16.453 28.469 1.77 1 94.19 10 ALA B O 1
ATOM 3075 N N . LEU B 1 11 ? -17.078 26.453 2.359 1 94.38 11 LEU B N 1
ATOM 3076 C CA . LEU B 1 11 ? -15.75 26.062 2.793 1 94.38 11 LEU B CA 1
ATOM 3077 C C . LEU B 1 11 ? -14.891 25.641 1.604 1 94.38 11 LEU B C 1
ATOM 3079 O O . LEU B 1 11 ? -13.68 25.469 1.737 1 94.38 11 LEU B O 1
ATOM 3083 N N . ARG B 1 12 ? -15.453 25.484 0.449 1 90.06 12 ARG B N 1
ATOM 3084 C CA . ARG B 1 12 ? -14.703 25.062 -0.733 1 90.06 12 ARG B CA 1
ATOM 3085 C C . ARG B 1 12 ? -13.719 26.141 -1.169 1 90.06 12 ARG B C 1
ATOM 3087 O O . ARG B 1 12 ? -14.07 27.312 -1.272 1 90.06 12 ARG B O 1
ATOM 3094 N N . LEU B 1 13 ? -12.516 25.75 -1.327 1 93.12 13 LEU B N 1
ATOM 3095 C CA . LEU B 1 13 ? -11.508 26.672 -1.833 1 93.12 13 LEU B CA 1
ATOM 3096 C C . LEU B 1 13 ? -11.719 26.938 -3.318 1 93.12 13 LEU B C 1
ATOM 3098 O O . LEU B 1 13 ? -12.062 26.031 -4.078 1 93.12 13 LEU B O 1
ATOM 3102 N N . LYS B 1 14 ? -11.477 28.094 -3.703 1 92.75 14 LYS B N 1
ATOM 3103 C CA . LYS B 1 14 ? -11.602 28.438 -5.113 1 92.75 14 LYS B CA 1
ATOM 3104 C C . LYS B 1 14 ? -10.438 27.891 -5.926 1 92.75 14 LYS B C 1
ATOM 3106 O O . LYS B 1 14 ? -9.281 27.984 -5.512 1 92.75 14 LYS B O 1
ATOM 3111 N N . GLN B 1 15 ? -10.789 27.359 -7.027 1 92.69 15 GLN B N 1
ATOM 3112 C CA . GLN B 1 15 ? -9.797 26.719 -7.887 1 92.69 15 GLN B CA 1
ATOM 3113 C C . GLN B 1 15 ? -8.711 27.719 -8.305 1 92.69 15 GLN B C 1
ATOM 3115 O O . GLN B 1 15 ? -7.531 27.359 -8.352 1 92.69 15 GLN B O 1
ATOM 3120 N N . GLU B 1 16 ? -9.094 28.859 -8.562 1 94.19 16 GLU B N 1
ATOM 3121 C CA . GLU B 1 16 ? -8.133 29.875 -8.969 1 94.19 16 GLU B CA 1
ATOM 3122 C C . GLU B 1 16 ? -7.125 30.156 -7.855 1 94.19 16 GLU B C 1
ATOM 3124 O O . GLU B 1 16 ? -5.938 30.359 -8.117 1 94.19 16 GLU B O 1
ATOM 3129 N N . GLU B 1 17 ? -7.676 30.203 -6.625 1 93.88 17 GLU B N 1
ATOM 3130 C CA . GLU B 1 17 ? -6.801 30.453 -5.484 1 93.88 17 GLU B CA 1
ATOM 3131 C C . GLU B 1 17 ? -5.836 29.297 -5.27 1 93.88 17 GLU B C 1
ATOM 3133 O O . GLU B 1 17 ? -4.672 29.5 -4.926 1 93.88 17 GLU B O 1
ATOM 3138 N N . ILE B 1 18 ? -6.32 28.125 -5.484 1 94.06 18 ILE B N 1
ATOM 3139 C CA . ILE B 1 18 ? -5.508 26.922 -5.324 1 94.06 18 ILE B CA 1
ATOM 3140 C C . ILE B 1 18 ? -4.367 26.938 -6.344 1 94.06 18 ILE B C 1
ATOM 3142 O O . ILE B 1 18 ? -3.207 26.719 -5.984 1 94.06 18 ILE B O 1
ATOM 3146 N N . THR B 1 19 ? -4.664 27.156 -7.57 1 93.69 19 THR B N 1
ATOM 3147 C CA . THR B 1 19 ? -3.686 27.172 -8.656 1 93.69 19 THR B CA 1
ATOM 3148 C C . THR B 1 19 ? -2.607 28.219 -8.406 1 93.69 19 THR B C 1
ATOM 3150 O O . THR B 1 19 ? -1.416 27.938 -8.555 1 93.69 19 THR B O 1
ATOM 3153 N N . LYS B 1 20 ? -3.111 29.344 -8.016 1 92.81 20 LYS B N 1
ATOM 3154 C CA . LYS B 1 20 ? -2.18 30.438 -7.73 1 92.81 20 LYS B CA 1
ATOM 3155 C C . LYS B 1 20 ? -1.263 30.078 -6.562 1 92.81 20 LYS B C 1
ATOM 3157 O O . LYS B 1 20 ? -0.047 30.266 -6.645 1 92.81 20 LYS B O 1
ATOM 3162 N N . ALA B 1 21 ? -1.877 29.625 -5.496 1 94.12 21 ALA B N 1
ATOM 3163 C CA . ALA B 1 21 ? -1.109 29.266 -4.309 1 94.12 21 ALA B CA 1
ATOM 3164 C C . ALA B 1 21 ? -0.086 28.188 -4.629 1 94.12 21 ALA B C 1
ATOM 3166 O O . ALA B 1 21 ? 1.064 28.25 -4.191 1 94.12 21 ALA B O 1
ATOM 3167 N N . ALA B 1 22 ? -0.469 27.188 -5.406 1 92.88 22 ALA B N 1
ATOM 3168 C CA . ALA B 1 22 ? 0.418 26.094 -5.785 1 92.88 22 ALA B CA 1
ATOM 3169 C C . ALA B 1 22 ? 1.605 26.609 -6.598 1 92.88 22 ALA B C 1
ATOM 3171 O O . ALA B 1 22 ? 2.742 26.172 -6.383 1 92.88 22 ALA B O 1
ATOM 3172 N N . ALA B 1 23 ? 1.319 27.484 -7.508 1 93.81 23 ALA B N 1
ATOM 3173 C CA . ALA B 1 23 ? 2.383 28.062 -8.32 1 93.81 23 ALA B CA 1
ATOM 3174 C C . ALA B 1 23 ? 3.389 28.828 -7.457 1 93.81 23 ALA B C 1
ATOM 3176 O O . ALA B 1 23 ? 4.602 28.703 -7.664 1 93.81 23 ALA B O 1
ATOM 3177 N N . ILE B 1 24 ? 2.865 29.531 -6.5 1 93.56 24 ILE B N 1
ATOM 3178 C CA . ILE B 1 24 ? 3.711 30.344 -5.633 1 93.56 24 ILE B CA 1
ATOM 3179 C C . ILE B 1 24 ? 4.59 29.438 -4.773 1 93.56 24 ILE B C 1
ATOM 3181 O O . ILE B 1 24 ? 5.812 29.609 -4.738 1 93.56 24 ILE B O 1
ATOM 3185 N N . ILE B 1 25 ? 4.008 28.516 -4.148 1 94.31 25 ILE B N 1
ATOM 3186 C CA . ILE B 1 25 ? 4.738 27.672 -3.197 1 94.31 25 ILE B CA 1
ATOM 3187 C C . ILE B 1 25 ? 5.77 26.828 -3.939 1 94.31 25 ILE B C 1
ATOM 3189 O O . ILE B 1 25 ? 6.914 26.719 -3.502 1 94.31 25 ILE B O 1
ATOM 3193 N N . ASN B 1 26 ? 5.359 26.234 -5.047 1 93.12 26 ASN B N 1
ATOM 3194 C CA . ASN B 1 26 ? 6.289 25.422 -5.816 1 93.12 26 ASN B CA 1
ATOM 3195 C C . ASN B 1 26 ? 7.398 26.266 -6.438 1 93.12 26 ASN B C 1
ATOM 3197 O O . ASN B 1 26 ? 8.531 25.812 -6.57 1 93.12 26 ASN B O 1
ATOM 3201 N N . GLY B 1 27 ? 7.051 27.438 -6.793 1 94.81 27 GLY B N 1
ATOM 3202 C CA . GLY B 1 27 ? 8.023 28.375 -7.332 1 94.81 27 GLY B CA 1
ATOM 3203 C C . GLY B 1 27 ? 9.086 28.781 -6.324 1 94.81 27 GLY B C 1
ATOM 3204 O O . GLY B 1 27 ? 10.164 29.25 -6.703 1 94.81 27 GLY B O 1
ATOM 3205 N N . PHE B 1 28 ? 8.75 28.672 -5.145 1 95.81 28 PHE B N 1
ATOM 3206 C CA . PHE B 1 28 ? 9.695 29.016 -4.09 1 95.81 28 PHE B CA 1
ATOM 3207 C C . PHE B 1 28 ? 10.438 27.766 -3.605 1 95.81 28 PHE B C 1
ATOM 3209 O O . PHE B 1 28 ? 11.664 27.766 -3.525 1 95.81 28 PHE B O 1
ATOM 3216 N N . ILE B 1 29 ? 9.742 26.734 -3.248 1 95.94 29 ILE B N 1
ATOM 3217 C CA . ILE B 1 29 ? 10.289 25.578 -2.527 1 95.94 29 ILE B CA 1
ATOM 3218 C C . ILE B 1 29 ? 11.273 24.828 -3.418 1 95.94 29 ILE B C 1
ATOM 3220 O O . ILE B 1 29 ? 12.336 24.406 -2.957 1 95.94 29 ILE B O 1
ATOM 3224 N N . ASP B 1 30 ? 10.977 24.625 -4.672 1 94.56 30 ASP B N 1
ATOM 3225 C CA . ASP B 1 30 ? 11.828 23.844 -5.559 1 94.56 30 ASP B CA 1
ATOM 3226 C C . ASP B 1 30 ? 13.188 24.516 -5.75 1 94.56 30 ASP B C 1
ATOM 3228 O O . ASP B 1 30 ? 14.234 23.891 -5.547 1 94.56 30 ASP B O 1
ATOM 3232 N N . PRO B 1 31 ? 13.219 25.797 -6.043 1 95.38 31 PRO B N 1
ATOM 3233 C CA . PRO B 1 31 ? 14.516 26.469 -6.125 1 95.38 31 PRO B CA 1
ATOM 3234 C C . PRO B 1 31 ? 15.266 26.469 -4.789 1 95.38 31 PRO B C 1
ATOM 3236 O O . PRO B 1 31 ? 16.5 26.406 -4.766 1 95.38 31 PRO B O 1
ATOM 3239 N N . PHE B 1 32 ? 14.562 26.672 -3.723 1 96.62 32 PHE B N 1
ATOM 3240 C CA . PHE B 1 32 ? 15.195 26.688 -2.412 1 96.62 32 PHE B CA 1
ATOM 3241 C C . PHE B 1 32 ? 15.891 25.359 -2.123 1 96.62 32 PHE B C 1
ATOM 3243 O O . PHE B 1 32 ? 17.031 25.344 -1.642 1 96.62 32 PHE B O 1
ATOM 3250 N N . ILE B 1 33 ? 15.211 24.266 -2.406 1 95.44 33 ILE B N 1
ATOM 3251 C CA . ILE B 1 33 ? 15.781 22.938 -2.193 1 95.44 33 ILE B CA 1
ATOM 3252 C C . ILE B 1 33 ? 17.016 22.766 -3.084 1 95.44 33 ILE B C 1
ATOM 3254 O O . ILE B 1 33 ? 18.016 22.203 -2.648 1 95.44 33 ILE B O 1
ATOM 3258 N N . ARG B 1 34 ? 16.953 23.188 -4.324 1 94 34 ARG B N 1
ATOM 3259 C CA . ARG B 1 34 ? 18.109 23.156 -5.219 1 94 34 ARG B CA 1
ATOM 3260 C C . ARG B 1 34 ? 19.281 23.938 -4.641 1 94 34 ARG B C 1
ATOM 3262 O O . ARG B 1 34 ? 20.422 23.484 -4.699 1 94 34 ARG B O 1
ATOM 3269 N N . TYR B 1 35 ? 18.906 25.062 -4.105 1 94.62 35 TYR B N 1
ATOM 3270 C CA . TYR B 1 35 ? 19.906 25.891 -3.457 1 94.62 35 TYR B CA 1
ATOM 3271 C C . TYR B 1 35 ? 20.594 25.156 -2.312 1 94.62 35 TYR B C 1
ATOM 3273 O O . TYR B 1 35 ? 21.828 25.172 -2.199 1 94.62 35 TYR B O 1
ATOM 3281 N N . LEU B 1 36 ? 19.828 24.5 -1.479 1 94.12 36 LEU B N 1
ATOM 3282 C CA . LEU B 1 36 ? 20.375 23.781 -0.338 1 94.12 36 LEU B CA 1
ATOM 3283 C C . LEU B 1 36 ? 21.266 22.641 -0.802 1 94.12 36 LEU B C 1
ATOM 3285 O O . LEU B 1 36 ? 22.297 22.359 -0.193 1 94.12 36 LEU B O 1
ATOM 3289 N N . LYS B 1 37 ? 20.891 22.016 -1.829 1 91.44 37 LYS B N 1
ATOM 3290 C CA . LYS B 1 37 ? 21.609 20.844 -2.326 1 91.44 37 LYS B CA 1
ATOM 3291 C C . LYS B 1 37 ? 22.906 21.25 -3.029 1 91.44 37 LYS B C 1
ATOM 3293 O O . LYS B 1 37 ? 23.875 20.5 -3.018 1 91.44 37 LYS B O 1
ATOM 3298 N N . GLU B 1 38 ? 22.922 22.359 -3.596 1 89.19 38 GLU B N 1
ATOM 3299 C CA . GLU B 1 38 ? 24.047 22.781 -4.422 1 89.19 38 GLU B CA 1
ATOM 3300 C C . GLU B 1 38 ? 24.938 23.766 -3.68 1 89.19 38 GLU B C 1
ATOM 3302 O O . GLU B 1 38 ? 26.016 24.125 -4.164 1 89.19 38 GLU B O 1
ATOM 3307 N N . TYR B 1 39 ? 24.547 24.094 -2.551 1 81.94 39 TYR B N 1
ATOM 3308 C CA . TYR B 1 39 ? 25.297 25.125 -1.836 1 81.94 39 TYR B CA 1
ATOM 3309 C C . TYR B 1 39 ? 26.625 24.562 -1.332 1 81.94 39 TYR B C 1
ATOM 3311 O O . TYR B 1 39 ? 26.656 23.703 -0.45 1 81.94 39 TYR B O 1
ATOM 3319 N N . PRO B 1 40 ? 27.766 24.953 -1.801 1 75.94 40 PRO B N 1
ATOM 3320 C CA . PRO B 1 40 ? 29.062 24.312 -1.52 1 75.94 40 PRO B CA 1
ATOM 3321 C C . PRO B 1 40 ? 29.625 24.719 -0.16 1 75.94 40 PRO B C 1
ATOM 3323 O O . PRO B 1 40 ? 30.375 23.953 0.45 1 75.94 40 PRO B O 1
ATOM 3326 N N . GLU B 1 41 ? 29.422 25.797 0.292 1 75.75 41 GLU B N 1
ATOM 3327 C CA . GLU B 1 41 ? 30.094 26.281 1.49 1 75.75 41 GLU B CA 1
ATOM 3328 C C . GLU B 1 41 ? 29.578 25.578 2.74 1 75.75 41 GLU B C 1
ATOM 3330 O O . GLU B 1 41 ? 30.359 25.281 3.652 1 75.75 41 GLU B O 1
ATOM 3335 N N . ARG B 1 42 ? 28.344 25.281 2.848 1 75.88 42 ARG B N 1
ATOM 3336 C CA . ARG B 1 42 ? 27.719 24.625 3.99 1 75.88 42 ARG B CA 1
ATOM 3337 C C . ARG B 1 42 ? 26.734 23.547 3.537 1 75.88 42 ARG B C 1
ATOM 3339 O O . ARG B 1 42 ? 25.516 23.719 3.672 1 75.88 42 ARG B O 1
ATOM 3346 N N . PRO B 1 43 ? 27.453 22.5 3.184 1 78.5 43 PRO B N 1
ATOM 3347 C CA . PRO B 1 43 ? 26.625 21.484 2.533 1 78.5 43 PRO B CA 1
ATOM 3348 C C . PRO B 1 43 ? 25.875 20.609 3.535 1 78.5 43 PRO B C 1
ATOM 3350 O O . PRO B 1 43 ? 25.766 19.391 3.336 1 78.5 43 PRO B O 1
ATOM 3353 N N . TYR B 1 44 ? 25.344 21.266 4.535 1 85.69 44 TYR B N 1
ATOM 3354 C CA . TYR B 1 44 ? 24.781 20.5 5.645 1 85.69 44 TYR B CA 1
ATOM 3355 C C . TYR B 1 44 ? 23.391 19.984 5.316 1 85.69 44 TYR B C 1
ATOM 3357 O O . TYR B 1 44 ? 22.906 19.047 5.941 1 85.69 44 TYR B O 1
ATOM 3365 N N . PHE B 1 45 ? 22.797 20.609 4.305 1 90.56 45 PHE B N 1
ATOM 3366 C CA . PHE B 1 45 ? 21.422 20.281 3.984 1 90.56 45 PHE B CA 1
ATOM 3367 C C . PHE B 1 45 ? 21.312 19.672 2.592 1 90.56 45 PHE B C 1
ATOM 3369 O O . PHE B 1 45 ? 20.25 19.703 1.973 1 90.56 45 PHE B O 1
ATOM 3376 N N . LYS B 1 46 ? 22.375 19.094 2.164 1 89 46 LYS B N 1
ATOM 3377 C CA . LYS B 1 46 ? 22.422 18.562 0.804 1 89 46 LYS B CA 1
ATOM 3378 C C . LYS B 1 46 ? 21.469 17.391 0.632 1 89 46 LYS B C 1
ATOM 3380 O O . LYS B 1 46 ? 20.953 17.141 -0.464 1 89 46 LYS B O 1
ATOM 3385 N N . GLU B 1 47 ? 21.219 16.688 1.707 1 88.94 47 GLU B N 1
ATOM 3386 C CA . GLU B 1 47 ? 20.438 15.461 1.606 1 88.94 47 GLU B CA 1
ATOM 3387 C C . GLU B 1 47 ? 19 15.688 2.068 1 88.94 47 GLU B C 1
ATOM 3389 O O . GLU B 1 47 ? 18.266 14.727 2.355 1 88.94 47 GLU B O 1
ATOM 3394 N N . VAL B 1 48 ? 18.625 16.891 2.129 1 92.62 48 VAL B N 1
ATOM 3395 C CA . VAL B 1 48 ? 17.297 17.203 2.645 1 92.62 48 VAL B CA 1
ATOM 3396 C C . VAL B 1 48 ? 16.234 16.719 1.663 1 92.62 48 VAL B C 1
ATOM 3398 O O . VAL B 1 48 ? 16.453 16.734 0.448 1 92.62 48 VAL B O 1
ATOM 3401 N N . THR B 1 49 ? 15.133 16.203 2.242 1 94.19 49 THR B N 1
ATOM 3402 C CA . THR B 1 49 ? 13.977 15.812 1.45 1 94.19 49 THR B CA 1
ATOM 3403 C C . THR B 1 49 ? 12.742 16.625 1.854 1 94.19 49 THR B C 1
ATOM 3405 O O . THR B 1 49 ? 12.523 16.875 3.039 1 94.19 49 THR B O 1
ATOM 3408 N N . LYS B 1 50 ? 12.016 17.031 0.842 1 96.06 50 LYS B N 1
ATOM 3409 C CA . LYS B 1 50 ? 10.805 17.812 1.047 1 96.06 50 LYS B CA 1
ATOM 3410 C C . LYS B 1 50 ? 9.641 16.922 1.499 1 96.06 50 LYS B C 1
ATOM 3412 O O . LYS B 1 50 ? 9.367 15.898 0.886 1 96.06 50 LYS B O 1
ATOM 3417 N N . LEU B 1 51 ? 9.047 17.281 2.57 1 95.19 51 LEU B N 1
ATOM 3418 C CA . LEU B 1 51 ? 7.82 16.641 3.039 1 95.19 51 LEU B CA 1
ATOM 3419 C C . LEU B 1 51 ? 6.695 17.672 3.172 1 95.19 51 LEU B C 1
ATOM 3421 O O . LEU B 1 51 ? 6.781 18.594 3.99 1 95.19 51 LEU B O 1
ATOM 3425 N N . THR B 1 52 ? 5.68 17.484 2.342 1 92.5 52 THR B N 1
ATOM 3426 C CA . THR B 1 52 ? 4.523 18.375 2.453 1 92.5 52 THR B CA 1
ATOM 3427 C C . THR B 1 52 ? 3.59 17.906 3.562 1 92.5 52 THR B C 1
ATOM 3429 O O . THR B 1 52 ? 3.277 16.719 3.654 1 92.5 52 THR B O 1
ATOM 3432 N N . THR B 1 53 ? 3.291 18.75 4.445 1 91.38 53 THR B N 1
ATOM 3433 C CA . THR B 1 53 ? 2.418 18.438 5.57 1 91.38 53 THR B CA 1
ATOM 3434 C C . THR B 1 53 ? 1.404 19.562 5.789 1 91.38 53 THR B C 1
ATOM 3436 O O . THR B 1 53 ? 1.432 20.578 5.086 1 91.38 53 THR B O 1
ATOM 3439 N N . GLY B 1 54 ? 0.505 19.328 6.719 1 92.38 54 GLY B N 1
ATOM 3440 C CA . GLY B 1 54 ? -0.44 20.375 7.082 1 92.38 54 GLY B CA 1
ATOM 3441 C C . GLY B 1 54 ? -1.777 20.234 6.379 1 92.38 54 GLY B C 1
ATOM 3442 O O . GLY B 1 54 ? -1.963 19.344 5.559 1 92.38 54 GLY B O 1
ATOM 3443 N N . SER B 1 55 ? -2.533 21.219 6.688 1 93.88 55 SER B N 1
ATOM 3444 C CA . SER B 1 55 ? -3.939 21.125 6.309 1 93.88 55 SER B CA 1
ATOM 3445 C C . SER B 1 55 ? -4.113 21.234 4.801 1 93.88 55 SER B C 1
ATOM 3447 O O . SER B 1 55 ? -4.98 20.578 4.219 1 93.88 55 SER B O 1
ATOM 3449 N N . TYR B 1 56 ? -3.293 22.094 4.18 1 93.44 56 TYR B N 1
ATOM 3450 C CA . TYR B 1 56 ? -3.422 22.266 2.736 1 93.44 56 TYR B CA 1
ATOM 3451 C C . TYR B 1 56 ? -3.166 20.953 2.006 1 93.44 56 TYR B C 1
ATOM 3453 O O . TYR B 1 56 ? -3.969 20.531 1.167 1 93.44 56 TYR B O 1
ATOM 3461 N N . TYR B 1 57 ? -2.145 20.266 2.391 1 93.75 57 TYR B N 1
ATOM 3462 C CA . TYR B 1 57 ? -1.73 19.062 1.681 1 93.75 57 TYR B CA 1
ATOM 3463 C C . TYR B 1 57 ? -2.529 17.859 2.148 1 93.75 57 TYR B C 1
ATOM 3465 O O . TYR B 1 57 ? -2.461 16.781 1.541 1 93.75 57 TYR B O 1
ATOM 3473 N N . GLU B 1 58 ? -3.279 18.016 3.213 1 94.44 58 GLU B N 1
ATOM 3474 C CA . GLU B 1 58 ? -4.211 16.984 3.678 1 94.44 58 GLU B CA 1
ATOM 3475 C C . GLU B 1 58 ? -5.613 17.234 3.123 1 94.44 58 GLU B C 1
ATOM 3477 O O . GLU B 1 58 ? -6.531 16.453 3.387 1 94.44 58 GLU B O 1
ATOM 3482 N N . PHE B 1 59 ? -5.832 18.375 2.41 1 93.5 59 PHE B N 1
ATOM 3483 C CA . PHE B 1 59 ? -7.07 18.734 1.732 1 93.5 59 PHE B CA 1
ATOM 3484 C C . PHE B 1 59 ? -8.172 19.031 2.742 1 93.5 59 PHE B C 1
ATOM 3486 O O . PHE B 1 59 ? -9.328 18.641 2.541 1 93.5 59 PHE B O 1
ATOM 3493 N N . VAL B 1 60 ? -7.738 19.609 3.83 1 96.81 60 VAL B N 1
ATOM 3494 C CA . VAL B 1 60 ? -8.727 19.969 4.836 1 96.81 60 VAL B CA 1
ATOM 3495 C C . VAL B 1 60 ? -8.586 21.453 5.195 1 96.81 60 VAL B C 1
ATOM 3497 O O . VAL B 1 60 ? -9.047 21.891 6.25 1 96.81 60 VAL B O 1
ATOM 3500 N N . LYS B 1 61 ? -7.859 22.172 4.348 1 94.81 61 LYS B N 1
ATOM 3501 C CA . LYS B 1 61 ? -7.762 23.625 4.508 1 94.81 61 LYS B CA 1
ATOM 3502 C C . LYS B 1 61 ? -9.117 24.281 4.316 1 94.81 61 LYS B C 1
ATOM 3504 O O . LYS B 1 61 ? -9.883 23.906 3.42 1 94.81 61 LYS B O 1
ATOM 3509 N N . ILE B 1 62 ? -9.367 25.203 5.16 1 93.69 62 ILE B N 1
ATOM 3510 C CA . ILE B 1 62 ? -10.633 25.922 5.043 1 93.69 62 ILE B CA 1
ATOM 3511 C C . ILE B 1 62 ? -10.359 27.375 4.691 1 93.69 62 ILE B C 1
ATOM 3513 O O . ILE B 1 62 ? -9.281 27.906 4.992 1 93.69 62 ILE B O 1
ATOM 3517 N N . ASP B 1 63 ? -11.227 28.078 4.031 1 87.69 63 ASP B N 1
ATOM 3518 C CA . ASP B 1 63 ? -11.25 29.5 3.721 1 87.69 63 ASP B CA 1
ATOM 3519 C C . ASP B 1 63 ? -10.312 29.828 2.559 1 87.69 63 ASP B C 1
ATOM 3521 O O . ASP B 1 63 ? -10.758 29.953 1.414 1 87.69 63 ASP B O 1
ATOM 3525 N N . HIS B 1 64 ? -8.969 29.969 2.906 1 91.31 64 HIS B N 1
ATOM 3526 C CA . HIS B 1 64 ? -8.023 30.328 1.858 1 91.31 64 HIS B CA 1
ATOM 3527 C C . HIS B 1 64 ? -6.711 29.578 2.014 1 91.31 64 HIS B C 1
ATOM 3529 O O . HIS B 1 64 ? -6.301 29.266 3.133 1 91.31 64 HIS B O 1
ATOM 3535 N N . PRO B 1 65 ? -6.219 29.172 0.859 1 93.5 65 PRO B N 1
ATOM 3536 C CA . PRO B 1 65 ? -4.887 28.562 0.925 1 93.5 65 PRO B CA 1
ATOM 3537 C C . PRO B 1 65 ? -3.787 29.609 1.168 1 93.5 65 PRO B C 1
ATOM 3539 O O . PRO B 1 65 ? -3.016 29.922 0.257 1 93.5 65 PRO B O 1
ATOM 3542 N N . ASP B 1 66 ? -3.658 30.062 2.414 1 93.5 66 ASP B N 1
ATOM 3543 C CA . ASP B 1 66 ? -2.783 31.188 2.74 1 93.5 66 ASP B CA 1
ATOM 3544 C C . ASP B 1 66 ? -1.669 30.766 3.691 1 93.5 66 ASP B C 1
ATOM 3546 O O . ASP B 1 66 ? -0.796 31.562 4.039 1 93.5 66 ASP B O 1
ATOM 3550 N N . GLU B 1 67 ? -1.738 29.562 4.117 1 93.56 67 GLU B N 1
ATOM 3551 C CA . GLU B 1 67 ? -0.724 29.031 5.02 1 93.56 67 GLU B CA 1
ATOM 3552 C C . GLU B 1 67 ? -0.235 27.672 4.555 1 93.56 67 GLU B C 1
ATOM 3554 O O . GLU B 1 67 ? -1.039 26.766 4.316 1 93.56 67 GLU B O 1
ATOM 3559 N N . PHE B 1 68 ? 1.102 27.562 4.473 1 95.19 68 PHE B N 1
ATOM 3560 C CA . PHE B 1 68 ? 1.69 26.312 4.008 1 95.19 68 PHE B CA 1
ATOM 3561 C C . PHE B 1 68 ? 2.762 25.828 4.973 1 95.19 68 PHE B C 1
ATOM 3563 O O . PHE B 1 68 ? 3.529 26.625 5.516 1 95.19 68 PHE B O 1
ATOM 3570 N N . ASP B 1 69 ? 2.734 24.578 5.207 1 94.12 69 ASP B N 1
ATOM 3571 C CA . ASP B 1 69 ? 3.74 23.922 6.031 1 94.12 69 ASP B CA 1
ATOM 3572 C C . ASP B 1 69 ? 4.598 22.969 5.191 1 94.12 69 ASP B C 1
ATOM 3574 O O . ASP B 1 69 ? 4.078 22.047 4.555 1 94.12 69 ASP B O 1
ATOM 3578 N N . VAL B 1 70 ? 5.863 23.188 5.23 1 96.19 70 VAL B N 1
ATOM 3579 C CA . VAL B 1 70 ? 6.793 22.312 4.52 1 96.19 70 VAL B CA 1
ATOM 3580 C C . VAL B 1 70 ? 7.898 21.859 5.469 1 96.19 70 VAL B C 1
ATOM 3582 O O . VAL B 1 70 ? 8.586 22.672 6.078 1 96.19 70 VAL B O 1
ATOM 3585 N N . MET B 1 71 ? 7.969 20.609 5.574 1 96.69 71 MET B N 1
ATOM 3586 C CA . MET B 1 71 ? 9.055 20.031 6.367 1 96.69 71 MET B CA 1
ATOM 3587 C C . MET B 1 71 ? 10.227 19.641 5.473 1 96.69 71 MET B C 1
ATOM 3589 O O . MET B 1 71 ? 10.023 19.062 4.402 1 96.69 71 MET B O 1
ATOM 3593 N N . LEU B 1 72 ? 11.359 20.016 5.844 1 96.44 72 LEU B N 1
ATOM 3594 C CA . LEU B 1 72 ? 12.586 19.594 5.184 1 96.44 72 LEU B CA 1
ATOM 3595 C C . LEU B 1 72 ? 13.367 18.625 6.062 1 96.44 72 LEU B C 1
ATOM 3597 O O . LEU B 1 72 ? 14 19.031 7.035 1 96.44 72 LEU B O 1
ATOM 3601 N N . ALA B 1 73 ? 13.336 17.406 5.656 1 95.62 73 ALA B N 1
ATOM 3602 C CA . ALA B 1 73 ? 13.828 16.312 6.5 1 95.62 73 ALA B CA 1
ATOM 3603 C C . ALA B 1 73 ? 15.305 16.031 6.234 1 95.62 73 ALA B C 1
ATOM 3605 O O . ALA B 1 73 ? 15.703 15.828 5.09 1 95.62 73 ALA B O 1
ATOM 3606 N N . LEU B 1 74 ? 16.078 16.078 7.262 1 93.25 74 LEU B N 1
ATOM 3607 C CA . LEU B 1 74 ? 17.484 15.68 7.246 1 93.25 74 LEU B CA 1
ATOM 3608 C C . LEU B 1 74 ? 17.641 14.234 7.699 1 93.25 74 LEU B C 1
ATOM 3610 O O . LEU B 1 74 ? 17.344 13.906 8.852 1 93.25 74 LEU B O 1
ATOM 3614 N N . PRO B 1 75 ? 18.062 13.391 6.824 1 91.38 75 PRO B N 1
ATOM 3615 C CA . PRO B 1 75 ? 18.203 11.992 7.219 1 91.38 75 PRO B CA 1
ATOM 3616 C C . PRO B 1 75 ? 19.344 11.758 8.203 1 91.38 75 PRO B C 1
ATOM 3618 O O . PRO B 1 75 ? 20.406 12.383 8.086 1 91.38 75 PRO B O 1
ATOM 3621 N N . VAL B 1 76 ? 19.031 10.922 9.164 1 88.19 76 VAL B N 1
ATOM 3622 C CA . VAL B 1 76 ? 20.062 10.469 10.086 1 88.19 76 VAL B CA 1
ATOM 3623 C C . VAL B 1 76 ? 20.375 9 9.828 1 88.19 76 VAL B C 1
ATOM 3625 O O . VAL B 1 76 ? 19.578 8.117 10.156 1 88.19 76 VAL B O 1
ATOM 3628 N N . THR B 1 77 ? 21.312 8.633 9.039 1 74 77 THR B N 1
ATOM 3629 C CA . THR B 1 77 ? 21.578 7.309 8.5 1 74 77 THR B CA 1
ATOM 3630 C C . THR B 1 77 ? 22.406 6.48 9.477 1 74 77 THR B C 1
ATOM 3632 O O . THR B 1 77 ? 22.484 5.254 9.352 1 74 77 THR B O 1
ATOM 3635 N N . CYS B 1 78 ? 23.094 7.059 10.477 1 68.94 78 CYS B N 1
ATOM 3636 C CA . CYS B 1 78 ? 23.984 6.297 11.344 1 68.94 78 CYS B CA 1
ATOM 3637 C C . CYS B 1 78 ? 23.234 5.785 12.57 1 68.94 78 CYS B C 1
ATOM 3639 O O . CYS B 1 78 ? 22.047 6.051 12.742 1 68.94 78 CYS B O 1
ATOM 3641 N N . CYS B 1 79 ? 23.938 4.98 13.312 1 80.69 79 CYS B N 1
ATOM 3642 C CA . CYS B 1 79 ? 23.453 4.473 14.594 1 80.69 79 CYS B CA 1
ATOM 3643 C C . CYS B 1 79 ? 22.984 5.613 15.492 1 80.69 79 CYS B C 1
ATOM 3645 O O . CYS B 1 79 ? 23.797 6.344 16.047 1 80.69 79 CYS B O 1
ATOM 3647 N N . VAL B 1 80 ? 21.719 5.988 15.352 1 90.06 80 VAL B N 1
ATOM 3648 C CA . VAL B 1 80 ? 21.125 7.09 16.109 1 90.06 80 VAL B CA 1
ATOM 3649 C C . VAL B 1 80 ? 20.391 6.543 17.328 1 90.06 80 VAL B C 1
ATOM 3651 O O . VAL B 1 80 ? 19.75 5.484 17.25 1 90.06 80 VAL B O 1
ATOM 3654 N N . GLN B 1 81 ? 20.609 7.184 18.406 1 92.12 81 GLN B N 1
ATOM 3655 C CA . GLN B 1 81 ? 19.891 6.852 19.625 1 92.12 81 GLN B CA 1
ATOM 3656 C C . GLN B 1 81 ? 18.922 7.977 20.016 1 92.12 81 GLN B C 1
ATOM 3658 O O . GLN B 1 81 ? 19.344 9.125 20.156 1 92.12 81 GLN B O 1
ATOM 3663 N N . CYS B 1 82 ? 17.688 7.676 20.141 1 94.38 82 CYS B N 1
ATOM 3664 C CA . CYS B 1 82 ? 16.672 8.609 20.594 1 94.38 82 CYS B CA 1
ATOM 3665 C C . CYS B 1 82 ? 16.203 8.273 22 1 94.38 82 CYS B C 1
ATOM 3667 O O . CYS B 1 82 ? 15.609 7.219 22.234 1 94.38 82 CYS B O 1
ATOM 3669 N N . THR B 1 83 ? 16.5 9.188 22.906 1 94.44 83 THR B N 1
ATOM 3670 C CA . THR B 1 83 ? 16.141 8.961 24.297 1 94.44 83 THR B CA 1
ATOM 3671 C C . THR B 1 83 ? 14.961 9.836 24.703 1 94.44 83 THR B C 1
ATOM 3673 O O . THR B 1 83 ? 15.023 11.062 24.594 1 94.44 83 THR B O 1
ATOM 3676 N N . GLU B 1 84 ? 13.953 9.211 25.203 1 95.44 84 GLU B N 1
ATOM 3677 C CA . GLU B 1 84 ? 12.766 9.945 25.656 1 95.44 84 GLU B CA 1
ATOM 3678 C C . GLU B 1 84 ? 13.086 10.82 26.859 1 95.44 84 GLU B C 1
ATOM 3680 O O . GLU B 1 84 ? 13.789 10.398 27.781 1 95.44 84 GLU B O 1
ATOM 3685 N N . VAL B 1 85 ? 12.633 12.047 26.797 1 93.81 85 VAL B N 1
ATOM 3686 C CA . VAL B 1 85 ? 12.797 12.953 27.938 1 93.81 85 VAL B CA 1
ATOM 3687 C C . VAL B 1 85 ? 11.719 12.68 28.984 1 93.81 85 VAL B C 1
ATOM 3689 O O . VAL B 1 85 ? 10.531 12.656 28.656 1 93.81 85 VAL B O 1
ATOM 3692 N N . ASP B 1 86 ? 12.094 12.531 30.219 1 90.12 86 ASP B N 1
ATOM 3693 C CA . ASP B 1 86 ? 11.164 12.18 31.281 1 90.12 86 ASP B CA 1
ATOM 3694 C C . ASP B 1 86 ? 10.211 13.328 31.594 1 90.12 86 ASP B C 1
ATOM 3696 O O . ASP B 1 86 ? 10.602 14.5 31.531 1 90.12 86 ASP B O 1
ATOM 3700 N N . GLY B 1 87 ? 9.008 12.953 31.844 1 88.38 87 GLY B N 1
ATOM 3701 C CA . GLY B 1 87 ? 8.062 13.938 32.344 1 88.38 87 GLY B CA 1
ATOM 3702 C C . GLY B 1 87 ? 7.188 14.523 31.25 1 88.38 87 GLY B C 1
ATOM 3703 O O . GLY B 1 87 ? 6.32 15.359 31.531 1 88.38 87 GLY B O 1
ATOM 3704 N N . TYR B 1 88 ? 7.398 14.07 30.031 1 90.44 88 TYR B N 1
ATOM 3705 C CA . TYR B 1 88 ? 6.637 14.703 28.969 1 90.44 88 TYR B CA 1
ATOM 3706 C C . TYR B 1 88 ? 5.879 13.664 28.141 1 90.44 88 TYR B C 1
ATOM 3708 O O . TYR B 1 88 ? 5.648 13.852 26.953 1 90.44 88 TYR B O 1
ATOM 3716 N N . ASN B 1 89 ? 5.605 12.602 28.719 1 91.06 89 ASN B N 1
ATOM 3717 C CA . ASN B 1 89 ? 4.668 11.594 28.234 1 91.06 89 ASN B CA 1
ATOM 3718 C C . ASN B 1 89 ? 5.051 11.094 26.844 1 91.06 89 ASN B C 1
ATOM 3720 O O . ASN B 1 89 ? 4.18 10.859 26 1 91.06 89 ASN B O 1
ATOM 3724 N N . GLY B 1 90 ? 6.34 11.117 26.516 1 92.94 90 GLY B N 1
ATOM 3725 C CA . GLY B 1 90 ? 6.805 10.484 25.297 1 92.94 90 GLY B CA 1
ATOM 3726 C C . GLY B 1 90 ? 6.805 11.422 24.109 1 92.94 90 GLY B C 1
ATOM 3727 O O . GLY B 1 90 ? 6.918 10.977 22.953 1 92.94 90 GLY B O 1
ATOM 3728 N N . VAL B 1 91 ? 6.719 12.711 24.312 1 95.06 91 VAL B N 1
ATOM 3729 C CA . VAL B 1 91 ? 6.594 13.688 23.234 1 95.06 91 VAL B CA 1
ATOM 3730 C C . VAL B 1 91 ? 7.973 14.234 22.875 1 95.06 91 VAL B C 1
ATOM 3732 O O . VAL B 1 91 ? 8.219 14.602 21.719 1 95.06 91 VAL B O 1
ATOM 3735 N N . TYR B 1 92 ? 8.914 14.227 23.875 1 96 92 TYR B N 1
ATOM 3736 C CA . TYR B 1 92 ? 10.195 14.891 23.672 1 96 92 TYR B CA 1
ATOM 3737 C C . TYR B 1 92 ? 11.352 13.898 23.781 1 96 92 TYR B C 1
ATOM 3739 O O . TYR B 1 92 ? 11.297 12.961 24.594 1 96 92 TYR B O 1
ATOM 3747 N N . TYR B 1 93 ? 12.352 14.195 22.984 1 96.62 93 TYR B N 1
ATOM 3748 C CA . TYR B 1 93 ? 13.469 13.266 22.906 1 96.62 93 TYR B CA 1
ATOM 3749 C C . TYR B 1 93 ? 14.789 14.008 22.812 1 96.62 93 TYR B C 1
ATOM 3751 O O . TYR B 1 93 ? 14.836 15.156 22.344 1 96.62 93 TYR B O 1
ATOM 3759 N N . LYS B 1 94 ? 15.812 13.352 23.281 1 95 94 LYS B N 1
ATOM 3760 C CA . LYS B 1 94 ? 17.188 13.719 22.969 1 95 94 LYS B CA 1
ATOM 3761 C C . LYS B 1 94 ? 17.781 12.781 21.922 1 95 94 LYS B C 1
ATOM 3763 O O . LYS B 1 94 ? 17.516 11.578 21.938 1 95 94 LYS B O 1
ATOM 3768 N N . VAL B 1 95 ? 18.547 13.352 21.016 1 94.56 95 VAL B N 1
ATOM 3769 C CA . VAL B 1 95 ? 19.125 12.562 19.938 1 94.56 95 VAL B CA 1
ATOM 3770 C C . VAL B 1 95 ? 20.641 12.547 20.062 1 94.56 95 VAL B C 1
ATOM 3772 O O . VAL B 1 95 ? 21.281 13.602 20.109 1 94.56 95 VAL B O 1
ATOM 3775 N N . THR B 1 96 ? 21.203 11.352 20.094 1 92.94 96 THR B N 1
ATOM 3776 C CA . THR B 1 96 ? 22.641 11.203 20.172 1 92.94 96 THR B CA 1
ATOM 3777 C C . THR B 1 96 ? 23.156 10.258 19.094 1 92.94 96 THR B C 1
ATOM 3779 O O . THR B 1 96 ? 22.453 9.344 18.672 1 92.94 96 THR B O 1
ATOM 3782 N N . LEU B 1 97 ? 24.375 10.602 18.688 1 89.81 97 LEU B N 1
ATOM 3783 C CA . LEU B 1 97 ? 25.062 9.758 17.719 1 89.81 97 LEU B CA 1
ATOM 3784 C C . LEU B 1 97 ? 26.266 9.078 18.375 1 89.81 97 LEU B C 1
ATOM 3786 O O . LEU B 1 97 ? 27.312 9.695 18.562 1 89.81 97 LEU B O 1
ATOM 3790 N N . PRO B 1 98 ? 26.109 7.906 18.734 1 79.81 98 PRO B N 1
ATOM 3791 C CA . PRO B 1 98 ? 27.203 7.227 19.438 1 79.81 98 PRO B CA 1
ATOM 3792 C C . PRO B 1 98 ? 28.469 7.145 18.594 1 79.81 98 PRO B C 1
ATOM 3794 O O . PRO B 1 98 ? 29.578 7.195 19.141 1 79.81 98 PRO B O 1
ATOM 3797 N N . ARG B 1 99 ? 28.281 6.828 17.312 1 75.25 99 ARG B N 1
ATOM 3798 C CA . ARG B 1 99 ? 29.484 6.805 16.484 1 75.25 99 ARG B CA 1
ATOM 3799 C C . ARG B 1 99 ? 29.547 8.023 15.578 1 75.25 99 ARG B C 1
ATOM 3801 O O . ARG B 1 99 ? 28.516 8.516 15.109 1 75.25 99 ARG B O 1
ATOM 3808 N N . LYS B 1 100 ? 30.641 8.656 15.789 1 61.19 100 LYS B N 1
ATOM 3809 C CA . LYS B 1 100 ? 30.781 9.789 14.883 1 61.19 100 LYS B CA 1
ATOM 3810 C C . LYS B 1 100 ? 30.438 9.391 13.445 1 61.19 100 LYS B C 1
ATOM 3812 O O . LYS B 1 100 ? 31.047 8.469 12.891 1 61.19 100 LYS B O 1
ATOM 3817 N N . SER B 1 101 ? 29.344 9.586 13.141 1 61.06 101 SER B N 1
ATOM 3818 C CA . SER B 1 101 ? 28.922 9.227 11.789 1 61.06 101 SER B CA 1
ATOM 3819 C C . SER B 1 101 ? 29.5 10.195 10.758 1 61.06 101 SER B C 1
ATOM 3821 O O . SER B 1 101 ? 29.406 11.414 10.922 1 61.06 101 SER B O 1
ATOM 3823 N N . ARG B 1 102 ? 30.328 9.719 9.906 1 61.25 102 ARG B N 1
ATOM 3824 C CA . ARG B 1 102 ? 30.891 10.492 8.805 1 61.25 102 ARG B CA 1
ATOM 3825 C C . ARG B 1 102 ? 29.797 11.148 7.98 1 61.25 102 ARG B C 1
ATOM 3827 O O . ARG B 1 102 ? 30.031 12.141 7.289 1 61.25 102 ARG B O 1
ATOM 3834 N N . SER B 1 103 ? 28.625 10.789 8.398 1 70.19 103 SER B N 1
ATOM 3835 C CA . SER B 1 103 ? 27.641 11.211 7.418 1 70.19 103 SER B CA 1
ATOM 3836 C C . SER B 1 103 ? 26.75 12.328 7.965 1 70.19 103 SER B C 1
ATOM 3838 O O . SER B 1 103 ? 26.016 12.969 7.215 1 70.19 103 SER B O 1
ATOM 3840 N N . PHE B 1 104 ? 26.938 12.719 9.359 1 81 104 PHE B N 1
ATOM 3841 C CA . PHE B 1 104 ? 26.109 13.805 9.883 1 81 104 PHE B CA 1
ATOM 3842 C C . PHE B 1 104 ? 26.953 15.047 10.156 1 81 104 PHE B C 1
ATOM 3844 O O . PHE B 1 104 ? 28.062 14.945 10.664 1 81 104 PHE B O 1
ATOM 3851 N N . PRO B 1 105 ? 26.406 16.203 9.844 1 80.75 105 PRO B N 1
ATOM 3852 C CA . PRO B 1 105 ? 27.203 17.438 9.977 1 80.75 105 PRO B CA 1
ATOM 3853 C C . PRO B 1 105 ? 27.641 17.703 11.414 1 80.75 105 PRO B C 1
ATOM 3855 O O . PRO B 1 105 ? 26.797 17.922 12.281 1 80.75 105 PRO B O 1
ATOM 3858 N N . THR B 1 106 ? 28.844 17.844 11.594 1 82.56 106 THR B N 1
ATOM 3859 C CA . THR B 1 106 ? 29.453 17.938 12.914 1 82.56 106 THR B CA 1
ATOM 3860 C C . THR B 1 106 ? 29.109 19.266 13.578 1 82.56 106 THR B C 1
ATOM 3862 O O . THR B 1 106 ? 29.016 19.344 14.805 1 82.56 106 THR B O 1
ATOM 3865 N N . PRO B 1 107 ? 28.938 20.25 12.844 1 86.5 107 PRO B N 1
ATOM 3866 C CA . PRO B 1 107 ? 28.609 21.531 13.484 1 86.5 107 PRO B CA 1
ATOM 3867 C C . PRO B 1 107 ? 27.297 21.5 14.242 1 86.5 107 PRO B C 1
ATOM 3869 O O . PRO B 1 107 ? 27.016 22.375 15.062 1 86.5 107 PRO B O 1
ATOM 3872 N N . PHE B 1 108 ? 26.531 20.547 13.977 1 91.12 108 PHE B N 1
ATOM 3873 C CA . PHE B 1 108 ? 25.219 20.453 14.602 1 91.12 108 PHE B CA 1
ATOM 3874 C C . PHE B 1 108 ? 25.297 19.656 15.906 1 91.12 108 PHE B C 1
ATOM 3876 O O . PHE B 1 108 ? 24.297 19.531 16.609 1 91.12 108 PHE B O 1
ATOM 3883 N N . LEU B 1 109 ? 26.469 19.25 16.203 1 89.62 109 LEU B N 1
ATOM 3884 C CA . LEU B 1 109 ? 26.625 18.406 17.391 1 89.62 109 LEU B CA 1
ATOM 3885 C C . LEU B 1 109 ? 27.078 19.234 18.594 1 89.62 109 LEU B C 1
ATOM 3887 O O . LEU B 1 109 ? 27.891 20.156 18.453 1 89.62 109 LEU B O 1
ATOM 3891 N N . GLU B 1 110 ? 26.328 18.844 19.656 1 88.06 110 GLU B N 1
ATOM 3892 C CA . GLU B 1 110 ? 26.75 19.375 20.953 1 88.06 110 GLU B CA 1
ATOM 3893 C C . GLU B 1 110 ? 27.531 18.344 21.766 1 88.06 110 GLU B C 1
ATOM 3895 O O . GLU B 1 110 ? 27.141 17.172 21.812 1 88.06 110 GLU B O 1
ATOM 3900 N N . ASP B 1 111 ? 28.562 18.719 22.453 1 84.12 111 ASP B N 1
ATOM 3901 C CA . ASP B 1 111 ? 29.375 17.844 23.297 1 84.12 111 ASP B CA 1
ATOM 3902 C C . ASP B 1 111 ? 29.859 16.625 22.531 1 84.12 111 ASP B C 1
ATOM 3904 O O . ASP B 1 111 ? 29.875 15.516 23.062 1 84.12 111 ASP B O 1
ATOM 3908 N N . GLY B 1 112 ? 29.906 16.734 21.281 1 81.25 112 GLY B N 1
ATOM 3909 C CA . GLY B 1 112 ? 30.5 15.703 20.453 1 81.25 112 GLY B CA 1
ATOM 3910 C C . GLY B 1 112 ? 29.484 14.742 19.859 1 81.25 112 GLY B C 1
ATOM 3911 O O . GLY B 1 112 ? 29.625 14.305 18.719 1 81.25 112 GLY B O 1
ATOM 3912 N N . ASN B 1 113 ? 28.391 14.469 20.641 1 88.44 113 ASN B N 1
ATOM 3913 C CA . ASN B 1 113 ? 27.562 13.383 20.141 1 88.44 113 ASN B CA 1
ATOM 3914 C C . ASN B 1 113 ? 26.078 13.773 20.125 1 88.44 113 ASN B C 1
ATOM 3916 O O . ASN B 1 113 ? 25.266 13.102 19.484 1 88.44 113 ASN B O 1
ATOM 3920 N N . THR B 1 114 ? 25.75 14.789 20.812 1 91.94 114 THR B N 1
ATOM 3921 C CA . THR B 1 114 ? 24.344 15.164 20.922 1 91.94 114 THR B CA 1
ATOM 3922 C C . THR B 1 114 ? 23.953 16.094 19.781 1 91.94 114 THR B C 1
ATOM 3924 O O . THR B 1 114 ? 24.594 17.125 19.562 1 91.94 114 THR B O 1
ATOM 3927 N N . VAL B 1 115 ? 22.891 15.773 19.078 1 93.06 115 VAL B N 1
ATOM 3928 C CA . VAL B 1 115 ? 22.422 16.594 17.953 1 93.06 115 VAL B CA 1
ATOM 3929 C C . VAL B 1 115 ? 21.641 17.797 18.484 1 93.06 115 VAL B C 1
ATOM 3931 O O . VAL B 1 115 ? 20.656 17.625 19.219 1 93.06 115 VAL B O 1
ATOM 3934 N N . SER B 1 116 ? 22.016 18.969 18.141 1 93.81 116 SER B N 1
ATOM 3935 C CA . SER B 1 116 ? 21.406 20.188 18.672 1 93.81 116 SER B CA 1
ATOM 3936 C C . SER B 1 116 ? 20.297 20.703 17.766 1 93.81 116 SER B C 1
ATOM 3938 O O . SER B 1 116 ? 20.562 21.125 16.641 1 93.81 116 SER B O 1
ATOM 3940 N N . PRO B 1 117 ? 19.047 20.75 18.312 1 95.19 117 PRO B N 1
ATOM 3941 C CA . PRO B 1 117 ? 17.984 21.344 17.5 1 95.19 117 PRO B CA 1
ATOM 3942 C C . PRO B 1 117 ? 18.188 22.844 17.266 1 95.19 117 PRO B C 1
ATOM 3944 O O . PRO B 1 117 ? 17.875 23.344 16.172 1 95.19 117 PRO B O 1
ATOM 3947 N N . VAL B 1 118 ? 18.781 23.516 18.172 1 92.5 118 VAL B N 1
ATOM 3948 C CA . VAL B 1 118 ? 18.984 24.969 18.094 1 92.5 118 VAL B CA 1
ATOM 3949 C C . VAL B 1 118 ? 19.984 25.281 16.984 1 92.5 118 VAL B C 1
ATOM 3951 O O . VAL B 1 118 ? 19.734 26.188 16.172 1 92.5 118 VAL B O 1
ATOM 3954 N N . LYS B 1 119 ? 21.031 24.578 16.938 1 92.88 119 LYS B N 1
ATOM 3955 C CA . LYS B 1 119 ? 22.047 24.812 15.922 1 92.88 119 LYS B CA 1
ATOM 3956 C C . LYS B 1 119 ? 21.5 24.562 14.523 1 92.88 119 LYS B C 1
ATOM 3958 O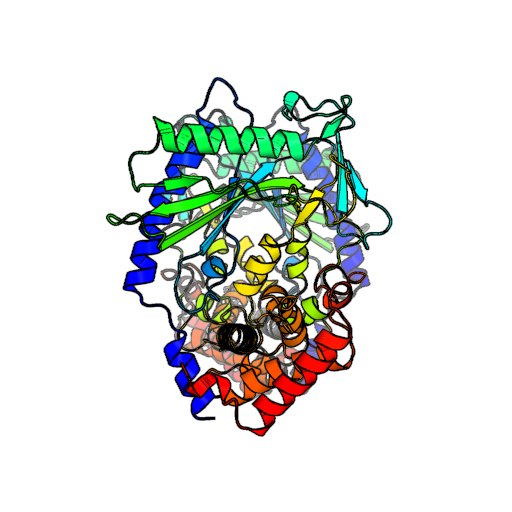 O . LYS B 1 119 ? 21.781 25.312 13.594 1 92.88 119 LYS B O 1
ATOM 3963 N N . ILE B 1 120 ? 20.766 23.547 14.43 1 94.38 120 ILE B N 1
ATOM 3964 C CA . ILE B 1 120 ? 20.203 23.203 13.133 1 94.38 120 ILE B CA 1
ATOM 3965 C C . ILE B 1 120 ? 19.219 24.281 12.695 1 94.38 120 ILE B C 1
ATOM 3967 O O . ILE B 1 120 ? 19.266 24.75 11.555 1 94.38 120 ILE B O 1
ATOM 3971 N N . LEU B 1 121 ? 18.359 24.672 13.602 1 95.38 121 LEU B N 1
ATOM 3972 C CA . LEU B 1 121 ? 17.359 25.688 13.273 1 95.38 121 LEU B CA 1
ATOM 3973 C C . LEU B 1 121 ? 18.016 27.016 12.922 1 95.38 121 LEU B C 1
ATOM 3975 O O . LEU B 1 121 ? 17.594 27.688 11.977 1 95.38 121 LEU B O 1
ATOM 3979 N N . GLU B 1 122 ? 19.031 27.344 13.602 1 93.5 122 GLU B N 1
ATOM 3980 C CA . GLU B 1 122 ? 19.734 28.594 13.352 1 93.5 122 GLU B CA 1
ATOM 3981 C C . GLU B 1 122 ? 20.422 28.578 11.984 1 93.5 122 GLU B C 1
ATOM 3983 O O . GLU B 1 122 ? 20.344 29.562 11.234 1 93.5 122 GLU B O 1
ATOM 3988 N N . GLU B 1 123 ? 21.109 27.5 11.742 1 93.81 123 GLU B N 1
ATOM 3989 C CA . GLU B 1 123 ? 21.766 27.391 10.445 1 93.81 123 GLU B CA 1
ATOM 3990 C C . GLU B 1 123 ? 20.734 27.391 9.312 1 93.81 123 GLU B C 1
ATOM 3992 O O . GLU B 1 123 ? 20.969 27.984 8.258 1 93.81 123 GLU B O 1
ATOM 3997 N N . PHE B 1 124 ? 19.672 26.734 9.531 1 95.56 124 PHE B N 1
ATOM 3998 C CA . PHE B 1 124 ? 18.594 26.688 8.547 1 95.56 124 PHE B CA 1
ATOM 3999 C C . PHE B 1 124 ? 18.031 28.078 8.273 1 95.56 124 PHE B C 1
ATOM 4001 O O . PHE B 1 124 ? 17.844 28.453 7.121 1 95.56 124 PHE B O 1
ATOM 4008 N N . ARG B 1 125 ? 17.781 28.766 9.281 1 95.69 125 ARG B N 1
ATOM 4009 C CA . ARG B 1 125 ? 17.281 30.125 9.164 1 95.69 125 ARG B CA 1
ATOM 4010 C C . ARG B 1 125 ? 18.234 31 8.359 1 95.69 125 ARG B C 1
ATOM 4012 O O . ARG B 1 125 ? 17.797 31.812 7.535 1 95.69 125 ARG B O 1
ATOM 4019 N N . LYS B 1 126 ? 19.5 30.828 8.57 1 94.06 126 LYS B N 1
ATOM 4020 C CA . LYS B 1 126 ? 20.5 31.562 7.805 1 94.06 126 LYS B CA 1
ATOM 4021 C C . LYS B 1 126 ? 20.391 31.266 6.312 1 94.06 126 LYS B C 1
ATOM 4023 O O . LYS B 1 126 ? 20.469 32.188 5.484 1 94.06 126 LYS B O 1
ATOM 4028 N N . HIS B 1 127 ? 20.203 30 6.059 1 94.94 127 HIS B N 1
ATOM 4029 C CA . HIS B 1 127 ? 20.078 29.609 4.66 1 94.94 127 HIS B CA 1
ATOM 4030 C C . HIS B 1 127 ? 18.828 30.203 4.031 1 94.94 127 HIS B C 1
ATOM 4032 O O . HIS B 1 127 ? 18.875 30.672 2.889 1 94.94 127 HIS B O 1
ATOM 4038 N N . VAL B 1 128 ? 17.719 30.188 4.758 1 96 128 VAL B N 1
ATOM 4039 C CA . VAL B 1 128 ? 16.469 30.75 4.234 1 96 128 VAL B CA 1
ATOM 4040 C C . VAL B 1 128 ? 16.656 32.25 3.982 1 96 128 VAL B C 1
ATOM 4042 O O . VAL B 1 128 ? 16.281 32.75 2.92 1 96 128 VAL B O 1
ATOM 4045 N N . SER B 1 129 ? 17.266 32.875 4.938 1 95.38 129 SER B N 1
ATOM 4046 C CA . SER B 1 129 ? 17.484 34.312 4.84 1 95.38 129 SER B CA 1
ATOM 4047 C C . SER B 1 129 ? 18.359 34.656 3.639 1 95.38 129 SER B C 1
ATOM 4049 O O . SER B 1 129 ? 18.047 35.562 2.865 1 95.38 129 SER B O 1
ATOM 4051 N N . GLN B 1 130 ? 19.422 33.938 3.49 1 93.81 130 GLN B N 1
ATOM 4052 C CA . GLN B 1 130 ? 20.344 34.156 2.381 1 93.81 130 GLN B CA 1
ATOM 4053 C C . GLN B 1 130 ? 19.672 33.875 1.041 1 93.81 130 GLN B C 1
ATOM 4055 O O . GLN B 1 130 ? 19.875 34.625 0.072 1 93.81 130 GLN B O 1
ATOM 4060 N N . PHE B 1 131 ? 18.891 32.875 1.035 1 95.25 131 PHE B N 1
ATOM 4061 C CA . PHE B 1 131 ? 18.234 32.5 -0.206 1 95.25 131 PHE B CA 1
ATOM 4062 C C . PHE B 1 131 ? 17.266 33.594 -0.664 1 95.25 131 PHE B C 1
ATOM 4064 O O . PHE B 1 131 ? 17.281 33.969 -1.834 1 95.25 131 PHE B O 1
ATOM 4071 N N . ILE B 1 132 ? 16.422 34.094 0.203 1 95.75 132 ILE B N 1
ATOM 4072 C CA . ILE B 1 132 ? 15.414 35.062 -0.195 1 95.75 132 ILE B CA 1
ATOM 4073 C C . ILE B 1 132 ? 16.078 36.406 -0.506 1 95.75 132 ILE B C 1
ATOM 4075 O O . ILE B 1 132 ? 15.547 37.188 -1.295 1 95.75 132 ILE B O 1
ATOM 4079 N N . ALA B 1 133 ? 17.234 36.656 0.027 1 93.5 133 ALA B N 1
ATOM 4080 C CA . ALA B 1 133 ? 17.938 37.906 -0.176 1 93.5 133 ALA B CA 1
ATOM 4081 C C . ALA B 1 133 ? 18.672 37.938 -1.513 1 93.5 133 ALA B C 1
ATOM 4083 O O . ALA B 1 133 ? 18.703 38.938 -2.201 1 93.5 133 ALA B O 1
ATOM 4084 N N . SER B 1 134 ? 19.219 36.75 -1.897 1 91.44 134 SER B N 1
ATOM 4085 C CA . SER B 1 134 ? 20.188 36.844 -2.977 1 91.44 134 SER B CA 1
ATOM 4086 C C . SER B 1 134 ? 19.922 35.844 -4.074 1 91.44 134 SER B C 1
ATOM 4088 O O . SER B 1 134 ? 20.469 35.938 -5.176 1 91.44 134 SER B O 1
ATOM 4090 N N . HIS B 1 135 ? 19.109 34.938 -3.777 1 90.19 135 HIS B N 1
ATOM 4091 C CA . HIS B 1 135 ? 19 33.844 -4.742 1 90.19 135 HIS B CA 1
ATOM 4092 C C . HIS B 1 135 ? 17.578 33.688 -5.25 1 90.19 135 HIS B C 1
ATOM 4094 O O . HIS B 1 135 ? 17.328 32.969 -6.219 1 90.19 135 HIS B O 1
ATOM 4100 N N . TYR B 1 136 ? 16.672 34.344 -4.578 1 92 136 TYR B N 1
ATOM 4101 C CA . TYR B 1 136 ? 15.266 34.219 -4.949 1 92 136 TYR B CA 1
ATOM 4102 C C . TYR B 1 136 ? 14.773 35.5 -5.633 1 92 136 TYR B C 1
ATOM 4104 O O . TYR B 1 136 ? 14.984 36.594 -5.121 1 92 136 TYR B O 1
ATOM 4112 N N . SER B 1 137 ? 14.172 35.438 -6.824 1 86.75 137 SER B N 1
ATOM 4113 C CA . SER B 1 137 ? 13.719 36.594 -7.57 1 86.75 137 SER B CA 1
ATOM 4114 C C . SER B 1 137 ? 12.219 36.562 -7.816 1 86.75 137 SER B C 1
ATOM 4116 O O . SER B 1 137 ? 11.695 37.312 -8.648 1 86.75 137 SER B O 1
ATOM 4118 N N . GLY B 1 138 ? 11.562 35.812 -7.16 1 86.44 138 GLY B N 1
ATOM 4119 C CA . GLY B 1 138 ? 10.125 35.719 -7.379 1 86.44 138 GLY B CA 1
ATOM 4120 C C . GLY B 1 138 ? 9.336 36.75 -6.582 1 86.44 138 GLY B C 1
ATOM 4121 O O . GLY B 1 138 ? 9.484 37.938 -6.785 1 86.44 138 GLY B O 1
ATOM 4122 N N . TRP B 1 139 ? 8.562 36.375 -5.676 1 89.31 139 TRP B N 1
ATOM 4123 C CA . TRP B 1 139 ? 7.699 37.25 -4.863 1 89.31 139 TRP B CA 1
ATOM 4124 C C . TRP B 1 139 ? 8.5 37.938 -3.768 1 89.31 139 TRP B C 1
ATOM 4126 O O . TRP B 1 139 ? 9.539 37.438 -3.334 1 89.31 139 TRP B O 1
ATOM 4136 N N . LYS B 1 140 ? 7.98 39.062 -3.416 1 91.25 140 LYS B N 1
ATOM 4137 C CA . LYS B 1 140 ? 8.562 39.688 -2.248 1 91.25 140 LYS B CA 1
ATOM 4138 C C . LYS B 1 140 ? 8.266 38.906 -0.974 1 91.25 140 LYS B C 1
ATOM 4140 O O . LYS B 1 140 ? 7.102 38.625 -0.674 1 91.25 140 LYS B O 1
ATOM 4145 N N . MET B 1 141 ? 9.289 38.562 -0.295 1 94.12 141 MET B N 1
ATOM 4146 C CA . MET B 1 141 ? 9.148 37.75 0.91 1 94.12 141 MET B CA 1
ATOM 4147 C C . MET B 1 141 ? 9.992 38.312 2.049 1 94.12 141 MET B C 1
ATOM 4149 O O . MET B 1 141 ? 11.047 38.875 1.812 1 94.12 141 MET B O 1
ATOM 4153 N N . THR B 1 142 ? 9.5 38.125 3.242 1 93.75 142 THR B N 1
ATOM 4154 C CA . THR B 1 142 ? 10.242 38.531 4.434 1 93.75 142 THR B CA 1
ATOM 4155 C C . THR B 1 142 ? 10.156 37.438 5.512 1 93.75 142 THR B C 1
ATOM 4157 O O . THR B 1 142 ? 9.188 36.688 5.555 1 93.75 142 THR B O 1
ATOM 4160 N N . LEU B 1 143 ? 11.188 37.406 6.32 1 95 143 LEU B N 1
ATOM 4161 C CA . LEU B 1 143 ? 11.219 36.469 7.438 1 95 143 LEU B CA 1
ATOM 4162 C C . LEU B 1 143 ? 10.516 37.062 8.656 1 95 143 LEU B C 1
ATOM 4164 O O . LEU B 1 143 ? 10.734 38.219 8.992 1 95 143 LEU B O 1
ATOM 4168 N N . LYS B 1 144 ? 9.633 36.219 9.203 1 93.25 144 LYS B N 1
ATOM 4169 C CA . LYS B 1 144 ? 9.078 36.625 10.484 1 93.25 144 LYS B CA 1
ATOM 4170 C C . LYS B 1 144 ? 10.094 36.469 11.609 1 93.25 144 LYS B C 1
ATOM 4172 O O . LYS B 1 144 ? 11 35.625 11.516 1 93.25 144 LYS B O 1
ATOM 4177 N N . ARG B 1 145 ? 9.797 37.219 12.594 1 87.94 145 ARG B N 1
ATOM 4178 C CA . ARG B 1 145 ? 10.664 37.125 13.758 1 87.94 145 ARG B CA 1
ATOM 4179 C C . ARG B 1 145 ? 10.602 35.719 14.383 1 87.94 145 ARG B C 1
ATOM 4181 O O . ARG B 1 145 ? 9.531 35.125 14.43 1 87.94 145 ARG B O 1
ATOM 4188 N N . LYS B 1 146 ? 11.758 35.438 14.852 1 84.75 146 LYS B N 1
ATOM 4189 C CA . LYS B 1 146 ? 11.859 34.125 15.492 1 84.75 146 LYS B CA 1
ATOM 4190 C C . LYS B 1 146 ? 10.969 34.062 16.734 1 84.75 146 LYS B C 1
ATOM 4192 O O . LYS B 1 146 ? 11.023 34.938 17.594 1 84.75 146 LYS B O 1
ATOM 4197 N N . LYS B 1 147 ? 10.078 33.094 16.688 1 82.12 147 LYS B N 1
ATOM 4198 C CA . LYS B 1 147 ? 9.273 32.812 17.875 1 82.12 147 LYS B CA 1
ATOM 4199 C C . LYS B 1 147 ? 9.953 31.781 18.766 1 82.12 147 LYS B C 1
ATOM 4201 O O . LYS B 1 147 ? 10.516 30.797 18.281 1 82.12 147 LYS B O 1
ATOM 4206 N N . GLN B 1 148 ? 9.836 32.125 19.984 1 79.38 148 GLN B N 1
ATOM 4207 C CA . GLN B 1 148 ? 10.445 31.188 20.938 1 79.38 148 GLN B CA 1
ATOM 4208 C C . GLN B 1 148 ? 9.797 29.812 20.859 1 79.38 148 GLN B C 1
ATOM 4210 O O . GLN B 1 148 ? 8.578 29.703 20.734 1 79.38 148 GLN B O 1
ATOM 4215 N N . ASN B 1 149 ? 10.539 28.844 20.75 1 80.12 149 ASN B N 1
ATOM 4216 C CA . ASN B 1 149 ? 10.125 27.438 20.797 1 80.12 149 ASN B CA 1
ATOM 4217 C C . ASN B 1 149 ? 9.367 27.047 19.531 1 80.12 149 ASN B C 1
ATOM 4219 O O . ASN B 1 149 ? 8.562 26.109 19.562 1 80.12 149 ASN B O 1
ATOM 4223 N N . SER B 1 150 ? 9.453 27.891 18.547 1 89.06 150 SER B N 1
ATOM 4224 C CA . SER B 1 150 ? 8.883 27.5 17.25 1 89.06 150 SER B CA 1
ATOM 4225 C C . SER B 1 150 ? 9.898 26.734 16.406 1 89.06 150 SER B C 1
ATOM 4227 O O . SER B 1 150 ? 11.039 27.172 16.25 1 89.06 150 SER B O 1
ATOM 4229 N N . PRO B 1 151 ? 9.453 25.703 15.93 1 94.25 151 PRO B N 1
ATOM 4230 C CA . PRO B 1 151 ? 10.391 24.938 15.102 1 94.25 151 PRO B CA 1
ATOM 4231 C C . PRO B 1 151 ? 10.445 25.438 13.656 1 94.25 151 PRO B C 1
ATOM 4233 O O . PRO B 1 151 ? 11.195 24.906 12.844 1 94.25 151 PRO B O 1
ATOM 4236 N N . ALA B 1 152 ? 9.688 26.453 13.297 1 96.06 152 ALA B N 1
ATOM 4237 C CA . ALA B 1 152 ? 9.516 26.859 11.906 1 96.06 152 ALA B CA 1
ATOM 4238 C C . ALA B 1 152 ? 10.242 28.172 11.617 1 96.06 152 ALA B C 1
ATOM 4240 O O . ALA B 1 152 ? 10.383 29.016 12.5 1 96.06 152 ALA B O 1
ATOM 4241 N N . VAL B 1 153 ? 10.82 28.234 10.5 1 97.06 153 VAL B N 1
ATOM 4242 C CA . VAL B 1 153 ? 11.203 29.516 9.891 1 97.06 153 VAL B CA 1
ATOM 4243 C C . VAL B 1 153 ? 10.07 30.016 9 1 97.06 153 VAL B C 1
ATOM 4245 O O . VAL B 1 153 ? 9.812 29.453 7.934 1 97.06 153 VAL B O 1
ATOM 4248 N N . THR B 1 154 ? 9.43 31.047 9.453 1 96.81 154 THR B N 1
ATOM 4249 C CA . THR B 1 154 ? 8.203 31.484 8.797 1 96.81 154 THR B CA 1
ATOM 4250 C C . THR B 1 154 ? 8.5 32.594 7.801 1 96.81 154 THR B C 1
ATOM 4252 O O . THR B 1 154 ? 9.086 33.625 8.164 1 96.81 154 THR B O 1
ATOM 4255 N N . LEU B 1 155 ? 8.117 32.406 6.586 1 96.56 155 LEU B N 1
ATOM 4256 C CA . LEU B 1 155 ? 8.203 33.375 5.516 1 96.56 155 LEU B CA 1
ATOM 4257 C C . LEU B 1 155 ? 6.832 34 5.242 1 96.56 155 LEU B C 1
ATOM 4259 O O . LEU B 1 155 ? 5.816 33.281 5.246 1 96.56 155 LEU B O 1
ATOM 4263 N N . VAL B 1 156 ? 6.852 35.281 5.074 1 96.5 156 VAL B N 1
ATOM 4264 C CA . VAL B 1 156 ? 5.621 35.969 4.723 1 96.5 156 VAL B CA 1
ATOM 4265 C C . VAL B 1 156 ? 5.762 36.594 3.338 1 96.5 156 VAL B C 1
ATOM 4267 O O . VAL B 1 156 ? 6.801 37.188 3.012 1 96.5 156 VAL B O 1
ATOM 4270 N N . LEU B 1 157 ? 4.781 36.344 2.562 1 95.38 157 LEU B N 1
ATOM 4271 C CA . LEU B 1 157 ? 4.742 36.938 1.234 1 95.38 157 LEU B CA 1
ATOM 4272 C C . LEU B 1 157 ? 3.926 38.219 1.245 1 95.38 157 LEU B C 1
ATOM 4274 O O . LEU B 1 157 ? 2.861 38.281 1.864 1 95.38 157 LEU B O 1
ATOM 4278 N N . LEU B 1 158 ? 4.438 39.156 0.569 1 94.06 158 LEU B N 1
ATOM 4279 C CA . LEU B 1 158 ? 3.82 40.5 0.553 1 94.06 158 LEU B CA 1
ATOM 4280 C C . LEU B 1 158 ? 3.287 40.812 -0.836 1 94.06 158 LEU B C 1
ATOM 4282 O O . LEU B 1 158 ? 3.91 40.469 -1.844 1 94.06 158 LEU B O 1
ATOM 4286 N N . ASP B 1 159 ? 2.154 41.375 -0.821 1 90.56 159 ASP B N 1
ATOM 4287 C CA . ASP B 1 159 ? 1.636 41.875 -2.09 1 90.56 159 ASP B CA 1
ATOM 4288 C C . ASP B 1 159 ? 2.256 43.219 -2.445 1 90.56 159 ASP B C 1
ATOM 4290 O O . ASP B 1 159 ? 3.178 43.688 -1.769 1 90.56 159 ASP B O 1
ATOM 4294 N N . ASP B 1 160 ? 1.794 43.75 -3.6 1 88.75 160 ASP B N 1
ATOM 4295 C CA . ASP B 1 160 ? 2.369 44.969 -4.117 1 88.75 160 ASP B CA 1
ATOM 4296 C C . ASP B 1 160 ? 2.182 46.125 -3.125 1 88.75 160 ASP B C 1
ATOM 4298 O O . ASP B 1 160 ? 2.977 47.062 -3.098 1 88.75 160 ASP B O 1
ATOM 4302 N N . LYS B 1 161 ? 1.153 46.062 -2.275 1 92.44 161 LYS B N 1
ATOM 4303 C CA . LYS B 1 161 ? 0.856 47.125 -1.312 1 92.44 161 LYS B CA 1
ATOM 4304 C C . LYS B 1 161 ? 1.539 46.875 0.026 1 92.44 161 LYS B C 1
ATOM 4306 O O . LYS B 1 161 ? 1.394 47.656 0.971 1 92.44 161 LYS B O 1
ATOM 4311 N N . GLY B 1 162 ? 2.27 45.781 0.145 1 88 162 GLY B N 1
ATOM 4312 C CA . GLY B 1 162 ? 2.988 45.438 1.365 1 88 162 GLY B CA 1
ATOM 4313 C C . GLY B 1 162 ? 2.172 44.625 2.33 1 88 162 GLY B C 1
ATOM 4314 O O . GLY B 1 162 ? 2.596 44.375 3.461 1 88 162 GLY B O 1
ATOM 4315 N N . GLY B 1 163 ? 1.026 44.25 1.868 1 92.19 163 GLY B N 1
ATOM 4316 C CA . GLY B 1 163 ? 0.175 43.438 2.705 1 92.19 163 GLY B CA 1
ATOM 4317 C C . GLY B 1 163 ? 0.525 41.969 2.639 1 92.19 163 GLY B C 1
ATOM 4318 O O . GLY B 1 163 ? 0.831 41.438 1.563 1 92.19 163 GLY B O 1
ATOM 4319 N N . GLU B 1 164 ? 0.521 41.344 3.791 1 91.94 164 GLU B N 1
ATOM 4320 C CA . GLU B 1 164 ? 0.769 39.906 3.85 1 91.94 164 GLU B CA 1
ATOM 4321 C C . GLU B 1 164 ? -0.415 39.125 3.293 1 91.94 164 GLU B C 1
ATOM 4323 O O . GLU B 1 164 ? -1.562 39.375 3.672 1 91.94 164 GLU B O 1
ATOM 4328 N N . PHE B 1 165 ? -0.157 38.219 2.361 1 92.75 165 PHE B N 1
ATOM 4329 C CA . PHE B 1 165 ? -1.284 37.469 1.813 1 92.75 165 PHE B CA 1
ATOM 4330 C C . PHE B 1 165 ? -1.035 35.969 1.903 1 92.75 165 PHE B C 1
ATOM 4332 O O . PHE B 1 165 ? -1.948 35.156 1.688 1 92.75 165 PHE B O 1
ATOM 4339 N N . MET B 1 166 ? 0.143 35.562 2.291 1 95.06 166 MET B N 1
ATOM 4340 C CA . MET B 1 166 ? 0.489 34.125 2.391 1 95.06 166 MET B CA 1
ATOM 4341 C C . MET B 1 166 ? 1.686 33.938 3.312 1 95.06 166 MET B C 1
ATOM 4343 O O . MET B 1 166 ? 2.539 34.812 3.434 1 95.06 166 MET B O 1
ATOM 4347 N N . SER B 1 167 ? 1.664 32.844 3.99 1 95.75 167 SER B N 1
ATOM 4348 C CA . SER B 1 167 ? 2.793 32.5 4.848 1 95.75 167 SER B CA 1
ATOM 4349 C C . SER B 1 167 ? 3.258 31.078 4.605 1 95.75 167 SER B C 1
ATOM 4351 O O . SER B 1 167 ? 2.451 30.203 4.281 1 95.75 167 SER B O 1
ATOM 4353 N N . ILE B 1 168 ? 4.527 30.891 4.703 1 96.06 168 ILE B N 1
ATOM 4354 C CA . ILE B 1 168 ? 5.129 29.562 4.559 1 96.06 168 ILE B CA 1
ATOM 4355 C C . ILE B 1 168 ? 5.941 29.234 5.809 1 96.06 168 ILE B C 1
ATOM 4357 O O . ILE B 1 168 ? 6.852 29.969 6.18 1 96.06 168 ILE B O 1
ATOM 4361 N N . ASP B 1 169 ? 5.594 28.172 6.426 1 96 169 ASP B N 1
ATOM 4362 C CA . ASP B 1 169 ? 6.379 27.656 7.543 1 96 169 ASP B CA 1
ATOM 4363 C C . ASP B 1 169 ? 7.344 26.562 7.082 1 96 169 ASP B C 1
ATOM 4365 O O . ASP B 1 169 ? 6.918 25.453 6.734 1 96 169 ASP B O 1
ATOM 4369 N N . LEU B 1 170 ? 8.602 26.875 7.082 1 97.12 170 LEU B N 1
ATOM 4370 C CA . LEU B 1 170 ? 9.641 25.906 6.785 1 97.12 170 LEU B CA 1
ATOM 4371 C C . LEU B 1 170 ? 10.172 25.266 8.062 1 97.12 170 LEU B C 1
ATOM 4373 O O . LEU B 1 170 ? 10.688 25.953 8.945 1 97.12 170 LEU B O 1
ATOM 4377 N N . VAL B 1 171 ? 10.031 23.969 8.109 1 97 171 VAL B N 1
ATOM 4378 C CA . VAL B 1 171 ? 10.383 23.297 9.352 1 97 171 VAL B CA 1
ATOM 4379 C C . VAL B 1 171 ? 11.484 22.266 9.094 1 97 171 VAL B C 1
ATOM 4381 O O . VAL B 1 171 ? 11.219 21.188 8.547 1 97 171 VAL B O 1
ATOM 4384 N N . PRO B 1 172 ? 12.68 22.578 9.508 1 96.5 172 PRO B N 1
ATOM 4385 C CA . PRO B 1 172 ? 13.688 21.516 9.469 1 96.5 172 PRO B CA 1
ATOM 4386 C C . PRO B 1 172 ? 13.391 20.375 10.453 1 96.5 172 PRO B C 1
ATOM 4388 O O . PRO B 1 172 ? 12.93 20.625 11.562 1 96.5 172 PRO B O 1
ATOM 4391 N N . ALA B 1 173 ? 13.562 19.156 10.016 1 97.12 173 ALA B N 1
ATOM 4392 C CA . ALA B 1 173 ? 13.289 18 10.852 1 97.12 173 ALA B CA 1
ATOM 4393 C C . ALA B 1 173 ? 14.352 16.922 10.656 1 97.12 173 ALA B C 1
ATOM 4395 O O . ALA B 1 173 ? 15.016 16.875 9.617 1 97.12 173 ALA B O 1
ATOM 4396 N N . LEU B 1 174 ? 14.57 16.172 11.672 1 96.19 174 LEU B N 1
ATOM 4397 C CA . LEU B 1 174 ? 15.367 14.961 11.531 1 96.19 174 LEU B CA 1
ATOM 4398 C C . LEU B 1 174 ? 14.492 13.789 11.102 1 96.19 174 LEU B C 1
ATOM 4400 O O . LEU B 1 174 ? 13.375 13.625 11.594 1 96.19 174 LEU B O 1
ATOM 4404 N N . GLU B 1 175 ? 14.953 13.109 10.18 1 95.75 175 GLU B N 1
ATOM 4405 C CA . GLU B 1 175 ? 14.305 11.867 9.781 1 95.75 175 GLU B CA 1
ATOM 4406 C C . GLU B 1 175 ? 14.977 10.656 10.43 1 95.75 175 GLU B C 1
ATOM 4408 O O . GLU B 1 175 ? 16.156 10.391 10.188 1 95.75 175 GLU B O 1
ATOM 4413 N N . ILE B 1 176 ? 14.234 9.969 11.203 1 94.62 176 ILE B N 1
ATOM 4414 C CA . ILE B 1 176 ? 14.734 8.789 11.898 1 94.62 176 ILE B CA 1
ATOM 4415 C C . ILE B 1 176 ? 14.18 7.531 11.234 1 94.62 176 ILE B C 1
ATOM 4417 O O . ILE B 1 176 ? 12.977 7.266 11.297 1 94.62 176 ILE B O 1
ATOM 4421 N N . LEU B 1 177 ? 15.062 6.793 10.648 1 90.69 177 LEU B N 1
ATOM 4422 C CA . LEU B 1 177 ? 14.656 5.59 9.938 1 90.69 177 LEU B CA 1
ATOM 4423 C C . LEU B 1 177 ? 14.68 4.375 10.859 1 90.69 177 LEU B C 1
ATOM 4425 O O . LEU B 1 177 ? 15.375 3.395 10.586 1 90.69 177 LEU B O 1
ATOM 4429 N N . GLN B 1 178 ? 14.008 4.453 11.906 1 91.12 178 GLN B N 1
ATOM 4430 C CA . GLN B 1 178 ? 13.773 3.412 12.898 1 91.12 178 GLN B CA 1
ATOM 4431 C C . GLN B 1 178 ? 12.289 3.289 13.234 1 91.12 178 GLN B C 1
ATOM 4433 O O . GLN B 1 178 ? 11.508 4.199 12.961 1 91.12 178 GLN B O 1
ATOM 4438 N N . PRO B 1 179 ? 11.945 2.123 13.766 1 90.5 179 PRO B N 1
ATOM 4439 C CA . PRO B 1 179 ? 10.555 1.998 14.219 1 90.5 179 PRO B CA 1
ATOM 4440 C C . PRO B 1 179 ? 10.18 3.041 15.273 1 90.5 179 PRO B C 1
ATOM 4442 O O . PRO B 1 179 ? 11.055 3.566 15.961 1 90.5 179 PRO B O 1
ATOM 4445 N N . TRP B 1 180 ? 8.93 3.324 15.344 1 94.19 180 TRP B N 1
ATOM 4446 C CA . TRP B 1 180 ? 8.406 4.273 16.328 1 94.19 180 TRP B CA 1
ATOM 4447 C C . TRP B 1 180 ? 8.914 3.943 17.719 1 94.19 180 TRP B C 1
ATOM 4449 O O . TRP B 1 180 ? 9.117 2.773 18.062 1 94.19 180 TRP B O 1
ATOM 4459 N N . PRO B 1 181 ? 9.219 4.949 18.516 1 93.88 181 PRO B N 1
ATOM 4460 C CA . PRO B 1 181 ? 9.555 4.68 19.922 1 93.88 181 PRO B CA 1
ATOM 4461 C C . PRO B 1 181 ? 8.398 4.039 20.688 1 93.88 181 PRO B C 1
ATOM 4463 O O . PRO B 1 181 ? 7.266 4.023 20.203 1 93.88 181 PRO B O 1
ATOM 4466 N N . LYS B 1 182 ? 8.711 3.561 21.844 1 91.5 182 LYS B N 1
ATOM 4467 C CA . LYS B 1 182 ? 7.758 2.814 22.656 1 91.5 182 LYS B CA 1
ATOM 4468 C C . LYS B 1 182 ? 6.57 3.686 23.047 1 91.5 182 LYS B C 1
ATOM 4470 O O . LYS B 1 182 ? 5.484 3.174 23.328 1 91.5 182 LYS B O 1
ATOM 4475 N N . SER B 1 183 ? 6.844 4.969 23.047 1 92.88 183 SER B N 1
ATOM 4476 C CA . SER B 1 183 ? 5.797 5.902 23.453 1 92.88 183 SER B CA 1
ATOM 4477 C C . SER B 1 183 ? 4.727 6.035 22.375 1 92.88 183 SER B C 1
ATOM 4479 O O . SER B 1 183 ? 3.639 6.555 22.625 1 92.88 183 SER B O 1
ATOM 4481 N N . CYS B 1 184 ? 5.004 5.645 21.141 1 93.56 184 CYS B N 1
ATOM 4482 C CA . CYS B 1 184 ? 4.078 5.758 20.016 1 93.56 184 CYS B CA 1
ATOM 4483 C C . CYS B 1 184 ? 3.471 4.402 19.672 1 93.56 184 CYS B C 1
ATOM 4485 O O . CYS B 1 184 ? 4.148 3.377 19.766 1 93.56 184 CYS B O 1
ATOM 4487 N N . GLU B 1 185 ? 2.217 4.473 19.375 1 90.5 185 GLU B N 1
ATOM 4488 C CA . GLU B 1 185 ? 1.548 3.225 19.016 1 90.5 185 GLU B CA 1
ATOM 4489 C C . GLU B 1 185 ? 0.441 3.459 18 1 90.5 185 GLU B C 1
ATOM 4491 O O . GLU B 1 185 ? -0.229 4.492 18.031 1 90.5 185 GLU B O 1
ATOM 4496 N N . LEU B 1 186 ? 0.49 2.578 17.047 1 83.5 186 LEU B N 1
ATOM 4497 C CA . LEU B 1 186 ? -0.694 2.535 16.188 1 83.5 186 LEU B CA 1
ATOM 4498 C C . LEU B 1 186 ? -1.768 1.64 16.797 1 83.5 186 LEU B C 1
ATOM 4500 O O . LEU B 1 186 ? -1.522 0.46 17.062 1 83.5 186 LEU B O 1
ATOM 4504 N N . GLU B 1 187 ? -2.801 2.227 17.156 1 70.88 187 GLU B N 1
ATOM 4505 C CA . GLU B 1 187 ? -3.879 1.599 17.906 1 70.88 187 GLU B CA 1
ATOM 4506 C C . GLU B 1 187 ? -4.5 0.443 17.141 1 70.88 187 GLU B C 1
ATOM 4508 O O . GLU B 1 187 ? -4.496 0.447 15.898 1 70.88 187 GLU B O 1
ATOM 4513 N N . GLN B 1 188 ? -4.938 -0.51 17.906 1 74.25 188 GLN B N 1
ATOM 4514 C CA . GLN B 1 188 ? -5.598 -1.713 17.406 1 74.25 188 GLN B CA 1
ATOM 4515 C C . GLN B 1 188 ? -6.785 -1.36 16.516 1 74.25 188 GLN B C 1
ATOM 4517 O O . GLN B 1 188 ? -7.023 -2.018 15.508 1 74.25 188 GLN B O 1
ATOM 4522 N N . ASN B 1 189 ? -7.301 -0.244 16.859 1 78.06 189 ASN B N 1
ATOM 4523 C CA . ASN B 1 189 ? -8.508 0.079 16.109 1 78.06 189 ASN B CA 1
ATOM 4524 C C . ASN B 1 189 ? -8.188 0.588 14.711 1 78.06 189 ASN B C 1
ATOM 4526 O O . ASN B 1 189 ? -9.031 0.536 13.82 1 78.06 189 ASN B O 1
ATOM 4530 N N . VAL B 1 190 ? -6.945 1.027 14.57 1 86.62 190 VAL B N 1
ATOM 4531 C CA . VAL B 1 190 ? -6.547 1.471 13.234 1 86.62 190 VAL B CA 1
ATOM 4532 C C . VAL B 1 190 ? -6.469 0.272 12.297 1 86.62 190 VAL B C 1
ATOM 4534 O O . VAL B 1 190 ? -6.832 0.372 11.117 1 86.62 190 VAL B O 1
ATOM 4537 N N . LYS B 1 191 ? -6.16 -0.825 12.891 1 86.25 191 LYS B N 1
ATOM 4538 C CA . LYS B 1 191 ? -6.027 -2.035 12.086 1 86.25 191 LYS B CA 1
ATOM 4539 C C . LYS B 1 191 ? -7.383 -2.488 11.547 1 86.25 191 LYS B C 1
ATOM 4541 O O . LYS B 1 191 ? -7.473 -3.016 10.438 1 86.25 191 LYS B O 1
ATOM 4546 N N . LYS B 1 192 ? -8.328 -2.262 12.328 1 87.75 192 LYS B N 1
ATOM 4547 C CA . LYS B 1 192 ? -9.672 -2.631 11.891 1 87.75 192 LYS B CA 1
ATOM 4548 C C . LYS B 1 192 ? -10.164 -1.715 10.773 1 87.75 192 LYS B C 1
ATOM 4550 O O . LYS B 1 192 ? -10.992 -2.113 9.953 1 87.75 192 LYS B O 1
ATOM 4555 N N . TRP B 1 193 ? -9.578 -0.534 10.734 1 92.56 193 TRP B N 1
ATOM 4556 C CA . TRP B 1 193 ? -9.969 0.517 9.805 1 92.56 193 TRP B CA 1
ATOM 4557 C C . TRP B 1 193 ? -9.07 0.506 8.57 1 92.56 193 TRP B C 1
ATOM 4559 O O . TRP B 1 193 ? -9.539 0.279 7.453 1 92.56 193 TRP B O 1
ATOM 4569 N N . LEU B 1 194 ? -7.777 0.511 8.766 1 92.94 194 LEU B N 1
ATOM 4570 C CA . LEU B 1 194 ? -6.836 0.649 7.656 1 92.94 194 LEU B CA 1
ATOM 4571 C C . LEU B 1 194 ? -6.137 -0.675 7.371 1 92.94 194 LEU B C 1
ATOM 4573 O O . LEU B 1 194 ? -5.375 -0.784 6.406 1 92.94 194 LEU B O 1
ATOM 4577 N N . GLY B 1 195 ? -6.336 -1.612 8.211 1 89.25 195 GLY B N 1
ATOM 4578 C CA . GLY B 1 195 ? -5.727 -2.914 7.992 1 89.25 195 GLY B CA 1
ATOM 4579 C C . GLY B 1 195 ? -4.355 -3.045 8.625 1 89.25 195 GLY B C 1
ATOM 4580 O O . GLY B 1 195 ? -3.803 -2.064 9.133 1 89.25 195 GLY B O 1
ATOM 4581 N N . LYS B 1 196 ? -3.828 -4.203 8.531 1 87.19 196 LYS B N 1
ATOM 4582 C CA . LYS B 1 196 ? -2.537 -4.516 9.141 1 87.19 196 LYS B CA 1
ATOM 4583 C C . LYS B 1 196 ? -1.396 -3.842 8.383 1 87.19 196 LYS B C 1
ATOM 4585 O O . LYS B 1 196 ? -0.33 -3.592 8.945 1 87.19 196 LYS B O 1
ATOM 4590 N N . LYS B 1 197 ? -1.645 -3.59 7.16 1 83.81 197 LYS B N 1
ATOM 4591 C CA . LYS B 1 197 ? -0.62 -2.951 6.34 1 83.81 197 LYS B CA 1
ATOM 4592 C C . LYS B 1 197 ? -0.31 -1.544 6.84 1 83.81 197 LYS B C 1
ATOM 4594 O O . LYS B 1 197 ? 0.722 -0.968 6.492 1 83.81 197 LYS B O 1
ATOM 4599 N N . ALA B 1 198 ? -1.147 -0.986 7.684 1 88.62 198 ALA B N 1
ATOM 4600 C CA . ALA B 1 198 ? -0.917 0.328 8.273 1 88.62 198 ALA B CA 1
ATOM 4601 C C . ALA B 1 198 ? 0.335 0.323 9.148 1 88.62 198 ALA B C 1
ATOM 4603 O O . ALA B 1 198 ? 0.863 1.382 9.492 1 88.62 198 ALA B O 1
ATOM 4604 N N . LYS B 1 199 ? 0.821 -0.86 9.453 1 86.19 199 LYS B N 1
ATOM 4605 C CA . LYS B 1 199 ? 2.033 -0.989 10.258 1 86.19 199 LYS B CA 1
ATOM 4606 C C . LYS B 1 199 ? 3.223 -0.323 9.578 1 86.19 199 LYS B C 1
ATOM 4608 O O . LYS B 1 199 ? 4.188 0.067 10.234 1 86.19 199 LYS B O 1
ATOM 4613 N N . GLN B 1 200 ? 3.131 -0.175 8.281 1 86.81 200 GLN B N 1
ATOM 4614 C CA . GLN B 1 200 ? 4.223 0.444 7.531 1 86.81 200 GLN B CA 1
ATOM 4615 C C . GLN B 1 200 ? 4.414 1.899 7.945 1 86.81 200 GLN B C 1
ATOM 4617 O O . GLN B 1 200 ? 5.48 2.477 7.723 1 86.81 200 GLN B O 1
ATOM 4622 N N . PHE B 1 201 ? 3.385 2.465 8.625 1 87.25 201 PHE B N 1
ATOM 4623 C CA . PHE B 1 201 ? 3.453 3.85 9.078 1 87.25 201 PHE B CA 1
ATOM 4624 C C . PHE B 1 201 ? 4.453 3.998 10.219 1 87.25 201 PHE B C 1
ATOM 4626 O O . PHE B 1 201 ? 4.934 5.102 10.492 1 87.25 201 PHE B O 1
ATOM 4633 N N . THR B 1 202 ? 4.805 2.893 10.867 1 89.88 202 THR B N 1
ATOM 4634 C CA . THR B 1 202 ? 5.555 2.979 12.117 1 89.88 202 THR B CA 1
ATOM 4635 C C . THR B 1 202 ? 7.043 2.738 11.867 1 89.88 202 THR B C 1
ATOM 4637 O O . THR B 1 202 ? 7.82 2.6 12.812 1 89.88 202 THR B O 1
ATOM 4640 N N . ARG B 1 203 ? 7.473 2.768 10.617 1 89.25 203 ARG B N 1
ATOM 4641 C CA . ARG B 1 203 ? 8.836 2.385 10.273 1 89.25 203 ARG B CA 1
ATOM 4642 C C . ARG B 1 203 ? 9.789 3.572 10.398 1 89.25 203 ARG B C 1
ATOM 4644 O O . ARG B 1 203 ? 11.008 3.4 10.391 1 89.25 203 ARG B O 1
ATOM 4651 N N . SER B 1 204 ? 9.289 4.727 10.539 1 92.06 204 SER B N 1
ATOM 4652 C CA . SER B 1 204 ? 10.102 5.93 10.672 1 92.06 204 SER B CA 1
ATOM 4653 C C . SER B 1 204 ? 9.32 7.051 11.352 1 92.06 204 SER B C 1
ATOM 4655 O O . SER B 1 204 ? 8.094 6.965 11.492 1 92.06 204 SER B O 1
ATOM 4657 N N . PHE B 1 205 ? 10.016 7.988 11.805 1 95.12 205 PHE B N 1
ATOM 4658 C CA . PHE B 1 205 ? 9.398 9.172 12.398 1 95.12 205 PHE B CA 1
ATOM 4659 C C . PHE B 1 205 ? 10.312 10.375 12.281 1 95.12 205 PHE B C 1
ATOM 4661 O O . PHE B 1 205 ? 11.422 10.273 11.742 1 95.12 205 PHE B O 1
ATOM 4668 N N . TYR B 1 206 ? 9.766 11.547 12.727 1 97.06 206 TYR B N 1
ATOM 4669 C CA . TYR B 1 206 ? 10.5 12.797 12.562 1 97.06 206 TYR B CA 1
ATOM 4670 C C . TYR B 1 206 ? 10.602 13.547 13.883 1 97.06 206 TYR B C 1
ATOM 4672 O O . TYR B 1 206 ? 9.758 13.383 14.766 1 97.06 206 TYR B O 1
ATOM 4680 N N . LEU B 1 207 ? 11.656 14.281 14.016 1 97.62 207 LEU B N 1
ATOM 4681 C CA . LEU B 1 207 ? 11.875 15.141 15.18 1 97.62 207 LEU B CA 1
ATOM 4682 C C . LEU B 1 207 ? 12.086 16.594 14.75 1 97.62 207 LEU B C 1
ATOM 4684 O O . LEU B 1 207 ? 12.867 16.859 13.828 1 97.62 207 LEU B O 1
ATOM 4688 N N . VAL B 1 208 ? 11.367 17.469 15.383 1 97.31 208 VAL B N 1
ATOM 4689 C CA . VAL B 1 208 ? 11.469 18.891 15.039 1 97.31 208 VAL B CA 1
ATOM 4690 C C . VAL B 1 208 ? 12.062 19.672 16.219 1 97.31 208 VAL B C 1
ATOM 4692 O O . VAL B 1 208 ? 12 19.203 17.359 1 97.31 208 VAL B O 1
ATOM 4695 N N . ALA B 1 209 ? 12.578 20.812 15.906 1 94.56 209 ALA B N 1
ATOM 4696 C CA . ALA B 1 209 ? 13.289 21.625 16.891 1 94.56 209 ALA B CA 1
ATOM 4697 C C . ALA B 1 209 ? 12.305 22.422 17.75 1 94.56 209 ALA B C 1
ATOM 4699 O O . ALA B 1 209 ? 12.234 23.641 17.625 1 94.56 209 ALA B O 1
ATOM 4700 N N . LYS B 1 210 ? 11.594 21.812 18.578 1 92.69 210 LYS B N 1
ATOM 4701 C CA . LYS B 1 210 ? 10.648 22.453 19.484 1 92.69 210 LYS B CA 1
ATOM 4702 C C . LYS B 1 210 ? 10.875 21.984 20.922 1 92.69 210 LYS B C 1
ATOM 4704 O O . LYS B 1 210 ? 10.852 20.781 21.203 1 92.69 210 LYS B O 1
ATOM 4709 N N . GLN B 1 211 ? 11.039 22.922 21.781 1 87.62 211 GLN B N 1
ATOM 4710 C CA . GLN B 1 211 ? 11.289 22.625 23.188 1 87.62 211 GLN B CA 1
ATOM 4711 C C . GLN B 1 211 ? 10 22.656 24 1 87.62 211 GLN B C 1
ATOM 4713 O O . GLN B 1 211 ? 9.031 23.312 23.609 1 87.62 211 GLN B O 1
ATOM 4718 N N . PRO B 1 212 ? 10.07 21.828 25.078 1 86 212 PRO B N 1
ATOM 4719 C CA . PRO B 1 212 ? 8.914 21.922 25.969 1 86 212 PRO B CA 1
ATOM 4720 C C . PRO B 1 212 ? 8.781 23.297 26.609 1 86 212 PRO B C 1
ATOM 4722 O O . PRO B 1 212 ? 9.789 24 26.797 1 86 212 PRO B O 1
ATOM 4725 N N . SER B 1 213 ? 7.598 23.625 26.938 1 77.75 213 SER B N 1
ATOM 4726 C CA . SER B 1 213 ? 7.367 24.922 27.562 1 77.75 213 SER B CA 1
ATOM 4727 C C . SER B 1 213 ? 8.039 25 28.938 1 77.75 213 SER B C 1
ATOM 4729 O O . SER B 1 213 ? 8 24.031 29.703 1 77.75 213 SER B O 1
ATOM 4731 N N . GLY B 1 214 ? 8.703 26.047 29.297 1 69.81 214 GLY B N 1
ATOM 4732 C CA . GLY B 1 214 ? 9.234 26.344 30.609 1 69.81 214 GLY B CA 1
ATOM 4733 C C . GLY B 1 214 ? 10.633 25.797 30.828 1 69.81 214 GLY B C 1
ATOM 4734 O O . GLY B 1 214 ? 11.25 26.047 31.859 1 69.81 214 GLY B O 1
ATOM 4735 N N . GLN B 1 215 ? 11.07 24.906 30 1 67.25 215 GLN B N 1
ATOM 4736 C CA . GLN B 1 215 ? 12.406 24.359 30.188 1 67.25 215 GLN B CA 1
ATOM 4737 C C . GLN B 1 215 ? 13.367 24.828 29.094 1 67.25 215 GLN B C 1
ATOM 4739 O O . GLN B 1 215 ? 12.961 25.016 27.953 1 67.25 215 GLN B O 1
ATOM 4744 N N . ASP B 1 216 ? 14.422 25.25 29.656 1 66.62 216 ASP B N 1
ATOM 4745 C CA . ASP B 1 216 ? 15.461 25.672 28.703 1 66.62 216 ASP B CA 1
ATOM 4746 C C . ASP B 1 216 ? 16.422 24.531 28.406 1 66.62 216 ASP B C 1
ATOM 4748 O O . ASP B 1 216 ? 17.562 24.516 28.891 1 66.62 216 ASP B O 1
ATOM 4752 N N . ASP B 1 217 ? 15.883 23.484 27.828 1 77.06 217 ASP B N 1
ATOM 4753 C CA . ASP B 1 217 ? 16.734 22.391 27.391 1 77.06 217 ASP B CA 1
ATOM 4754 C C . ASP B 1 217 ? 16.984 22.453 25.891 1 77.06 217 ASP B C 1
ATOM 4756 O O . ASP B 1 217 ? 16.203 21.906 25.094 1 77.06 217 ASP B O 1
ATOM 4760 N N . LYS B 1 218 ? 18.078 22.953 25.516 1 82.62 218 LYS B N 1
ATOM 4761 C CA . LYS B 1 218 ? 18.453 23.297 24.156 1 82.62 218 LYS B CA 1
ATOM 4762 C C . LYS B 1 218 ? 18.766 22.047 23.328 1 82.62 218 LYS B C 1
ATOM 4764 O O . LYS B 1 218 ? 19.031 22.125 22.125 1 82.62 218 LYS B O 1
ATOM 4769 N N . GLU B 1 219 ? 18.578 20.969 23.938 1 90.38 219 GLU B N 1
ATOM 4770 C CA . GLU B 1 219 ? 18.953 19.75 23.234 1 90.38 219 GLU B CA 1
ATOM 4771 C C . GLU B 1 219 ? 17.734 18.859 22.984 1 90.38 219 GLU B C 1
ATOM 4773 O O . GLU B 1 219 ? 17.859 17.734 22.516 1 90.38 219 GLU B O 1
ATOM 4778 N N . VAL B 1 220 ? 16.609 19.375 23.25 1 93.44 220 VAL B N 1
ATOM 4779 C CA . VAL B 1 220 ? 15.414 18.531 23.234 1 93.44 220 VAL B CA 1
ATOM 4780 C C . VAL B 1 220 ? 14.656 18.734 21.922 1 93.44 220 VAL B C 1
ATOM 4782 O O . VAL B 1 220 ? 14.547 19.859 21.422 1 93.44 220 VAL B O 1
ATOM 4785 N N . TRP B 1 221 ? 14.234 17.594 21.359 1 96.25 221 TRP B N 1
ATOM 4786 C CA . TRP B 1 221 ? 13.438 17.531 20.125 1 96.25 221 TRP B CA 1
ATOM 4787 C C . TRP B 1 221 ? 12.008 17.109 20.438 1 96.25 221 TRP B C 1
ATOM 4789 O O . TRP B 1 221 ? 11.766 16.344 21.375 1 96.25 221 TRP B O 1
ATOM 4799 N N . ARG B 1 222 ? 11.125 17.594 19.641 1 96.75 222 ARG B N 1
ATOM 4800 C CA . ARG B 1 222 ? 9.75 17.094 19.719 1 96.75 222 ARG B CA 1
ATOM 4801 C C . ARG B 1 222 ? 9.461 16.141 18.562 1 96.75 222 ARG B C 1
ATOM 4803 O O . ARG B 1 222 ? 9.852 16.391 17.422 1 96.75 222 ARG B O 1
ATOM 4810 N N . ILE B 1 223 ? 8.758 15.086 18.859 1 97.19 223 ILE B N 1
ATOM 4811 C CA . ILE B 1 223 ? 8.398 14.125 17.828 1 97.19 223 ILE B CA 1
ATOM 4812 C C . ILE B 1 223 ? 7.309 14.703 16.938 1 97.19 223 ILE B C 1
ATOM 4814 O O . ILE B 1 223 ? 6.418 15.414 17.422 1 97.19 223 ILE B O 1
ATOM 4818 N N . SER B 1 224 ? 7.457 14.508 15.633 1 96.5 224 SER B N 1
ATOM 4819 C CA . SER B 1 224 ? 6.449 14.914 14.664 1 96.5 224 SER B CA 1
ATOM 4820 C C . SER B 1 224 ? 5.895 13.711 13.906 1 96.5 224 SER B C 1
ATOM 4822 O O . SER B 1 224 ? 6.656 12.922 13.344 1 96.5 224 SER B O 1
ATOM 4824 N N . LEU B 1 225 ? 4.582 13.625 13.891 1 93 225 LEU B N 1
ATOM 4825 C CA . LEU B 1 225 ? 3.912 12.531 13.195 1 93 225 LEU B CA 1
ATOM 4826 C C . LEU B 1 225 ? 3.037 13.062 12.062 1 93 225 LEU B C 1
ATOM 4828 O O . LEU B 1 225 ? 2.045 12.43 11.695 1 93 225 LEU B O 1
ATOM 4832 N N . SER B 1 226 ? 3.43 14.18 11.531 1 93.12 226 SER B N 1
ATOM 4833 C CA . SER B 1 226 ? 2.664 14.852 10.492 1 93.12 226 SER B CA 1
ATOM 4834 C C . SER B 1 226 ? 2.604 14.008 9.219 1 93.12 226 SER B C 1
ATOM 4836 O O . SER B 1 226 ? 1.601 14.023 8.5 1 93.12 226 SER B O 1
ATOM 4838 N N . ARG B 1 227 ? 3.635 13.336 8.945 1 92.69 227 ARG B N 1
ATOM 4839 C CA . ARG B 1 227 ? 3.652 12.516 7.738 1 92.69 227 ARG B CA 1
ATOM 4840 C C . ARG B 1 227 ? 2.588 11.43 7.805 1 92.69 227 ARG B C 1
ATOM 4842 O O . ARG B 1 227 ? 1.846 11.219 6.84 1 92.69 227 ARG B O 1
ATOM 4849 N N . VAL B 1 228 ? 2.57 10.727 8.883 1 93.62 228 VAL B N 1
ATOM 4850 C CA . VAL B 1 228 ? 1.605 9.648 9.047 1 93.62 228 VAL B CA 1
ATOM 4851 C C . VAL B 1 228 ? 0.187 10.211 9.008 1 93.62 228 VAL B C 1
ATOM 4853 O O . VAL B 1 228 ? -0.715 9.602 8.43 1 93.62 228 VAL B O 1
ATOM 4856 N N . GLU B 1 229 ? 0.027 11.359 9.586 1 94.69 229 GLU B N 1
ATOM 4857 C CA . GLU B 1 229 ? -1.279 12.016 9.547 1 94.69 229 GLU B CA 1
ATOM 4858 C C . GLU B 1 229 ? -1.723 12.281 8.117 1 94.69 229 GLU B C 1
ATOM 4860 O O . GLU B 1 229 ? -2.871 12.016 7.754 1 94.69 229 GLU B O 1
ATOM 4865 N N . LYS B 1 230 ? -0.851 12.781 7.383 1 94.62 230 LYS B N 1
ATOM 4866 C CA . LYS B 1 230 ? -1.158 13.062 5.984 1 94.62 230 LYS B CA 1
ATOM 4867 C C . LYS B 1 230 ? -1.474 11.773 5.227 1 94.62 230 LYS B C 1
ATOM 4869 O O . LYS B 1 230 ? -2.416 11.727 4.434 1 94.62 230 LYS B O 1
ATOM 4874 N N . GLU B 1 231 ? -0.691 10.773 5.484 1 92.69 231 GLU B N 1
ATOM 4875 C CA . GLU B 1 231 ? -0.917 9.492 4.816 1 92.69 231 GLU B CA 1
ATOM 4876 C C . GLU B 1 231 ? -2.295 8.93 5.152 1 92.69 231 GLU B C 1
ATOM 4878 O O . GLU B 1 231 ? -3 8.43 4.273 1 92.69 231 GLU B O 1
ATOM 4883 N N . ILE B 1 232 ? -2.68 9.047 6.359 1 93.44 232 ILE B N 1
ATOM 4884 C CA . ILE B 1 232 ? -3.98 8.555 6.797 1 93.44 232 ILE B CA 1
ATOM 4885 C C . ILE B 1 232 ? -5.09 9.375 6.141 1 93.44 232 ILE B C 1
ATOM 4887 O O . ILE B 1 232 ? -6.07 8.82 5.645 1 93.44 232 ILE B O 1
ATOM 4891 N N . MET B 1 233 ? -4.863 10.656 6.102 1 95.31 233 MET B N 1
ATOM 4892 C CA . MET B 1 233 ? -5.871 11.531 5.504 1 95.31 233 MET B CA 1
ATOM 4893 C C . MET B 1 233 ? -6.039 11.227 4.02 1 95.31 233 MET B C 1
ATOM 4895 O O . MET B 1 233 ? -7.152 11.273 3.494 1 95.31 233 MET B O 1
ATOM 4899 N N . ASN B 1 234 ? -4.965 10.891 3.369 1 91.25 234 ASN B N 1
ATOM 4900 C CA . ASN B 1 234 ? -5 10.625 1.936 1 91.25 234 ASN B CA 1
ATOM 4901 C C . ASN B 1 234 ? -5.523 9.227 1.636 1 91.25 234 ASN B C 1
ATOM 4903 O O . ASN B 1 234 ? -5.938 8.938 0.511 1 91.25 234 ASN B O 1
ATOM 4907 N N . ASP B 1 235 ? -5.477 8.383 2.598 1 91 235 ASP B N 1
ATOM 4908 C CA . ASP B 1 235 ? -5.953 7.008 2.467 1 91 235 ASP B CA 1
ATOM 4909 C C . ASP B 1 235 ? -6.934 6.656 3.586 1 91 235 ASP B C 1
ATOM 4911 O O . ASP B 1 235 ? -6.785 5.625 4.242 1 91 235 ASP B O 1
ATOM 4915 N N . HIS B 1 236 ? -7.891 7.434 3.721 1 94.56 236 HIS B N 1
ATOM 4916 C CA . HIS B 1 236 ? -8.703 7.422 4.93 1 94.56 236 HIS B CA 1
ATOM 4917 C C . HIS B 1 236 ? -9.844 6.418 4.82 1 94.56 236 HIS B C 1
ATOM 4919 O O . HIS B 1 236 ? -10.516 6.125 5.812 1 94.56 236 HIS B O 1
ATOM 4925 N N . GLY B 1 237 ? -10.102 5.926 3.705 1 93.81 237 GLY B N 1
ATOM 4926 C CA . GLY B 1 237 ? -11.227 5.016 3.553 1 93.81 237 GLY B CA 1
ATOM 4927 C C . GLY B 1 237 ? -10.93 3.613 4.043 1 93.81 237 GLY B C 1
ATOM 4928 O O . GLY B 1 237 ? -9.766 3.221 4.152 1 93.81 237 GLY B O 1
ATOM 4929 N N . ASN B 1 238 ? -11.984 2.965 4.383 1 93.69 238 ASN B N 1
ATOM 4930 C CA . ASN B 1 238 ? -11.852 1.538 4.652 1 93.69 238 ASN B CA 1
ATOM 4931 C C . ASN B 1 238 ? -11.695 0.736 3.363 1 93.69 238 ASN B C 1
ATOM 4933 O O . ASN B 1 238 ? -10.953 -0.249 3.326 1 93.69 238 ASN B O 1
ATOM 4937 N N . THR B 1 239 ? -12.453 1.21 2.371 1 93.88 239 THR B N 1
ATOM 4938 C CA . THR B 1 239 ? -12.281 0.593 1.061 1 93.88 239 THR B CA 1
ATOM 4939 C C . THR B 1 239 ? -11.086 1.195 0.332 1 93.88 239 THR B C 1
ATOM 4941 O O . THR B 1 239 ? -10.766 2.371 0.516 1 93.88 239 THR B O 1
ATOM 4944 N N . LYS B 1 240 ? -10.523 0.467 -0.513 1 92.56 240 LYS B N 1
ATOM 4945 C CA . LYS B 1 240 ? -9.344 0.895 -1.265 1 92.56 240 LYS B CA 1
ATOM 4946 C C . LYS B 1 240 ? -9.711 1.941 -2.312 1 92.56 240 LYS B C 1
ATOM 4948 O O . LYS B 1 240 ? -8.844 2.67 -2.801 1 92.56 240 LYS B O 1
ATOM 4953 N N . SER B 1 241 ? -10.93 2.074 -2.688 1 90.69 241 SER B N 1
ATOM 4954 C CA . SER B 1 241 ? -11.375 2.957 -3.764 1 90.69 241 SER B CA 1
ATOM 4955 C C . SER B 1 241 ? -12.008 4.227 -3.209 1 90.69 241 SER B C 1
ATOM 4957 O O . SER B 1 241 ? -12.492 5.066 -3.971 1 90.69 241 SER B O 1
ATOM 4959 N N . CYS B 1 242 ? -11.992 4.379 -1.937 1 94.06 242 CYS B N 1
ATOM 4960 C CA . CYS B 1 242 ? -12.594 5.562 -1.333 1 94.06 242 CYS B CA 1
ATOM 4961 C C . CYS B 1 242 ? -12.008 6.836 -1.929 1 94.06 242 CYS B C 1
ATOM 4963 O O . CYS B 1 242 ? -10.797 7.047 -1.879 1 94.06 242 CYS B O 1
ATOM 4965 N N . CYS B 1 243 ? -12.867 7.68 -2.492 1 93.38 243 CYS B N 1
ATOM 4966 C CA . CYS B 1 243 ? -12.555 9.016 -2.988 1 93.38 243 CYS B CA 1
ATOM 4967 C C . CYS B 1 243 ? -11.664 8.945 -4.223 1 93.38 243 CYS B C 1
ATOM 4969 O O . CYS B 1 243 ? -10.953 9.898 -4.535 1 93.38 243 CYS B O 1
ATOM 4971 N N . GLU B 1 244 ? -11.625 7.805 -4.82 1 89.94 244 GLU B N 1
ATOM 4972 C CA . GLU B 1 244 ? -10.82 7.68 -6.027 1 89.94 244 GLU B CA 1
ATOM 4973 C C . GLU B 1 244 ? -11.641 7.969 -7.277 1 89.94 244 GLU B C 1
ATOM 4975 O O . GLU B 1 244 ? -11.102 8.07 -8.375 1 89.94 244 GLU B O 1
ATOM 4980 N N . SER B 1 245 ? -12.898 8.016 -7.156 1 86.25 245 SER B N 1
ATOM 4981 C CA . SER B 1 245 ? -13.836 8.406 -8.203 1 86.25 245 SER B CA 1
ATOM 4982 C C . SER B 1 245 ? -15.016 9.188 -7.625 1 86.25 245 SER B C 1
ATOM 4984 O O . SER B 1 245 ? -15.164 9.281 -6.406 1 86.25 245 SER B O 1
ATOM 4986 N N . TYR B 1 246 ? -15.742 9.766 -8.492 1 87 246 TYR B N 1
ATOM 4987 C CA . TYR B 1 246 ? -16.891 10.547 -8.055 1 87 246 TYR B CA 1
ATOM 4988 C C . TYR B 1 246 ? -17.875 9.68 -7.273 1 87 246 TYR B C 1
ATOM 4990 O O . TYR B 1 246 ? -18.438 10.117 -6.266 1 87 246 TYR B O 1
ATOM 4998 N N . ASP B 1 247 ? -17.969 8.453 -7.699 1 86.56 247 ASP B N 1
ATOM 4999 C CA . ASP B 1 247 ? -18.969 7.547 -7.129 1 86.56 247 ASP B CA 1
ATOM 5000 C C . ASP B 1 247 ? -18.516 7.035 -5.766 1 86.56 247 ASP B C 1
ATOM 5002 O O . ASP B 1 247 ? -19.328 6.527 -4.988 1 86.56 247 ASP B O 1
ATOM 5006 N N . THR B 1 248 ? -17.25 7.121 -5.473 1 91.12 248 THR B N 1
ATOM 5007 C CA . THR B 1 248 ? -16.75 6.566 -4.223 1 91.12 248 THR B CA 1
ATOM 5008 C C . THR B 1 248 ? -16.328 7.684 -3.27 1 91.12 248 THR B C 1
ATOM 5010 O O . THR B 1 248 ? -15.594 7.445 -2.309 1 91.12 248 THR B O 1
ATOM 5013 N N . LYS B 1 249 ? -16.844 8.875 -3.521 1 94.69 249 LYS B N 1
ATOM 5014 C CA . LYS B 1 249 ? -16.516 10.023 -2.686 1 94.69 249 LYS B CA 1
ATOM 5015 C C . LYS B 1 249 ? -17.141 9.906 -1.305 1 94.69 249 LYS B C 1
ATOM 5017 O O . LYS B 1 249 ? -18.297 9.492 -1.181 1 94.69 249 LYS B O 1
ATOM 5022 N N . CYS B 1 250 ? -16.406 10.234 -0.298 1 97.81 250 CYS B N 1
ATOM 5023 C CA . CYS B 1 250 ? -16.953 10.289 1.053 1 97.81 250 CYS B CA 1
ATOM 5024 C C . CYS B 1 250 ? -16.953 11.719 1.588 1 97.81 250 CYS B C 1
ATOM 5026 O O . CYS B 1 250 ? -16.453 12.633 0.921 1 97.81 250 CYS B O 1
ATOM 5028 N N . CYS B 1 251 ? -17.469 11.969 2.805 1 98.38 251 CYS B N 1
ATOM 5029 C CA . CYS B 1 251 ? -17.547 13.328 3.32 1 98.38 251 CYS B CA 1
ATOM 5030 C C . CYS B 1 251 ? -16.719 13.477 4.59 1 98.38 251 CYS B C 1
ATOM 5032 O O . CYS B 1 251 ? -16.891 14.438 5.34 1 98.38 251 CYS B O 1
ATOM 5034 N N . ARG B 1 252 ? -15.836 12.492 4.852 1 98.5 252 ARG B N 1
ATOM 5035 C CA . ARG B 1 252 ? -15.031 12.523 6.07 1 98.5 252 ARG B CA 1
ATOM 5036 C C . ARG B 1 252 ? -14.266 13.836 6.191 1 98.5 252 ARG B C 1
ATOM 5038 O O . ARG B 1 252 ? -14.406 14.547 7.188 1 98.5 252 ARG B O 1
ATOM 5045 N N . LYS B 1 253 ? -13.516 14.188 5.207 1 98 253 LYS B N 1
ATOM 5046 C CA . LYS B 1 253 ? -12.688 15.391 5.266 1 98 253 LYS B CA 1
ATOM 5047 C C . LYS B 1 253 ? -13.547 16.641 5.367 1 98 253 LYS B C 1
ATOM 5049 O O . LYS B 1 253 ? -13.172 17.609 6.027 1 98 253 LYS B O 1
ATOM 5054 N N . THR B 1 254 ? -14.695 16.609 4.699 1 98.06 254 THR B N 1
ATOM 5055 C CA . THR B 1 254 ? -15.625 17.719 4.805 1 98.06 254 THR B CA 1
ATOM 5056 C C . THR B 1 254 ? -16.094 17.906 6.246 1 98.06 254 THR B C 1
ATOM 5058 O O . THR B 1 254 ? -16.234 19.047 6.719 1 98.06 254 THR B O 1
ATOM 5061 N N . CYS B 1 255 ? -16.312 16.828 6.926 1 98.75 255 CYS B N 1
ATOM 5062 C CA . CYS B 1 255 ? -16.719 16.891 8.328 1 98.75 255 CYS B CA 1
ATOM 5063 C C . CYS B 1 255 ? -15.633 17.547 9.172 1 98.75 255 CYS B C 1
ATOM 5065 O O . CYS B 1 255 ? -15.938 18.359 10.055 1 98.75 255 CYS B O 1
ATOM 5067 N N . LEU B 1 256 ? -14.383 17.219 8.898 1 98.75 256 LEU B N 1
ATOM 5068 C CA . LEU B 1 256 ? -13.281 17.828 9.625 1 98.75 256 LEU B CA 1
ATOM 5069 C C . LEU B 1 256 ? -13.203 19.328 9.328 1 98.75 256 LEU B C 1
ATOM 5071 O O . LEU B 1 256 ? -12.977 20.141 10.234 1 98.75 256 LEU B O 1
ATOM 5075 N N . ARG B 1 257 ? -13.422 19.688 8.078 1 98.19 257 ARG B N 1
ATOM 5076 C CA . ARG B 1 257 ? -13.422 21.109 7.707 1 98.19 257 ARG B CA 1
ATOM 5077 C C . ARG B 1 257 ? -14.531 21.859 8.43 1 98.19 257 ARG B C 1
ATOM 5079 O O . ARG B 1 257 ? -14.328 23 8.867 1 98.19 257 ARG B O 1
ATOM 5086 N N . LEU B 1 258 ? -15.664 21.25 8.539 1 98.31 258 LEU B N 1
ATOM 5087 C CA . LEU B 1 258 ? -16.781 21.859 9.25 1 98.31 258 LEU B CA 1
ATOM 5088 C C . LEU B 1 258 ? -16.438 22.062 10.719 1 98.31 258 LEU B C 1
ATOM 5090 O O . LEU B 1 258 ? -16.719 23.125 11.281 1 98.31 258 LEU B O 1
ATOM 5094 N N . LEU B 1 259 ? -15.836 21.047 11.312 1 98.75 259 LEU B N 1
ATOM 5095 C CA . LEU B 1 259 ? -15.461 21.172 12.719 1 98.75 259 LEU B CA 1
ATOM 5096 C C . LEU B 1 259 ? -14.438 22.297 12.914 1 98.75 259 LEU B C 1
ATOM 5098 O O . LEU B 1 259 ? -14.562 23.109 13.828 1 98.75 259 LEU B O 1
ATOM 5102 N N . LYS B 1 260 ? -13.461 22.344 12.023 1 98 260 LYS B N 1
ATOM 5103 C CA . LYS B 1 260 ? -12.469 23.422 12.062 1 98 260 LYS B CA 1
ATOM 5104 C C . LYS B 1 260 ? -13.125 24.781 11.914 1 98 260 LYS B C 1
ATOM 5106 O O . LYS B 1 260 ? -12.742 25.75 12.594 1 98 260 LYS B O 1
ATOM 5111 N N . SER B 1 261 ? -14.055 24.828 11.023 1 97.31 261 SER B N 1
ATOM 5112 C CA . SER B 1 261 ? -14.773 26.078 10.805 1 97.31 261 SER B CA 1
ATOM 5113 C C . SER B 1 261 ? -15.547 26.5 12.047 1 97.31 261 SER B C 1
ATOM 5115 O O . SER B 1 261 ? -15.602 27.688 12.375 1 97.31 261 SER B O 1
ATOM 5117 N N . LEU B 1 262 ? -16.141 25.578 12.68 1 98 262 LEU B N 1
ATOM 5118 C CA . LEU B 1 262 ? -16.859 25.859 13.922 1 98 262 LEU B CA 1
ATOM 5119 C C . LEU B 1 262 ? -15.906 26.391 14.984 1 98 262 LEU B C 1
ATOM 5121 O O . LEU B 1 262 ? -16.234 27.359 15.68 1 98 262 LEU B O 1
ATOM 5125 N N . PHE B 1 263 ? -14.727 25.734 15.102 1 98.06 263 PHE B N 1
ATOM 5126 C CA . PHE B 1 263 ? -13.703 26.188 16.031 1 98.06 263 PHE B CA 1
ATOM 5127 C C . PHE B 1 263 ? -13.328 27.641 15.758 1 98.06 263 PHE B C 1
ATOM 5129 O O . PHE B 1 263 ? -13.258 28.453 16.688 1 98.06 263 PHE B O 1
ATOM 5136 N N . GLU B 1 264 ? -13.156 27.938 14.5 1 95.88 264 GLU B N 1
ATOM 5137 C CA . GLU B 1 264 ? -12.75 29.281 14.125 1 95.88 264 GLU B CA 1
ATOM 5138 C C . GLU B 1 264 ? -13.828 30.312 14.477 1 95.88 264 GLU B C 1
ATOM 5140 O O . GLU B 1 264 ? -13.523 31.391 14.977 1 95.88 264 GLU B O 1
ATOM 5145 N N . ALA B 1 265 ? -15.047 29.969 14.195 1 96.25 265 ALA B N 1
ATOM 5146 C CA . ALA B 1 265 ? -16.156 30.859 14.5 1 96.25 265 ALA B CA 1
ATOM 5147 C C . ALA B 1 265 ? -16.266 31.109 16 1 96.25 265 ALA B C 1
ATOM 5149 O O . ALA B 1 265 ? -16.453 32.25 16.438 1 96.25 265 ALA B O 1
ATOM 5150 N N . LEU B 1 266 ? -16.156 30.047 16.75 1 97.31 266 LEU B N 1
ATOM 5151 C CA . LEU B 1 266 ? -16.25 30.172 18.188 1 97.31 266 LEU B CA 1
ATOM 5152 C C . LEU B 1 266 ? -15.086 30.984 18.75 1 97.31 266 LEU B C 1
ATOM 5154 O O . LEU B 1 266 ? -15.266 31.797 19.656 1 97.31 266 LEU B O 1
ATOM 5158 N N . LYS B 1 267 ? -13.914 30.734 18.281 1 96.75 267 LYS B N 1
ATOM 5159 C CA . LYS B 1 267 ? -12.734 31.484 18.75 1 96.75 267 LYS B CA 1
ATOM 5160 C C . LYS B 1 267 ? -12.844 32.969 18.391 1 96.75 267 LYS B C 1
ATOM 5162 O O . LYS B 1 267 ? -12.344 33.812 19.125 1 96.75 267 LYS B O 1
ATOM 5167 N N . LYS B 1 268 ? -13.43 33.281 17.297 1 95.62 268 LYS B N 1
ATOM 5168 C CA . LYS B 1 268 ? -13.656 34.656 16.922 1 95.62 268 LYS B CA 1
ATOM 5169 C C . LYS B 1 268 ? -14.586 35.344 17.906 1 95.62 268 LYS B C 1
ATOM 5171 O O . LYS B 1 268 ? -14.367 36.5 18.281 1 95.62 268 LYS B O 1
ATOM 5176 N N . ASP B 1 269 ? -15.586 34.688 18.297 1 95.38 269 ASP B N 1
ATOM 5177 C CA . ASP B 1 269 ? -16.562 35.25 19.234 1 95.38 269 ASP B CA 1
ATOM 5178 C C . ASP B 1 269 ? -15.992 35.312 20.656 1 95.38 269 ASP B C 1
ATOM 5180 O O . ASP B 1 269 ? -16.359 36.188 21.438 1 95.38 269 ASP B O 1
ATOM 5184 N N . TYR B 1 270 ? -15.148 34.312 20.938 1 96.31 270 TYR B N 1
ATOM 5185 C CA . TYR B 1 270 ? -14.602 34.219 22.297 1 96.31 270 TYR B CA 1
ATOM 5186 C C . TYR B 1 270 ? -13.094 34 22.25 1 96.31 270 TYR B C 1
ATOM 5188 O O . TYR B 1 270 ? -12.594 33 22.75 1 96.31 270 TYR B O 1
ATOM 5196 N N . PRO B 1 271 ? -12.336 34.938 21.812 1 96.19 271 PRO B N 1
ATOM 5197 C CA . PRO B 1 271 ? -10.906 34.781 21.562 1 96.19 271 PRO B CA 1
ATOM 5198 C C . PRO B 1 271 ? -10.109 34.5 22.828 1 96.19 271 PRO B C 1
ATOM 5200 O O . PRO B 1 271 ? -9.141 33.75 22.812 1 96.19 271 PRO B O 1
ATOM 5203 N N . ARG B 1 272 ? -10.477 35.094 23.922 1 94.81 272 ARG B N 1
ATOM 5204 C CA . ARG B 1 272 ? -9.734 34.938 25.172 1 94.81 272 ARG B CA 1
ATOM 5205 C C . ARG B 1 272 ? -10.078 33.594 25.828 1 94.81 272 ARG B C 1
ATOM 5207 O O . ARG B 1 272 ? -9.188 32.844 26.188 1 94.81 272 ARG B O 1
ATOM 5214 N N . GLN B 1 273 ? -11.336 33.281 25.922 1 94.38 273 GLN B N 1
ATOM 5215 C CA . GLN B 1 273 ? -11.797 32.094 26.625 1 94.38 273 GLN B CA 1
ATOM 5216 C C . GLN B 1 273 ? -11.375 30.828 25.906 1 94.38 273 GLN B C 1
ATOM 5218 O O . GLN B 1 273 ? -11.164 29.797 26.547 1 94.38 273 GLN B O 1
ATOM 5223 N N . LEU B 1 274 ? -11.242 31 24.547 1 96.62 274 LEU B N 1
ATOM 5224 C CA . LEU B 1 274 ? -10.969 29.797 23.766 1 96.62 274 LEU B CA 1
ATOM 5225 C C . LEU B 1 274 ? -9.609 29.906 23.078 1 96.62 274 LEU B C 1
ATOM 5227 O O . LEU B 1 274 ? -9.406 29.312 22.016 1 96.62 274 LEU B O 1
ATOM 5231 N N . SER B 1 275 ? -8.703 30.594 23.703 1 94.94 275 SER B N 1
ATOM 5232 C CA . SER B 1 275 ? -7.379 30.828 23.125 1 94.94 275 SER B CA 1
ATOM 5233 C C . SER B 1 275 ? -6.586 29.531 23.016 1 94.94 275 SER B C 1
ATOM 5235 O O . SER B 1 275 ? -5.723 29.406 22.141 1 94.94 275 SER B O 1
ATOM 5237 N N . HIS B 1 276 ? -6.895 28.516 23.812 1 95 276 HIS B N 1
ATOM 5238 C CA . HIS B 1 276 ? -6.141 27.266 23.844 1 95 276 HIS B CA 1
ATOM 5239 C C . HIS B 1 276 ? -6.699 26.25 22.844 1 95 276 HIS B C 1
ATOM 5241 O O . HIS B 1 276 ? -6.062 25.234 22.578 1 95 276 HIS B O 1
ATOM 5247 N N . LEU B 1 277 ? -7.859 26.531 22.312 1 96.81 277 LEU B N 1
ATOM 5248 C CA . LEU B 1 277 ? -8.461 25.656 21.312 1 96.81 277 LEU B CA 1
ATOM 5249 C C . LEU B 1 277 ? -7.723 25.75 19.984 1 96.81 277 LEU B C 1
ATOM 5251 O O . LEU B 1 277 ? -7.484 26.844 19.484 1 96.81 277 LEU B O 1
ATOM 5255 N N . CYS B 1 278 ? -7.242 24.672 19.469 1 94.31 278 CYS B N 1
ATOM 5256 C CA . CYS B 1 278 ? -6.551 24.703 18.188 1 94.31 278 CYS B CA 1
ATOM 5257 C C . CYS B 1 278 ? -7.059 23.609 17.25 1 94.31 278 CYS B C 1
ATOM 5259 O O . CYS B 1 278 ? -7.84 22.75 17.672 1 94.31 278 CYS B O 1
ATOM 5261 N N . SER B 1 279 ? -6.621 23.688 16.016 1 94.94 279 SER B N 1
ATOM 5262 C CA . SER B 1 279 ? -7.105 22.797 14.977 1 94.94 279 SER B CA 1
ATOM 5263 C C . SER B 1 279 ? -6.664 21.359 15.234 1 94.94 279 SER B C 1
ATOM 5265 O O . SER B 1 279 ? -7.328 20.406 14.805 1 94.94 279 SER B O 1
ATOM 5267 N N . TYR B 1 280 ? -5.598 21.203 15.961 1 95.69 280 TYR B N 1
ATOM 5268 C CA . TYR B 1 280 ? -5.086 19.859 16.203 1 95.69 280 TYR B CA 1
ATOM 5269 C C . TYR B 1 280 ? -6.027 19.062 17.109 1 95.69 280 TYR B C 1
ATOM 5271 O O . TYR B 1 280 ? -6.09 17.844 17.031 1 95.69 280 TYR B O 1
ATOM 5279 N N . HIS B 1 281 ? -6.75 19.75 17.969 1 98.06 281 HIS B N 1
ATOM 5280 C CA . HIS B 1 281 ? -7.781 19.094 18.75 1 98.06 281 HIS B CA 1
ATOM 5281 C C . HIS B 1 281 ? -8.844 18.469 17.859 1 98.06 281 HIS B C 1
ATOM 5283 O O . HIS B 1 281 ? -9.258 17.328 18.078 1 98.06 281 HIS B O 1
ATOM 5289 N N . ALA B 1 282 ? -9.195 19.25 16.844 1 98.31 282 ALA B N 1
ATOM 5290 C CA . ALA B 1 282 ? -10.203 18.766 15.906 1 98.31 282 ALA B CA 1
ATOM 5291 C C . ALA B 1 282 ? -9.703 17.547 15.148 1 98.31 282 ALA B C 1
ATOM 5293 O O . ALA B 1 282 ? -10.406 16.531 15.047 1 98.31 282 ALA B O 1
ATOM 5294 N N . LYS B 1 283 ? -8.492 17.641 14.688 1 97.81 283 LYS B N 1
ATOM 5295 C CA . LYS B 1 283 ? -7.934 16.547 13.891 1 97.81 283 LYS B CA 1
ATOM 5296 C C . LYS B 1 283 ? -7.801 15.273 14.719 1 97.81 283 LYS B C 1
ATOM 5298 O O . LYS B 1 283 ? -8.141 14.188 14.25 1 97.81 283 LYS B O 1
ATOM 5303 N N . THR B 1 284 ? -7.281 15.414 15.961 1 97.62 284 THR B N 1
ATOM 5304 C CA . THR B 1 284 ? -7.094 14.258 16.828 1 97.62 284 THR B CA 1
ATOM 5305 C C . THR B 1 284 ? -8.43 13.594 17.125 1 97.62 284 THR B C 1
ATOM 5307 O O . THR B 1 284 ? -8.562 12.375 17 1 97.62 284 THR B O 1
ATOM 5310 N N . SER B 1 285 ? -9.391 14.391 17.5 1 98.5 285 SER B N 1
ATOM 5311 C CA . SER B 1 285 ? -10.719 13.844 17.781 1 98.5 285 SER B CA 1
ATOM 5312 C C . SER B 1 285 ? -11.297 13.156 16.547 1 98.5 285 SER B C 1
ATOM 5314 O O . SER B 1 285 ? -11.914 12.094 16.656 1 98.5 285 SER B O 1
ATOM 5316 N N . PHE B 1 286 ? -11.086 13.797 15.453 1 98.44 286 PHE B N 1
ATOM 5317 C CA . PHE B 1 286 ? -11.57 13.273 14.188 1 98.44 286 PHE B CA 1
ATOM 5318 C C . PHE B 1 286 ? -10.977 11.898 13.898 1 98.44 286 PHE B C 1
ATOM 5320 O O . PHE B 1 286 ? -11.695 10.977 13.508 1 98.44 286 PHE B O 1
ATOM 5327 N N . PHE B 1 287 ? -9.703 11.742 14.125 1 96.69 287 PHE B N 1
ATOM 5328 C CA . PHE B 1 287 ? -9.062 10.445 13.938 1 96.69 287 PHE B CA 1
ATOM 5329 C C . PHE B 1 287 ? -9.695 9.391 14.836 1 96.69 287 PHE B C 1
ATOM 5331 O O . PHE B 1 287 ? -9.93 8.258 14.406 1 96.69 287 PHE B O 1
ATOM 5338 N N . HIS B 1 288 ? -9.969 9.75 16.031 1 96.56 288 HIS B N 1
ATOM 5339 C CA . HIS B 1 288 ? -10.633 8.82 16.938 1 96.56 288 HIS B CA 1
ATOM 5340 C C . HIS B 1 288 ? -12.008 8.438 16.422 1 96.56 288 HIS B C 1
ATOM 5342 O O . HIS B 1 288 ? -12.414 7.277 16.516 1 96.56 288 HIS B O 1
ATOM 5348 N N . THR B 1 289 ? -12.727 9.406 15.867 1 97.5 289 THR B N 1
ATOM 5349 C CA . THR B 1 289 ? -14.039 9.133 15.305 1 97.5 289 THR B CA 1
ATOM 5350 C C . THR B 1 289 ? -13.945 8.125 14.164 1 97.5 289 THR B C 1
ATOM 5352 O O . THR B 1 289 ? -14.781 7.23 14.047 1 97.5 289 THR B O 1
ATOM 5355 N N . LEU B 1 290 ? -12.906 8.266 13.336 1 96.12 290 LEU B N 1
ATOM 5356 C CA . LEU B 1 290 ? -12.742 7.395 12.172 1 96.12 290 LEU B CA 1
ATOM 5357 C C . LEU B 1 290 ? -12.516 5.949 12.609 1 96.12 290 LEU B C 1
ATOM 5359 O O . LEU B 1 290 ? -12.883 5.016 11.883 1 96.12 290 LEU B O 1
ATOM 5363 N N . THR B 1 291 ? -11.953 5.746 13.789 1 93.81 291 THR B N 1
ATOM 5364 C CA . THR B 1 291 ? -11.719 4.391 14.266 1 93.81 291 THR B CA 1
ATOM 5365 C C . THR B 1 291 ? -13.008 3.775 14.797 1 93.81 291 THR B C 1
ATOM 5367 O O . THR B 1 291 ? -13.109 2.555 14.938 1 93.81 291 THR B O 1
ATOM 5370 N N . GLN B 1 292 ? -13.93 4.594 15.141 1 93.94 292 GLN B N 1
ATOM 5371 C CA . GLN B 1 292 ? -15.203 4.121 15.672 1 93.94 292 GLN B CA 1
ATOM 5372 C C . GLN B 1 292 ? -16.203 3.83 14.547 1 93.94 292 GLN B C 1
ATOM 5374 O O . GLN B 1 292 ? -17 2.908 14.656 1 93.94 292 GLN B O 1
ATOM 5379 N N . TRP B 1 293 ? -16.078 4.656 13.539 1 95.44 293 TRP B N 1
ATOM 5380 C CA . TRP B 1 293 ? -16.953 4.52 12.375 1 95.44 293 TRP B CA 1
ATOM 5381 C C . TRP B 1 293 ? -16.125 4.184 11.125 1 95.44 293 TRP B C 1
ATOM 5383 O O . TRP B 1 293 ? -15.875 5.051 10.289 1 95.44 293 TRP B O 1
ATOM 5393 N N . ILE B 1 294 ? -15.82 2.955 10.914 1 93 294 ILE B N 1
ATOM 5394 C CA . ILE B 1 294 ? -14.773 2.551 9.977 1 93 294 ILE B CA 1
ATOM 5395 C C . ILE B 1 294 ? -15.367 2.371 8.586 1 93 294 ILE B C 1
ATOM 5397 O O . ILE B 1 294 ? -14.703 2.633 7.582 1 93 294 ILE B O 1
ATOM 5401 N N . ALA B 1 295 ? -16.672 2.008 8.453 1 92.69 295 ALA B N 1
ATOM 5402 C CA . ALA B 1 295 ? -17.25 1.641 7.172 1 92.69 295 ALA B CA 1
ATOM 5403 C C . ALA B 1 295 ? -17.516 2.877 6.312 1 92.69 295 ALA B C 1
ATOM 5405 O O . ALA B 1 295 ? -18.125 3.844 6.773 1 92.69 295 ALA B O 1
ATOM 5406 N N . ASP B 1 296 ? -17.203 2.803 5.07 1 94.38 296 ASP B N 1
ATOM 5407 C CA . ASP B 1 296 ? -17.312 3.939 4.164 1 94.38 296 ASP B CA 1
ATOM 5408 C C . ASP B 1 296 ? -18.781 4.328 3.967 1 94.38 296 ASP B C 1
ATOM 5410 O O . ASP B 1 296 ? -19.094 5.5 3.74 1 94.38 296 ASP B O 1
ATOM 5414 N N . PHE B 1 297 ? -19.625 3.396 4.07 1 93.25 297 PHE B N 1
ATOM 5415 C CA . PHE B 1 297 ? -21.031 3.676 3.828 1 93.25 297 PHE B CA 1
ATOM 5416 C C . PHE B 1 297 ? -21.594 4.594 4.906 1 93.25 297 PHE B C 1
ATOM 5418 O O . PHE B 1 297 ? -22.656 5.199 4.723 1 93.25 297 PHE B O 1
ATOM 5425 N N . ASN B 1 298 ? -20.938 4.738 6.016 1 96.56 298 ASN B N 1
ATOM 5426 C CA . ASN B 1 298 ? -21.359 5.633 7.086 1 96.56 298 ASN B CA 1
ATOM 5427 C C . ASN B 1 298 ? -20.953 7.078 6.797 1 96.56 298 ASN B C 1
ATOM 5429 O O . ASN B 1 298 ? -21.266 7.98 7.578 1 96.56 298 ASN B O 1
ATOM 5433 N N . TRP B 1 299 ? -20.328 7.348 5.652 1 98.12 299 TRP B N 1
ATOM 5434 C CA . TRP B 1 299 ? -19.766 8.664 5.371 1 98.12 299 TRP B CA 1
ATOM 5435 C C . TRP B 1 299 ? -20.188 9.156 3.988 1 98.12 299 TRP B C 1
ATOM 5437 O O . TRP B 1 299 ? -19.422 9.836 3.301 1 98.12 299 TRP B O 1
ATOM 5447 N N . LYS B 1 300 ? -21.328 8.812 3.576 1 97.06 300 LYS B N 1
ATOM 5448 C CA . LYS B 1 300 ? -21.828 9.25 2.281 1 97.06 300 LYS B CA 1
ATOM 5449 C C . LYS B 1 300 ? -22.031 10.766 2.25 1 97.06 300 LYS B C 1
ATOM 5451 O O . LYS B 1 300 ? -22.516 11.352 3.213 1 97.06 300 LYS B O 1
ATOM 5456 N N . PRO B 1 301 ? -21.703 11.375 1.153 1 97 301 PRO B N 1
ATOM 5457 C CA . PRO B 1 301 ? -21.891 12.82 1.035 1 97 301 PRO B CA 1
ATOM 5458 C C . PRO B 1 301 ? -23.344 13.242 1.25 1 97 301 PRO B C 1
ATOM 5460 O O . PRO B 1 301 ? -23.609 14.312 1.804 1 97 301 PRO B O 1
ATOM 5463 N N . SER B 1 302 ? -24.281 12.422 0.834 1 96.56 302 SER B N 1
ATOM 5464 C CA . SER B 1 302 ? -25.703 12.719 1.006 1 96.56 302 SER B CA 1
ATOM 5465 C C . SER B 1 302 ? -26.078 12.805 2.482 1 96.56 302 SER B C 1
ATOM 5467 O O . SER B 1 302 ? -27.078 13.422 2.84 1 96.56 302 SER B O 1
ATOM 5469 N N . ASP B 1 303 ? -25.234 12.203 3.314 1 97.62 303 ASP B N 1
ATOM 5470 C CA . ASP B 1 303 ? -25.516 12.156 4.746 1 97.62 303 ASP B CA 1
ATOM 5471 C C . ASP B 1 303 ? -24.609 13.117 5.516 1 97.62 303 ASP B C 1
ATOM 5473 O O . ASP B 1 303 ? -24.266 12.859 6.672 1 97.62 303 ASP B O 1
ATOM 5477 N N . ILE B 1 304 ? -24.234 14.172 4.934 1 98.19 304 ILE B N 1
ATOM 5478 C CA . ILE B 1 304 ? -23.234 15.078 5.477 1 98.19 304 ILE B CA 1
ATOM 5479 C C . ILE B 1 304 ? -23.703 15.625 6.82 1 98.19 304 ILE B C 1
ATOM 5481 O O . ILE B 1 304 ? -22.906 15.805 7.742 1 98.19 304 ILE B O 1
ATOM 5485 N N . VAL B 1 305 ? -25 15.812 6.98 1 97.56 305 VAL B N 1
ATOM 5486 C CA . VAL B 1 305 ? -25.516 16.406 8.211 1 97.56 305 VAL B CA 1
ATOM 5487 C C . VAL B 1 305 ? -25.312 15.438 9.375 1 97.56 305 VAL B C 1
ATOM 5489 O O . VAL B 1 305 ? -24.734 15.797 10.398 1 97.56 305 VAL B O 1
ATOM 5492 N N . CYS B 1 306 ? -25.734 14.203 9.164 1 97.81 306 CYS B N 1
ATOM 5493 C CA . CYS B 1 306 ? -25.578 13.188 10.203 1 97.81 306 CYS B CA 1
ATOM 5494 C C . CYS B 1 306 ? -24.109 12.883 10.461 1 97.81 306 CYS B C 1
ATOM 5496 O O . CYS B 1 306 ? -23.703 12.68 11.602 1 97.81 306 CYS B O 1
ATOM 5498 N N . CYS B 1 307 ? -23.328 12.852 9.422 1 98.5 307 CYS B N 1
ATOM 5499 C CA . CYS B 1 307 ? -21.906 12.578 9.555 1 98.5 307 CYS B CA 1
ATOM 5500 C C . CYS B 1 307 ? -21.219 13.656 10.367 1 98.5 307 CYS B C 1
ATOM 5502 O O . CYS B 1 307 ? -20.406 13.359 11.25 1 98.5 307 CYS B O 1
ATOM 5504 N N . PHE B 1 308 ? -21.594 14.914 10.125 1 98.69 308 PHE B N 1
ATOM 5505 C CA . PHE B 1 308 ? -20.969 16 10.875 1 98.69 308 PHE B CA 1
ATOM 5506 C C . PHE B 1 308 ? -21.391 15.969 12.336 1 98.69 308 PHE B C 1
ATOM 5508 O O . PHE B 1 308 ? -20.562 16.172 13.227 1 98.69 308 PHE B O 1
ATOM 5515 N N . LEU B 1 309 ? -22.609 15.742 12.57 1 98.19 309 LEU B N 1
ATOM 5516 C CA . LEU B 1 309 ? -23.078 15.688 13.945 1 98.19 309 LEU B CA 1
ATOM 5517 C C . LEU B 1 309 ? -22.391 14.555 14.711 1 98.19 309 LEU B C 1
ATOM 5519 O O . LEU B 1 309 ? -22.125 14.68 15.906 1 98.19 309 LEU B O 1
ATOM 5523 N N . ARG B 1 310 ? -22.094 13.461 14.023 1 98.19 310 ARG B N 1
ATOM 5524 C CA . ARG B 1 310 ? -21.328 12.367 14.609 1 98.19 310 ARG B CA 1
ATOM 5525 C C . ARG B 1 310 ? -19.953 12.844 15.055 1 98.19 310 ARG B C 1
ATOM 5527 O O . ARG B 1 310 ? -19.516 12.547 16.172 1 98.19 310 ARG B O 1
ATOM 5534 N N . VAL B 1 311 ? -19.281 13.578 14.188 1 98.75 311 VAL B N 1
ATOM 5535 C CA . VAL B 1 311 ? -17.953 14.109 14.461 1 98.75 311 VAL B CA 1
ATOM 5536 C C . VAL B 1 311 ? -18.031 15.102 15.617 1 98.75 311 VAL B C 1
ATOM 5538 O O . VAL B 1 311 ? -17.219 15.055 16.531 1 98.75 311 VAL B O 1
ATOM 5541 N N . LEU B 1 312 ? -19.031 15.945 15.57 1 98.69 312 LEU B N 1
ATOM 5542 C CA . LEU B 1 312 ? -19.203 16.953 16.609 1 98.69 312 LEU B CA 1
ATOM 5543 C C . LEU B 1 312 ? -19.516 16.312 17.953 1 98.69 312 LEU B C 1
ATOM 5545 O O . LEU B 1 312 ? -18.938 16.688 18.969 1 98.69 312 LEU B O 1
ATOM 5549 N N . ASP B 1 313 ? -20.375 15.328 17.922 1 98.44 313 ASP B N 1
ATOM 5550 C CA . ASP B 1 313 ? -20.766 14.641 19.156 1 98.44 313 ASP B CA 1
ATOM 5551 C C . ASP B 1 313 ? -19.562 13.945 19.797 1 98.44 313 ASP B C 1
ATOM 5553 O O . ASP B 1 313 ? -19.406 13.953 21.016 1 98.44 313 ASP B O 1
ATOM 5557 N N . ASP B 1 314 ? -18.812 13.344 18.984 1 98.5 314 ASP B N 1
ATOM 5558 C CA . ASP B 1 314 ? -17.609 12.688 19.5 1 98.5 314 ASP B CA 1
ATOM 5559 C C . ASP B 1 314 ? -16.672 13.695 20.172 1 98.5 314 ASP B C 1
ATOM 5561 O O . ASP B 1 314 ? -16.125 13.422 21.234 1 98.5 314 ASP B O 1
ATOM 5565 N N . PHE B 1 315 ? -16.469 14.836 19.531 1 98.81 315 PHE B N 1
ATOM 5566 C CA . PHE B 1 315 ? -15.609 15.859 20.109 1 98.81 315 PHE B CA 1
ATOM 5567 C C . PHE B 1 315 ? -16.188 16.344 21.438 1 98.81 315 PHE B C 1
ATOM 5569 O O . PHE B 1 315 ? -15.438 16.531 22.406 1 98.81 315 PHE B O 1
ATOM 5576 N N . ILE B 1 316 ? -17.469 16.578 21.469 1 98.69 316 ILE B N 1
ATOM 5577 C CA . ILE B 1 316 ? -18.125 17.031 22.672 1 98.69 316 ILE B CA 1
ATOM 5578 C C . ILE B 1 316 ? -17.906 16.031 23.812 1 98.69 316 ILE B C 1
ATOM 5580 O O . ILE B 1 316 ? -17.656 16.406 24.953 1 98.69 316 ILE B O 1
ATOM 5584 N N . GLN B 1 317 ? -17.953 14.781 23.438 1 98.44 317 GLN B N 1
ATOM 5585 C CA . GLN B 1 317 ? -17.734 13.742 24.438 1 98.44 317 GLN B CA 1
ATOM 5586 C C . GLN B 1 317 ? -16.312 13.828 25 1 98.44 317 GLN B C 1
ATOM 5588 O O . GLN B 1 317 ? -16.109 13.648 26.203 1 98.44 317 GLN B O 1
ATOM 5593 N N . HIS B 1 318 ? -15.352 14.086 24.188 1 98.5 318 HIS B N 1
ATOM 5594 C CA . HIS B 1 318 ? -13.984 14.266 24.656 1 98.5 318 HIS B CA 1
ATOM 5595 C C . HIS B 1 318 ? -13.867 15.461 25.594 1 98.5 318 HIS B C 1
ATOM 5597 O O . HIS B 1 318 ? -13.188 15.398 26.609 1 98.5 318 HIS B O 1
ATOM 5603 N N . VAL B 1 319 ? -14.484 16.562 25.203 1 98.56 319 VAL B N 1
ATOM 5604 C CA . VAL B 1 319 ? -14.445 17.766 26.031 1 98.56 319 VAL B CA 1
ATOM 5605 C C . VAL B 1 319 ? -15.117 17.5 27.375 1 98.56 319 VAL B C 1
ATOM 5607 O O . VAL B 1 319 ? -14.586 17.875 28.422 1 98.56 319 VAL B O 1
ATOM 5610 N N . GLU B 1 320 ? -16.219 16.797 27.344 1 97.75 320 GLU B N 1
ATOM 5611 C CA . GLU B 1 320 ? -16.969 16.469 28.547 1 97.75 320 GLU B CA 1
ATOM 5612 C C . GLU B 1 320 ? -16.125 15.617 29.5 1 97.75 320 GLU B C 1
ATOM 5614 O O . GLU B 1 320 ? -16.188 15.797 30.719 1 97.75 320 GLU B O 1
ATOM 5619 N N . ASN B 1 321 ? -15.383 14.766 28.953 1 97.5 321 ASN B N 1
ATOM 5620 C CA . ASN B 1 321 ? -14.594 13.836 29.75 1 97.5 321 ASN B CA 1
ATOM 5621 C C . ASN B 1 321 ? -13.211 14.398 30.062 1 97.5 321 ASN B C 1
ATOM 5623 O O . ASN B 1 321 ? -12.438 13.781 30.797 1 97.5 321 ASN B O 1
ATOM 5627 N N . TYR B 1 322 ? -12.906 15.539 29.578 1 96.62 322 TYR B N 1
ATOM 5628 C CA . TYR B 1 322 ? -11.602 16.172 29.734 1 96.62 322 TYR B CA 1
ATOM 5629 C C . TYR B 1 322 ? -10.477 15.242 29.312 1 96.62 322 TYR B C 1
ATOM 5631 O O . TYR B 1 322 ? -9.484 15.094 30.016 1 96.62 322 TYR B O 1
ATOM 5639 N N . ASN B 1 323 ? -10.82 14.625 28.203 1 97.5 323 ASN B N 1
ATOM 5640 C CA . ASN B 1 323 ? -9.898 13.578 27.766 1 97.5 323 ASN B CA 1
ATOM 5641 C C . ASN B 1 323 ? -9.844 13.484 26.25 1 97.5 323 ASN B C 1
ATOM 5643 O O . ASN B 1 323 ? -10.766 12.961 25.625 1 97.5 323 ASN B O 1
ATOM 5647 N N . LEU B 1 324 ? -8.781 14 25.703 1 97.88 324 LEU B N 1
ATOM 5648 C CA . LEU B 1 324 ? -8.477 13.852 24.281 1 97.88 324 LEU B CA 1
ATOM 5649 C C . LEU B 1 324 ? -7.066 13.312 24.078 1 97.88 324 LEU B C 1
ATOM 5651 O O . LEU B 1 324 ? -6.133 14.078 23.859 1 97.88 324 LEU B O 1
ATOM 5655 N N . ILE B 1 325 ? -7.008 12.016 24.094 1 95.94 325 ILE B N 1
ATOM 5656 C CA . ILE B 1 325 ? -5.719 11.336 24.016 1 95.94 325 ILE B CA 1
ATOM 5657 C C . ILE B 1 325 ? -5.129 11.516 22.609 1 95.94 325 ILE B C 1
ATOM 5659 O O . ILE B 1 325 ? -5.836 11.383 21.609 1 95.94 325 ILE B O 1
ATOM 5663 N N . HIS B 1 326 ? -3.887 11.914 22.594 1 95.81 326 HIS B N 1
ATOM 5664 C CA . HIS B 1 326 ? -3.168 11.977 21.328 1 95.81 326 HIS B CA 1
ATOM 5665 C C . HIS B 1 326 ? -3.34 10.688 20.531 1 95.81 326 HIS B C 1
ATOM 5667 O O . HIS B 1 326 ? -3.232 9.586 21.078 1 95.81 326 HIS B O 1
ATOM 5673 N N . PHE B 1 327 ? -3.557 10.789 19.297 1 95.31 327 PHE B N 1
ATOM 5674 C CA . PHE B 1 327 ? -3.959 9.625 18.516 1 95.31 327 PHE B CA 1
ATOM 5675 C C . PHE B 1 327 ? -2.824 8.617 18.422 1 95.31 327 PHE B C 1
ATOM 5677 O O . PHE B 1 327 ? -3.066 7.406 18.359 1 95.31 327 PHE B O 1
ATOM 5684 N N . PHE B 1 328 ? -1.562 9.078 18.469 1 95.25 328 PHE B N 1
ATOM 5685 C CA . PHE B 1 328 ? -0.41 8.211 18.266 1 95.25 328 PHE B CA 1
ATOM 5686 C C . PHE B 1 328 ? 0.403 8.07 19.547 1 95.25 328 PHE B C 1
ATOM 5688 O O . PHE B 1 328 ? 1.356 7.293 19.609 1 95.25 328 PHE B O 1
ATOM 5695 N N . ILE B 1 329 ? 0.118 8.891 20.484 1 95.19 329 ILE B N 1
ATOM 5696 C CA . ILE B 1 329 ? 0.833 8.875 21.75 1 95.19 329 ILE B CA 1
ATOM 5697 C C . ILE B 1 329 ? -0.161 8.711 22.906 1 95.19 329 ILE B C 1
ATOM 5699 O O . ILE B 1 329 ? -0.594 9.695 23.5 1 95.19 329 ILE B O 1
ATOM 5703 N N . PRO B 1 330 ? -0.368 7.535 23.359 1 93.81 330 PRO B N 1
ATOM 5704 C CA . PRO B 1 330 ? -1.461 7.227 24.297 1 93.81 330 PRO B CA 1
ATOM 5705 C C . PRO B 1 330 ? -1.28 7.887 25.656 1 93.81 330 PRO B C 1
ATOM 5707 O O . PRO B 1 330 ? -2.258 8.086 26.375 1 93.81 330 PRO B O 1
ATOM 5710 N N . LYS B 1 331 ? -0.131 8.234 26.047 1 93.88 331 LYS B N 1
ATOM 5711 C CA . LYS B 1 331 ? 0.108 8.82 27.359 1 93.88 331 LYS B CA 1
ATOM 5712 C C . LYS B 1 331 ? -0.113 10.336 27.328 1 93.88 331 LYS B C 1
ATOM 5714 O O . LYS B 1 331 ? -0.085 10.992 28.375 1 93.88 331 LYS B O 1
ATOM 5719 N N . CYS B 1 332 ? -0.391 10.828 26.188 1 94.75 332 CYS B N 1
ATOM 5720 C CA . CYS B 1 332 ? -0.502 12.273 26.031 1 94.75 332 CYS B CA 1
ATOM 5721 C C . CYS B 1 332 ? -1.96 12.695 25.891 1 94.75 332 CYS B C 1
ATOM 5723 O O . CYS B 1 332 ? -2.602 12.383 24.891 1 94.75 332 CYS B O 1
ATOM 5725 N N . ASN B 1 333 ? -2.443 13.375 26.875 1 96.06 333 ASN B N 1
ATOM 5726 C CA . ASN B 1 333 ? -3.756 14.008 26.797 1 96.06 333 ASN B CA 1
ATOM 5727 C C . ASN B 1 333 ? -3.656 15.445 26.312 1 96.06 333 ASN B C 1
ATOM 5729 O O . ASN B 1 333 ? -3.115 16.312 27 1 96.06 333 ASN B O 1
ATOM 5733 N N . LEU B 1 334 ? -4.195 15.766 25.172 1 95.81 334 LEU B N 1
ATOM 5734 C CA . LEU B 1 334 ? -4.059 17.078 24.562 1 95.81 334 LEU B CA 1
ATOM 5735 C C . LEU B 1 334 ? -4.758 18.156 25.406 1 95.81 334 LEU B C 1
ATOM 5737 O O . LEU B 1 334 ? -4.438 19.328 25.312 1 95.81 334 LEU B O 1
ATOM 5741 N N . PHE B 1 335 ? -5.727 17.75 26.266 1 96.69 335 PHE B N 1
ATOM 5742 C CA . PHE B 1 335 ? -6.465 18.719 27.078 1 96.69 335 PHE B CA 1
ATOM 5743 C C . PHE B 1 335 ? -5.719 19.016 28.359 1 96.69 335 PHE B C 1
ATOM 5745 O O . PHE B 1 335 ? -6.145 19.859 29.156 1 96.69 335 PHE B O 1
ATOM 5752 N N . SER B 1 336 ? -4.586 18.391 28.547 1 91.38 336 SER B N 1
ATOM 5753 C CA . SER B 1 336 ? -3.816 18.625 29.75 1 91.38 336 SER B CA 1
ATOM 5754 C C . SER B 1 336 ? -3.371 20.078 29.844 1 91.38 336 SER B C 1
ATOM 5756 O O . SER B 1 336 ? -3.229 20.625 30.938 1 91.38 336 SER B O 1
ATOM 5758 N N . SER B 1 337 ? -3.098 20.688 28.719 1 84.38 337 SER B N 1
ATOM 5759 C CA . SER B 1 337 ? -2.654 22.078 28.688 1 84.38 337 SER B CA 1
ATOM 5760 C C . SER B 1 337 ? -3.84 23.031 28.609 1 84.38 337 SER B C 1
ATOM 5762 O O . SER B 1 337 ? -3.66 24.25 28.625 1 84.38 337 SER B O 1
ATOM 5764 N N . PHE B 1 338 ? -5.039 22.516 28.516 1 89.88 338 PHE B N 1
ATOM 5765 C CA . PHE B 1 338 ? -6.266 23.297 28.422 1 89.88 338 PHE B CA 1
ATOM 5766 C C . PHE B 1 338 ? -6.816 23.609 29.812 1 89.88 338 PHE B C 1
ATOM 5768 O O . PHE B 1 338 ? -7.109 22.688 30.578 1 89.88 338 PHE B O 1
ATOM 5775 N N . PRO B 1 339 ? -6.895 24.875 30.141 1 92.56 339 PRO B N 1
ATOM 5776 C CA . PRO B 1 339 ? -7.469 25.172 31.469 1 92.56 339 PRO B CA 1
ATOM 5777 C C . PRO B 1 339 ? -8.867 24.594 31.641 1 92.56 339 PRO B C 1
ATOM 5779 O O . PRO B 1 339 ? -9.672 24.594 30.703 1 92.56 339 PRO B O 1
ATOM 5782 N N . HIS B 1 340 ? -9.18 24.125 32.844 1 93.44 340 HIS B N 1
ATOM 5783 C CA . HIS B 1 340 ? -10.453 23.469 33.125 1 93.44 340 HIS B CA 1
ATOM 5784 C C . HIS B 1 340 ? -11.633 24.391 32.844 1 93.44 340 HIS B C 1
ATOM 5786 O O . HIS B 1 340 ? -12.648 23.953 32.281 1 93.44 340 HIS B O 1
ATOM 5792 N N . ASN B 1 341 ? -11.469 25.578 33.281 1 94.31 341 ASN B N 1
ATOM 5793 C CA . ASN B 1 341 ? -12.539 26.547 33.031 1 94.31 341 ASN B CA 1
ATOM 5794 C C . ASN B 1 341 ? -12.758 26.781 31.531 1 94.31 341 ASN B C 1
ATOM 5796 O O . ASN B 1 341 ? -13.883 27.016 31.094 1 94.31 341 ASN B O 1
ATOM 5800 N N . GLY B 1 342 ? -11.664 26.781 30.781 1 95.69 342 GLY B N 1
ATOM 5801 C CA . GLY B 1 342 ? -11.758 26.906 29.344 1 95.69 342 GLY B CA 1
ATOM 5802 C C . GLY B 1 342 ? -12.516 25.766 28.688 1 95.69 342 GLY B C 1
ATOM 5803 O O . GLY B 1 342 ? -13.328 25.984 27.797 1 95.69 342 GLY B O 1
ATOM 5804 N N . LEU B 1 343 ? -12.305 24.578 29.203 1 97.31 343 LEU B N 1
ATOM 5805 C CA . LEU B 1 343 ? -12.984 23.391 28.672 1 97.31 343 LEU B CA 1
ATOM 5806 C C . LEU B 1 343 ? -14.469 23.422 29.016 1 97.31 343 LEU B C 1
ATOM 5808 O O . LEU B 1 343 ? -15.305 23.047 28.188 1 97.31 343 LEU B O 1
ATOM 5812 N N . LYS B 1 344 ? -14.766 23.781 30.219 1 97.31 344 LYS B N 1
ATOM 5813 C CA . LYS B 1 344 ? -16.172 23.922 30.609 1 97.31 344 LYS B CA 1
ATOM 5814 C C . LYS B 1 344 ? -16.891 24.938 29.734 1 97.31 344 LYS B C 1
ATOM 5816 O O . LYS B 1 344 ? -18.031 24.719 29.344 1 97.31 344 LYS B O 1
ATOM 5821 N N . PHE B 1 345 ? -16.172 26.016 29.547 1 98.25 345 PHE B N 1
ATOM 5822 C CA . PHE B 1 345 ? -16.734 27.047 28.688 1 98.25 345 PHE B CA 1
ATOM 5823 C C . PHE B 1 345 ? -16.953 26.516 27.281 1 98.25 345 PHE B C 1
ATOM 5825 O O . PHE B 1 345 ? -18.016 26.734 26.688 1 98.25 345 PHE B O 1
ATOM 5832 N N . LEU B 1 346 ? -15.953 25.875 26.734 1 98.44 346 LEU B N 1
ATOM 5833 C CA . LEU B 1 346 ? -16.047 25.281 25.406 1 98.44 346 LEU B CA 1
ATOM 5834 C C . LEU B 1 346 ? -17.219 24.312 25.312 1 98.44 346 LEU B C 1
ATOM 5836 O O . LEU B 1 346 ? -17.969 24.328 24.344 1 98.44 346 LEU B O 1
ATOM 5840 N N . LEU B 1 347 ? -17.375 23.422 26.281 1 98.44 347 LEU B N 1
ATOM 5841 C CA . LEU B 1 347 ? -18.453 22.453 26.328 1 98.44 347 LEU B CA 1
ATOM 5842 C C . LEU B 1 347 ? -19.812 23.156 26.234 1 98.44 347 LEU B C 1
ATOM 5844 O O . LEU B 1 347 ? -20.672 22.75 25.438 1 98.44 347 LEU B O 1
ATOM 5848 N N . ALA B 1 348 ? -19.953 24.156 27 1 98.38 348 ALA B N 1
ATOM 5849 C CA . ALA B 1 348 ? -21.219 24.891 27.031 1 98.38 348 ALA B CA 1
ATOM 5850 C C . ALA B 1 348 ? -21.516 25.516 25.656 1 98.38 348 ALA B C 1
ATOM 5852 O O . ALA B 1 348 ? -22.656 25.484 25.203 1 98.38 348 ALA B O 1
ATOM 5853 N N . ARG B 1 349 ? -20.5 26.094 25.031 1 98.06 349 ARG B N 1
ATOM 5854 C CA . ARG B 1 349 ? -20.688 26.75 23.734 1 98.06 349 ARG B CA 1
ATOM 5855 C C . ARG B 1 349 ? -21.016 25.719 22.656 1 98.06 349 ARG B C 1
ATOM 5857 O O . ARG B 1 349 ? -21.844 25.984 21.781 1 98.06 349 ARG B O 1
ATOM 5864 N N . LEU B 1 350 ? -20.375 24.594 22.703 1 98.38 350 LEU B N 1
ATOM 5865 C CA . LEU B 1 350 ? -20.625 23.547 21.703 1 98.38 350 LEU B CA 1
ATOM 5866 C C . LEU B 1 350 ? -22.031 22.984 21.844 1 98.38 350 LEU B C 1
ATOM 5868 O O . LEU B 1 350 ? -22.719 22.766 20.844 1 98.38 350 LEU B O 1
ATOM 5872 N N . GLN B 1 351 ? -22.453 22.766 23.062 1 97.69 351 GLN B N 1
ATOM 5873 C CA . GLN B 1 351 ? -23.812 22.281 23.312 1 97.69 351 GLN B CA 1
ATOM 5874 C C . GLN B 1 351 ? -24.844 23.297 22.844 1 97.69 351 GLN B C 1
ATOM 5876 O O . GLN B 1 351 ? -25.875 22.922 22.266 1 97.69 351 GLN B O 1
ATOM 5881 N N . GLU B 1 352 ? -24.562 24.484 23.109 1 97.12 352 GLU B N 1
ATOM 5882 C CA . GLU B 1 352 ? -25.438 25.547 22.641 1 97.12 352 GLU B CA 1
ATOM 5883 C C . GLU B 1 352 ? -25.562 25.547 21.125 1 97.12 352 GLU B C 1
ATOM 5885 O O . GLU B 1 352 ? -26.656 25.703 20.578 1 97.12 352 GLU B O 1
ATOM 5890 N N . GLN B 1 353 ? -24.422 25.438 20.438 1 96.44 353 GLN B N 1
ATOM 5891 C CA . GLN B 1 353 ? -24.422 25.375 18.984 1 96.44 353 GLN B CA 1
ATOM 5892 C C . GLN B 1 353 ? -25.25 24.203 18.469 1 96.44 353 GLN B C 1
ATOM 5894 O O . GLN B 1 353 ? -26.031 24.359 17.531 1 96.44 353 GLN B O 1
ATOM 5899 N N . LYS B 1 354 ? -25.062 23.094 19.062 1 95.06 354 LYS B N 1
ATOM 5900 C CA . LYS B 1 354 ? -25.781 21.891 18.656 1 95.06 354 LYS B CA 1
ATOM 5901 C C . LYS B 1 354 ? -27.297 22.062 18.844 1 95.06 354 LYS B C 1
ATOM 5903 O O . LYS B 1 354 ? -28.078 21.703 17.969 1 95.06 354 LYS B O 1
ATOM 5908 N N . GLU B 1 355 ? -27.688 22.625 19.922 1 94.25 355 GLU B N 1
ATOM 5909 C CA . GLU B 1 355 ? -29.094 22.812 20.266 1 94.25 355 GLU B CA 1
ATOM 5910 C C . GLU B 1 355 ? -29.75 23.859 19.375 1 94.25 355 GLU B C 1
ATOM 5912 O O . GLU B 1 355 ? -30.953 23.766 19.094 1 94.25 355 GLU B O 1
ATOM 5917 N N . ASN B 1 356 ? -28.984 24.812 18.984 1 92.62 356 ASN B N 1
ATOM 5918 C CA . ASN B 1 356 ? -29.531 25.922 18.219 1 92.62 356 ASN B CA 1
ATOM 5919 C C . ASN B 1 356 ? -29.281 25.75 16.734 1 92.62 356 ASN B C 1
ATOM 5921 O O . ASN B 1 356 ? -29.344 26.719 15.977 1 92.62 356 ASN B O 1
ATOM 5925 N N . GLY B 1 357 ? -28.938 24.562 16.297 1 92.44 357 GLY B N 1
ATOM 5926 C CA . GLY B 1 357 ? -28.781 24.25 14.883 1 92.44 357 GLY B CA 1
ATOM 5927 C C . GLY B 1 357 ? -27.547 24.859 14.258 1 92.44 357 GLY B C 1
ATOM 5928 O O . GLY B 1 357 ? -27.594 25.344 13.125 1 92.44 357 GLY B O 1
ATOM 5929 N N . LEU B 1 358 ? -26.5 25.078 15.047 1 95.69 358 LEU B N 1
ATOM 5930 C CA . LEU B 1 358 ? -25.203 25.547 14.586 1 95.69 358 LEU B CA 1
ATOM 5931 C C . LEU B 1 358 ? -25.297 26.953 14.023 1 95.69 358 LEU B C 1
ATOM 5933 O O . LEU B 1 358 ? -24.891 27.203 12.883 1 95.69 358 LEU B O 1
ATOM 5937 N N . GLN B 1 359 ? -25.688 27.844 14.82 1 93.75 359 GLN B N 1
ATOM 5938 C CA . GLN B 1 359 ? -25.875 29.25 14.461 1 93.75 359 GLN B CA 1
ATOM 5939 C C . GLN B 1 359 ? -24.578 29.875 13.984 1 93.75 359 GLN B C 1
ATOM 5941 O O . GLN B 1 359 ? -24.578 30.797 13.164 1 93.75 359 GLN B O 1
ATOM 5946 N N . ALA B 1 360 ? -23.484 29.359 14.438 1 94 360 ALA B N 1
ATOM 5947 C CA . ALA B 1 360 ? -22.172 29.875 14.07 1 94 360 ALA B CA 1
ATOM 5948 C C . ALA B 1 360 ? -21.938 29.766 12.57 1 94 360 ALA B C 1
ATOM 5950 O O . ALA B 1 360 ? -21.109 30.484 12.008 1 94 360 ALA B O 1
ATOM 5951 N N . PHE B 1 361 ? -22.641 28.875 11.93 1 93.38 361 PHE B N 1
ATOM 5952 C CA . PHE B 1 361 ? -22.469 28.656 10.5 1 93.38 361 PHE B CA 1
ATOM 5953 C C . PHE B 1 361 ? -23.25 29.703 9.711 1 93.38 361 PHE B C 1
ATOM 5955 O O . PHE B 1 361 ? -23.031 29.875 8.508 1 93.38 361 PHE B O 1
ATOM 5962 N N . ALA B 1 362 ? -24.234 30.344 10.242 1 84.12 362 ALA B N 1
ATOM 5963 C CA . ALA B 1 362 ? -25.062 31.328 9.562 1 84.12 362 ALA B CA 1
ATOM 5964 C C . ALA B 1 362 ? -24.281 32.625 9.289 1 84.12 362 ALA B C 1
ATOM 5966 O O . ALA B 1 362 ? -24.5 33.281 8.289 1 84.12 362 ALA B O 1
ATOM 5967 N N . ASP B 1 363 ? -23.531 33.125 10.211 1 66.19 363 ASP B N 1
ATOM 5968 C CA . ASP B 1 363 ? -22.875 34.438 10.164 1 66.19 363 ASP B CA 1
ATOM 5969 C C . ASP B 1 363 ? -21.703 34.406 9.195 1 66.19 363 ASP B C 1
ATOM 5971 O O . ASP B 1 363 ? -20.969 35.406 9.078 1 66.19 363 ASP B O 1
ATOM 5975 N N . HIS B 1 364 ? -21.578 33.406 8.453 1 54.91 364 HIS B N 1
ATOM 5976 C CA . HIS B 1 364 ? -20.453 33.438 7.527 1 54.91 364 HIS B CA 1
ATOM 5977 C C . HIS B 1 364 ? -20.891 33.094 6.113 1 54.91 364 HIS B C 1
ATOM 5979 O O . HIS B 1 364 ? -21.828 32.281 5.93 1 54.91 364 HIS B O 1
#

Radius of gyration: 30.78 Å; Cα contacts (8 Å, |Δi|>4): 1196; chains: 2; bounding box: 64×93×67 Å

Secondary structure (DSSP, 8-state):
-HHHHHHHHHTPPPHHHHHHHHHHHHHHHHHHHHHHHH-SS-GGGTT-EEEEESTTTTT---S---EEEEEEEEEE-S--EEEEPTTTTT-EEEEE-SS--TTS-GGGEETTTEEPHHHHHHHHHHHHHHIIIII--SS-EEEPPPPTT---EEEEEE-TTS-EEEEEEEEEEEEE-SPPPTT----HHHHHHH-GGGGGGGG-EEEES-PPTT---TTEEEEE-HHHHHHHHHT--SBTTTTSSGGG---HHHHHHHHHHHHHHHHHHSTTTTTT--HHHHHHHHHHHHHHS--GGGG-GGGHHHHHHHHHHHHHHHHHHT--B-SS-TT-BGGGGS-HHHHHHHHHHHHHHHHTT-GGGTT-/-HHHHHHHHHTPPPHHHHHHHHHHHHHHHHHHHHHHHH-SS-GGGTT-EEEEESTTTTT---S---EEEEEEEEEE-S--EEEEPTTSTT-EEEEE-SS--TTS-GGGEETTTEEPHHHHHHHHHHHHHHIIIII--SS-EEEPPPPTT---EEEEEE-TTS-EEEEEEEEEEEEE-SPPPTT----HHHHHHH-GGGGGGGG-EEEES-PPTT---TTEEEEE-HHHHHHHHHT--SBTTTTSSGGG---HHHHHHHHHHHHHHHHHHSTTTTTT--HHHHHHHHHHHHHHS--GGGG-GGGHHHHHHHHHHHHHHHHHHT--B-SS-TT-BGGGGS-HHHHHHHHHHHHHHHHTT-GGGTT-

Nearest PDB structures (foldseek):
  7uux-assembly1_C  TM=9.321E-01  e=1.688E-31  Mus musculus
  7ftg-assembly2_B  TM=8.953E-01  e=2.742E-29  Homo sapiens
  4o67-assembly2_B  TM=9.056E-01  e=8.913E-29  Homo sapiens
  7fto-assembly1_A  TM=8.593E-01  e=2.470E-27  Homo sapiens
  4mkp-assembly1_A  TM=8.906E-01  e=2.474E-26  Homo sapiens

Solvent-accessible surface area (backbone atoms only — not comparable to full-atom values): 39055 Å² total; per-residue (Å²): 99,67,41,58,58,52,40,57,63,65,37,56,64,53,66,68,56,50,55,51,39,49,53,52,52,51,65,44,51,54,56,50,52,52,47,36,47,64,34,78,90,67,56,73,47,41,70,49,41,86,39,80,29,53,45,60,75,42,65,42,52,57,70,60,85,34,61,44,40,36,34,38,28,36,71,53,87,51,72,67,44,77,43,70,39,86,90,48,53,57,45,30,28,35,42,33,33,83,54,87,41,93,81,56,65,63,86,31,38,42,96,79,31,31,47,26,30,56,50,46,51,53,54,48,44,49,51,52,53,50,36,62,70,72,72,50,83,74,78,53,68,44,75,55,79,87,53,86,62,46,42,51,50,39,36,35,31,38,48,97,86,66,46,74,68,34,37,39,35,40,25,56,26,40,31,40,80,39,61,54,55,90,47,45,49,84,51,71,45,47,32,68,22,49,5,72,73,52,57,69,58,39,46,38,45,33,35,28,37,27,45,63,86,95,53,92,52,67,45,34,24,24,65,43,64,51,63,54,51,36,52,42,56,77,56,64,40,18,36,48,29,50,57,71,42,84,89,37,43,59,30,63,54,56,34,52,31,50,51,47,48,49,51,51,47,49,29,70,77,35,49,76,66,37,61,78,66,52,65,65,59,51,51,37,44,45,54,56,47,44,47,72,55,38,58,56,82,71,28,35,54,94,42,44,58,63,41,31,50,50,53,49,49,51,43,50,50,25,48,72,66,67,48,41,52,36,72,45,26,75,69,30,48,66,43,73,82,42,54,68,69,37,41,54,49,49,46,52,52,52,51,50,28,62,75,61,61,39,55,70,41,64,85,103,100,65,42,58,55,52,39,57,64,64,37,55,62,52,67,69,55,50,55,50,40,50,51,53,50,53,65,46,51,54,56,50,52,51,46,37,46,65,35,76,89,65,56,73,47,42,71,50,42,86,40,79,29,54,46,59,74,41,67,42,54,54,68,60,84,34,62,46,40,37,34,38,29,36,71,52,89,52,71,67,45,77,42,71,40,86,92,48,54,56,44,31,28,33,42,34,32,83,53,85,41,92,82,56,64,66,85,31,38,41,94,80,32,31,46,26,31,55,50,46,51,52,54,48,46,50,50,54,52,50,36,60,71,73,72,51,84,74,77,53,68,46,77,55,77,88,54,84,61,48,43,50,51,39,36,34,32,39,47,97,87,64,45,76,67,35,36,38,33,40,24,56,26,40,30,40,81,39,62,53,55,89,48,43,47,85,52,73,47,46,31,70,22,50,6,72,72,53,58,68,60,39,46,38,47,32,34,30,34,27,44,64,87,94,52,92,52,68,44,33,24,22,65,43,62,51,64,54,49,36,51,42,56,75,56,63,39,19,35,48,29,51,58,72,43,85,89,36,43,59,29,60,54,58,34,52,31,50,51,46,48,49,51,51,46,49,29,69,78,32,48,76,66,36,61,80,65,52,64,62,58,51,52,38,44,44,53,56,46,44,48,73,56,38,56,55,82,70,29,36,54,93,43,43,58,64,41,31,50,51,52,51,50,52,43,49,50,27,48,73,65,67,47,42,52,36,71,44,27,72,70,30,46,66,44,73,82,42,55,67,69,38,39,53,50,48,47,52,52,50,50,48,29,64,75,60,62,38,56,71,43,64,84,102

InterPro domains:
  IPR024810 MAB21L/Cyclic GMP-AMP synthase-like receptor [SM01265] (55-355)
  IPR046903 Mab-21-like, nucleotidyltransferase domain [PF03281] (56-234)
  IPR046906 Mab-21-like, HhH/H2TH-like domain [PF20266] (251-351)

Organism: Pelodiscus sinensis (NCBI:txid13735)

pLDDT: mean 92.26, std 6.79, range [54.19, 98.81]